Protein AF-A0A9X7JUZ0-F1 (afdb_monomer)

Nearest PDB structures (foldseek):
  5v4f-assembly1_A  TM=8.736E-01  e=5.259E-11  Yersinia pestis
  5hp7-assembly1_A  TM=9.445E-01  e=6.443E-08  Arabidopsis thaliana
  3v4d-assembly1_C  TM=7.996E-01  e=3.837E-09  Escherichia coli O6
  1xrg-assembly1_A  TM=7.784E-01  e=2.261E-09  Acetivibrio thermocellus
  3v4d-assembly2_D  TM=7.580E-01  e=6.512E-09  Escherichia coli O6

Sequence (468 aa):
MTDKKVLLLGGHLETPAVLRGLGADVTHVHAAAGAGEAPADLPTSARGIPVTDPADPRSVTAGLRRYGIAVTEFDLVCTPDEDLLATAAVLDGGRGGAAPADALLPGEADLREKQLTGAGIPVAGPWPQAGHAHAPEDHALRIDGVVRDGDVLFVSVGRRLPQDVREQDIPPGHDTVVATQLLHPGAHEELYDRARELAGRSAAALGHRDGVFRLEALGEQGRLAVASYATGVPTGALASAIRLQHGVDLEQEWARSVLGLGPAAASAPAAACFGVLSLAGATGVDDEHAVTAVVEGPDEQRLAGRLLRLARGLSARTGGGPEAARAGSGQDRGLVHLSHPAGVAPSSGYTHVVTGTGRVAAIAGQMPFDAAGELVGPGDPTAQARQVFTNMERCLAAAGATFDDVIKLTYFVTDIAFVPRILSARDEFIDTERPPASTVVQIVALYRPDLLLEVDALALLPVVQGAS

Solvent-accessible surface area (backbone atoms only — not comparable to full-atom values): 26288 Å² total; per-residue (Å²): 117,48,82,48,32,34,39,34,44,61,58,60,94,58,51,64,54,55,39,38,75,45,38,31,48,56,37,39,35,36,63,48,62,80,90,81,66,77,76,93,78,66,62,93,84,56,57,71,43,61,16,87,37,63,64,38,56,64,38,42,52,52,37,38,47,77,74,74,42,60,76,84,75,38,50,28,40,41,54,47,40,49,79,34,42,53,26,25,46,66,64,30,69,60,57,45,71,70,56,72,78,46,64,81,43,68,86,40,54,73,57,52,53,49,40,35,48,73,67,73,42,56,62,55,68,83,56,62,64,88,57,72,78,80,73,73,47,83,36,35,31,42,39,37,34,35,32,50,94,49,43,66,79,45,76,45,48,27,35,44,54,71,69,98,67,57,77,92,33,45,53,93,72,37,70,45,78,45,37,34,38,48,59,58,60,95,82,38,52,75,56,52,54,50,50,48,52,53,50,34,54,49,28,59,56,50,57,50,29,65,30,26,36,40,32,34,29,41,55,57,98,92,42,72,18,44,50,44,78,48,62,30,55,66,56,72,30,54,39,52,33,45,22,45,44,59,16,44,54,53,63,58,41,34,46,27,40,73,70,73,46,74,86,74,83,68,47,83,47,46,91,50,33,35,25,30,38,33,35,40,47,70,76,62,67,58,78,77,80,28,52,54,42,65,43,79,23,86,40,66,71,63,30,52,56,48,47,56,51,51,55,54,56,64,27,68,70,78,84,70,67,96,79,60,89,82,74,78,93,81,74,84,82,62,66,47,74,41,43,67,52,88,97,52,82,78,58,81,88,35,17,77,41,57,47,69,76,53,45,77,46,79,44,71,68,26,46,26,43,50,98,87,66,47,78,42,42,78,89,33,54,43,50,19,33,42,34,18,52,54,49,43,52,52,55,31,48,75,74,76,37,54,58,88,30,35,41,33,38,40,38,41,24,54,48,70,85,46,46,68,47,31,51,60,36,48,57,79,68,45,53,77,93,68,33,35,17,69,48,83,43,74,39,95,71,57,102,46,92,74,52,54,52,36,39,30,37,36,27,46,32,65,80,76,77,80,90,132

Foldseek 3Di:
DDAFEEEEEDDDPCLQVLLVVVPYNYAYEYADDPPDDDPPDDPPSYNYFHFPDLLDLVRVQVSCVVVVHHLVVGQAYDYLDQSNQVSRLVSRVCSLVPHVPQNPHQQCQVVLQVLCVVLVAFADDRADGQDDDDDDQPFKKKWKFWAAQLATPDIWIKHWFDAPFDQLLAPPQFRDKTKIWTDACVVPVLVRVLSRVSVSSSCVSSVPHGAMKIWMWGDDPRHTHTNDIHGGDADDPVQVQCCQAWQARRSSRRSCRSNVHDGDDRDDHHQWTKMKIWTHGDPSPDSHLTLIDIDTDNDRVVRSVVRNVVSSVSRNPPPDPDPPPPDDPDDDQQKDFAQDDPPDDGDAQEGPFIDGAADKDWFPWFWQADPVRDHFQQVHLLRGLLSRVVVVQVVQVVVVHFQAQWQEKEKEFQDPVCVVSNSVSVVVGHDRVRHHHYDYDHDNDDPDRRTGMIMITMGGHHSDRDDD

Mean predicted aligned error: 16.57 Å

InterPro domains:
  IPR006175 YjgF/YER057c/UK114 family [PF01042] (345-460)
  IPR006175 YjgF/YER057c/UK114 family [PTHR11803] (346-461)
  IPR035959 RutC-like superfamily [G3DSA:3.30.1330.40] (339-464)
  IPR035959 RutC-like superfamily [SSF55298] (339-462)

Radius of gyration: 26.59 Å; Cα contacts (8 Å, |Δi|>4): 908; chains: 1; bounding box: 63×73×56 Å

Secondary structure (DSSP, 8-state):
----EEEEES--TTHHHHHHHTT-EEEEEEEPPTTS---TTS-TT-EEEEES-TT-HHHHHHHHHHTT--GGG-SEEE-S-GGGHHHHHHHHTTTTSS--SS---TT-HHHHHHHHHHTT--B-SSPPSSS--PPPGGGEEEEEEEEETTEEEEEEEEEEPP----GGGSPTTEEEEEEEEEPPGGG-HHHHHHHHHHHHHHHHHTT--SEEEEEEEEEETTEEEEEEEEESPPPTHHHHHHHHHHS--HHHHHHHHHHTPPPPPPPPPPSSEEEEEEEEETT---GGGSEEEEEEESSHHHHHHHHHHHHHHHHTTSS--TT-TTS------S-EEESS-TTSPPPSSS-SEEE--SEEEEEEEE-SB-TTSPBSSTT-HHHHHHHHHHHHHHHHHHHT--GGGEEEEEEEES-GGGHHHHHHHHTTTS-SSSPPEEEEEE-S--SSTT--EEEEEEEEE-------

Organism: NCBI:txid35764

pLDDT: mean 78.7, std 19.9, range [24.06, 98.62]

Structure (mmCIF, N/CA/C/O backbone):
data_AF-A0A9X7JUZ0-F1
#
_entry.id   AF-A0A9X7JUZ0-F1
#
loop_
_atom_site.group_PDB
_atom_site.id
_atom_site.type_symbol
_atom_site.label_atom_id
_atom_site.label_alt_id
_atom_site.label_comp_id
_atom_site.label_asym_id
_atom_site.label_entity_id
_atom_site.label_seq_id
_atom_site.pdbx_PDB_ins_code
_atom_site.Cartn_x
_atom_site.Cartn_y
_atom_site.Cartn_z
_atom_site.occupancy
_atom_site.B_iso_or_equiv
_atom_site.auth_seq_id
_atom_site.auth_comp_id
_atom_site.auth_asym_id
_atom_site.auth_atom_id
_atom_site.pdbx_PDB_model_num
ATOM 1 N N . MET A 1 1 ? -23.325 6.273 -3.461 1.00 60.28 1 MET A N 1
ATOM 2 C CA . MET A 1 1 ? -22.655 6.767 -2.243 1.00 60.28 1 MET A CA 1
ATOM 3 C C . MET A 1 1 ? -23.527 6.366 -1.072 1.00 60.28 1 MET A C 1
ATOM 5 O O . MET A 1 1 ? -24.742 6.459 -1.208 1.00 60.28 1 MET A O 1
ATOM 9 N N . THR A 1 2 ? -22.931 5.829 -0.016 1.00 75.56 2 THR A N 1
ATOM 10 C CA . THR A 1 2 ? -23.632 5.419 1.214 1.00 75.56 2 THR A CA 1
ATOM 11 C C . THR A 1 2 ? -23.649 6.570 2.225 1.00 75.56 2 THR A C 1
ATOM 13 O O . THR A 1 2 ? -22.889 7.511 2.048 1.00 75.56 2 THR A O 1
ATOM 16 N N . ASP A 1 3 ? -24.475 6.496 3.268 1.00 84.94 3 ASP A N 1
ATOM 17 C CA . ASP A 1 3 ? -24.516 7.413 4.423 1.00 84.94 3 ASP A CA 1
ATOM 18 C C . ASP A 1 3 ? -24.256 6.694 5.766 1.00 84.94 3 ASP A C 1
ATOM 20 O O . ASP A 1 3 ? -24.566 7.214 6.835 1.00 84.94 3 ASP A O 1
ATOM 24 N N . LYS A 1 4 ? -23.672 5.489 5.707 1.00 89.94 4 LYS A N 1
ATOM 25 C CA . LYS A 1 4 ? -23.424 4.627 6.868 1.00 89.94 4 LYS A CA 1
ATOM 26 C C . LYS A 1 4 ? -22.333 5.209 7.766 1.00 89.94 4 LYS A C 1
ATOM 28 O O . LYS A 1 4 ? -21.270 5.604 7.278 1.00 89.94 4 LYS A O 1
ATOM 33 N N . LYS A 1 5 ? -22.558 5.163 9.077 1.00 93.38 5 LYS A N 1
ATOM 34 C CA . LYS A 1 5 ? -21.556 5.399 10.118 1.00 93.38 5 LYS A CA 1
ATOM 35 C C . LYS A 1 5 ? -20.755 4.132 10.366 1.00 93.38 5 LYS A C 1
ATOM 37 O O . LYS A 1 5 ? -21.297 3.120 10.805 1.00 93.38 5 LYS A O 1
ATOM 42 N N . VAL A 1 6 ? -19.456 4.208 10.115 1.00 93.12 6 VAL A N 1
ATOM 43 C CA . VAL A 1 6 ? -18.532 3.075 10.155 1.00 93.12 6 VAL A CA 1
ATOM 44 C C . VAL A 1 6 ? -17.527 3.258 11.281 1.00 93.12 6 VAL A C 1
ATOM 46 O O . VAL A 1 6 ? -16.826 4.272 11.340 1.00 93.12 6 VAL A O 1
ATOM 49 N N . LEU A 1 7 ? -17.425 2.248 12.142 1.00 94.12 7 LEU A N 1
ATOM 50 C CA . LEU A 1 7 ? -16.293 2.088 13.044 1.00 94.12 7 LEU A CA 1
ATOM 51 C C . LEU A 1 7 ? -15.268 1.162 12.383 1.00 94.12 7 LEU A C 1
ATOM 53 O O . LEU A 1 7 ? -15.485 -0.043 12.282 1.00 94.12 7 LEU A O 1
ATOM 57 N N . LEU A 1 8 ? -14.159 1.732 11.931 1.00 92.88 8 LEU A N 1
ATOM 58 C CA . LEU A 1 8 ? -13.047 0.991 11.346 1.00 92.88 8 LEU A CA 1
ATOM 59 C C . LEU A 1 8 ? -12.022 0.663 12.437 1.00 92.88 8 LEU A C 1
ATOM 61 O O . LEU A 1 8 ? -11.543 1.581 13.104 1.00 92.88 8 LEU A O 1
ATOM 65 N N . LEU A 1 9 ? -11.681 -0.615 12.606 1.00 90.88 9 LEU A N 1
ATOM 66 C CA . LEU A 1 9 ? -10.593 -1.057 13.483 1.00 90.88 9 LEU A CA 1
ATOM 67 C C . LEU A 1 9 ? -9.353 -1.364 12.643 1.00 90.88 9 LEU A C 1
ATOM 69 O O . LEU A 1 9 ? -9.440 -2.188 11.732 1.00 90.88 9 LEU A O 1
ATOM 73 N N . GLY A 1 10 ? -8.229 -0.726 12.965 1.00 85.50 10 GLY A N 1
ATOM 74 C CA . GLY A 1 10 ? -6.974 -0.918 12.240 1.00 85.50 10 GLY A CA 1
ATOM 75 C C . GLY A 1 10 ? -7.079 -0.555 10.757 1.00 85.50 10 GLY A C 1
ATOM 76 O O . GLY A 1 10 ? -7.817 0.357 10.368 1.00 85.50 10 GLY A O 1
ATOM 77 N N . GLY A 1 11 ? -6.350 -1.295 9.933 1.00 69.44 11 GLY A N 1
ATOM 78 C CA . GLY A 1 11 ? -6.217 -1.074 8.506 1.00 69.44 11 GLY A CA 1
ATOM 79 C C . GLY A 1 11 ? -5.081 -0.132 8.126 1.00 69.44 11 GLY A C 1
ATOM 80 O O . GLY A 1 11 ? -4.535 0.640 8.920 1.00 69.44 11 GLY A O 1
ATOM 81 N N . HIS A 1 12 ? -4.736 -0.179 6.842 1.00 67.81 12 HIS A N 1
ATOM 82 C CA . HIS A 1 12 ? -3.731 0.691 6.247 1.00 67.81 12 HIS A CA 1
ATOM 83 C C . HIS A 1 12 ? -4.149 2.160 6.245 1.00 67.81 12 HIS A C 1
ATOM 85 O O . HIS A 1 12 ? -5.336 2.490 6.283 1.00 67.81 12 HIS A O 1
ATOM 91 N N . LEU A 1 13 ? -3.153 3.044 6.109 1.00 64.12 13 LEU A N 1
ATOM 92 C CA . LEU A 1 13 ? -3.323 4.502 6.062 1.00 64.12 13 L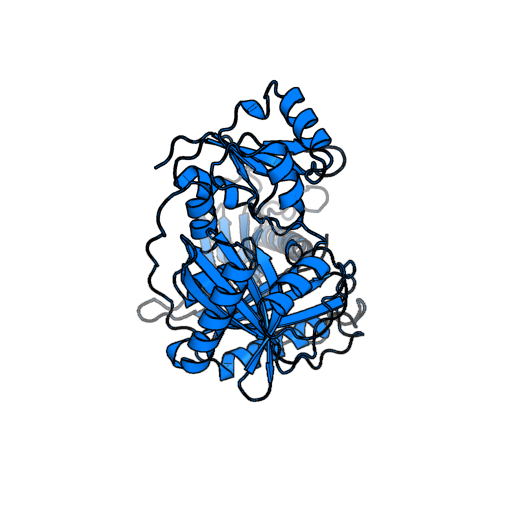EU A CA 1
ATOM 93 C C . LEU A 1 13 ? -4.383 4.967 5.046 1.00 64.12 13 LEU A C 1
ATOM 95 O O . LEU A 1 13 ? -5.038 5.985 5.277 1.00 64.12 13 LEU A O 1
ATOM 99 N N . GLU A 1 14 ? -4.570 4.233 3.945 1.00 72.38 14 GLU A N 1
ATOM 100 C CA . GLU A 1 14 ? -5.510 4.582 2.872 1.00 72.38 14 GLU A CA 1
ATOM 101 C C . GLU A 1 14 ? -6.949 4.095 3.134 1.00 72.38 14 GLU A C 1
ATOM 103 O O . GLU A 1 14 ? -7.901 4.757 2.705 1.00 72.38 14 GLU A O 1
ATOM 108 N N . THR A 1 15 ? -7.139 3.040 3.935 1.00 81.88 15 THR A N 1
ATOM 109 C CA . THR A 1 15 ? -8.445 2.404 4.209 1.00 81.88 15 THR A CA 1
ATOM 110 C C . THR A 1 15 ? -9.535 3.394 4.628 1.00 81.88 15 THR A C 1
ATOM 112 O O . THR A 1 15 ? -10.633 3.381 4.051 1.00 81.88 15 THR A O 1
ATOM 115 N N . PRO A 1 16 ? -9.283 4.318 5.586 1.00 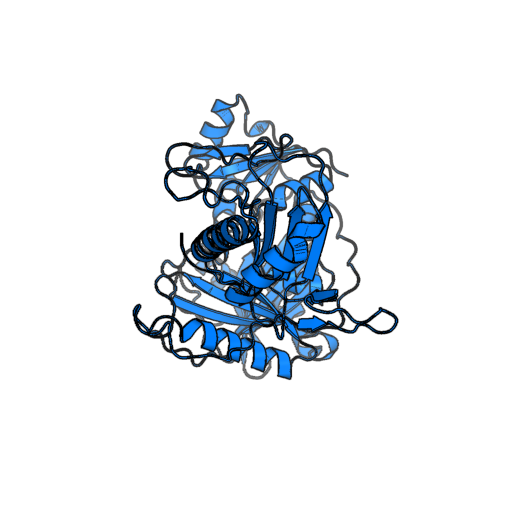86.12 16 PRO A N 1
ATOM 116 C CA . PRO A 1 16 ? -10.286 5.304 5.971 1.00 86.12 16 PRO A CA 1
ATOM 117 C C . PRO A 1 16 ? -10.668 6.240 4.816 1.00 86.12 16 PRO A C 1
ATOM 119 O O . PRO A 1 16 ? -11.812 6.688 4.738 1.00 86.12 16 PRO A O 1
ATOM 122 N N . ALA A 1 17 ? -9.724 6.571 3.929 1.00 85.31 17 ALA A N 1
ATOM 123 C CA . ALA A 1 17 ? -9.971 7.443 2.784 1.00 85.31 17 ALA A CA 1
ATOM 124 C C . ALA A 1 17 ? -10.817 6.741 1.713 1.00 85.31 17 ALA A C 1
ATOM 126 O O . ALA A 1 17 ? -11.743 7.358 1.182 1.00 85.31 17 ALA A O 1
ATOM 127 N N . VAL A 1 18 ? -10.572 5.451 1.456 1.00 87.56 18 VAL A N 1
ATOM 128 C CA . VAL A 1 18 ? -11.360 4.639 0.513 1.00 87.56 18 VAL A CA 1
ATOM 129 C C . VAL A 1 18 ? -12.829 4.565 0.944 1.00 87.56 18 VAL A C 1
ATOM 131 O O . VAL A 1 18 ? -13.723 4.890 0.159 1.00 87.56 18 VAL A O 1
ATOM 134 N N . LEU A 1 19 ? -13.098 4.219 2.208 1.00 89.88 19 LEU A N 1
ATOM 135 C CA . LEU A 1 19 ? -14.463 4.149 2.751 1.00 89.88 19 LEU A CA 1
ATOM 136 C C . LEU A 1 19 ? -15.193 5.502 2.669 1.00 89.88 19 LEU A C 1
ATOM 138 O O . LEU A 1 19 ? -16.351 5.563 2.244 1.00 89.88 19 LEU A O 1
ATOM 142 N N . ARG A 1 20 ? -14.508 6.605 3.004 1.00 89.69 20 ARG A N 1
ATOM 143 C CA . ARG A 1 20 ? -15.067 7.964 2.877 1.00 89.69 20 ARG A CA 1
ATOM 144 C C . ARG A 1 20 ? -15.346 8.347 1.428 1.00 89.69 20 ARG A C 1
ATOM 146 O O . ARG A 1 20 ? -16.385 8.941 1.150 1.00 89.69 20 ARG A O 1
ATOM 153 N N . GLY A 1 21 ? -14.472 7.968 0.494 1.00 90.75 21 GLY A N 1
ATOM 154 C CA . GLY A 1 21 ? -14.684 8.170 -0.943 1.00 90.75 21 GLY A CA 1
ATOM 155 C C . GLY A 1 21 ? -15.954 7.488 -1.467 1.00 90.75 21 GLY A C 1
ATOM 156 O O . GLY A 1 21 ? -16.561 7.953 -2.431 1.00 90.75 21 GLY A O 1
ATOM 157 N N . LEU A 1 22 ? -16.411 6.427 -0.793 1.00 91.38 22 LEU A N 1
ATOM 158 C CA . LEU A 1 22 ? -17.668 5.732 -1.084 1.00 91.38 22 LEU A CA 1
ATOM 159 C C . LEU A 1 22 ? -18.893 6.342 -0.368 1.00 91.38 22 LEU A C 1
ATOM 161 O O . LEU A 1 22 ? -20.030 5.938 -0.644 1.00 91.38 22 LEU A O 1
ATOM 165 N N . GLY A 1 23 ? -18.684 7.352 0.482 1.00 91.31 23 GLY A N 1
ATOM 166 C CA . GLY A 1 23 ? -19.707 8.120 1.197 1.00 91.31 23 GLY A CA 1
ATOM 167 C C . GLY A 1 23 ? -19.843 7.799 2.690 1.00 91.31 23 GLY A C 1
ATOM 168 O O . GLY A 1 23 ? -20.647 8.434 3.361 1.00 91.31 23 GLY A O 1
ATOM 169 N N . ALA A 1 24 ? -19.077 6.849 3.231 1.00 91.19 24 ALA A N 1
ATOM 170 C CA . ALA A 1 24 ? -19.198 6.470 4.639 1.00 91.19 24 ALA A CA 1
ATOM 171 C C . ALA A 1 24 ? -18.681 7.557 5.601 1.00 91.19 24 ALA A C 1
ATOM 173 O O . ALA A 1 24 ? -17.662 8.203 5.340 1.00 91.19 24 ALA A O 1
ATOM 174 N N . ASP A 1 25 ? -19.338 7.702 6.753 1.00 92.44 25 ASP A N 1
ATOM 175 C CA . ASP A 1 25 ? -18.846 8.492 7.886 1.00 92.44 25 ASP A CA 1
ATOM 176 C C . ASP A 1 25 ? -17.958 7.606 8.772 1.00 92.44 25 ASP A C 1
ATOM 178 O O . ASP A 1 25 ? -18.448 6.760 9.520 1.00 92.44 25 ASP A O 1
ATOM 182 N N . VAL A 1 26 ? -16.635 7.748 8.634 1.00 91.81 26 VAL A N 1
ATOM 183 C CA . VAL A 1 26 ? -15.654 6.811 9.208 1.00 91.81 26 VAL A CA 1
ATOM 184 C C . VAL A 1 26 ? -14.999 7.370 10.467 1.00 91.81 26 VAL A C 1
ATOM 186 O O . VAL A 1 26 ? -14.234 8.343 10.404 1.00 91.81 26 VAL A O 1
ATOM 189 N N . THR A 1 27 ? -15.195 6.665 11.582 1.00 91.94 27 THR A N 1
ATOM 190 C CA . THR A 1 27 ? -14.372 6.772 12.795 1.00 91.94 27 THR A CA 1
ATOM 191 C C . THR A 1 27 ? -13.340 5.649 12.798 1.00 91.94 27 THR A C 1
ATOM 193 O O . THR A 1 27 ? -13.701 4.484 12.659 1.00 91.94 27 THR A O 1
ATOM 196 N N . HIS A 1 28 ? -12.061 5.995 12.941 1.00 91.88 28 HIS A N 1
ATOM 197 C CA . HIS A 1 28 ? -10.949 5.051 12.823 1.00 91.88 28 HIS A CA 1
ATOM 198 C C . HIS A 1 28 ? -10.308 4.812 14.193 1.00 91.88 28 HIS A C 1
ATOM 200 O O . HIS A 1 28 ? -9.849 5.758 14.832 1.00 91.88 28 HIS A O 1
ATOM 206 N N . VAL A 1 29 ? -10.282 3.560 14.642 1.00 90.38 29 VAL A N 1
ATOM 207 C CA . VAL A 1 29 ? -9.640 3.116 15.882 1.00 90.38 29 VAL A CA 1
ATOM 208 C C . VAL A 1 29 ? -8.285 2.508 15.553 1.00 90.38 29 VAL A C 1
ATOM 210 O O . VAL A 1 29 ? -8.208 1.577 14.759 1.00 90.38 29 VAL A O 1
ATOM 213 N N . HIS A 1 30 ? -7.234 2.994 16.207 1.00 86.06 30 HIS A N 1
ATOM 214 C CA . HIS A 1 30 ? -5.868 2.515 16.002 1.00 86.06 30 HIS A CA 1
ATOM 215 C C . HIS A 1 30 ? -5.143 2.336 17.337 1.00 86.06 30 HIS A C 1
ATOM 217 O O . HIS A 1 30 ? -5.499 2.960 18.342 1.00 86.06 30 HIS A O 1
ATOM 223 N N . ALA A 1 31 ? -4.106 1.498 17.359 1.00 82.06 31 ALA A N 1
ATOM 224 C CA . ALA A 1 31 ? -3.250 1.369 18.532 1.00 82.06 31 ALA A CA 1
ATOM 225 C C . ALA A 1 31 ? -2.581 2.718 18.863 1.00 82.06 31 ALA A C 1
ATOM 227 O O . ALA A 1 31 ? -2.162 3.472 17.977 1.00 82.06 31 ALA A O 1
ATOM 228 N N . ALA A 1 32 ? -2.505 3.049 20.149 1.00 71.50 32 ALA A N 1
ATOM 229 C CA . ALA A 1 32 ? -1.755 4.194 20.635 1.00 71.50 32 ALA A CA 1
ATOM 230 C C . ALA A 1 32 ? -0.256 3.882 20.524 1.00 71.50 32 ALA A C 1
ATOM 232 O O . ALA A 1 32 ? 0.214 2.920 21.130 1.00 71.50 32 ALA A O 1
ATOM 233 N N . ALA A 1 33 ? 0.499 4.700 19.787 1.00 51.44 33 ALA A N 1
ATOM 234 C CA . ALA A 1 33 ? 1.957 4.634 19.828 1.00 51.44 33 ALA A CA 1
ATOM 235 C C . ALA A 1 33 ? 2.425 4.841 21.284 1.00 51.44 33 ALA A C 1
ATOM 237 O O . ALA A 1 33 ? 1.882 5.690 21.999 1.00 51.44 33 ALA A O 1
ATOM 238 N N . GLY A 1 34 ? 3.367 4.015 21.749 1.00 38.38 34 GLY A N 1
ATOM 239 C CA . GLY A 1 34 ? 3.818 3.992 23.141 1.00 38.38 34 GLY A CA 1
ATOM 240 C C . GLY A 1 34 ? 4.127 5.388 23.695 1.00 38.38 34 GLY A C 1
ATOM 241 O O . GLY A 1 34 ? 4.778 6.187 23.039 1.00 38.38 34 GLY A O 1
ATOM 242 N N . ALA A 1 35 ? 3.618 5.665 24.900 1.00 33.12 35 ALA A N 1
ATOM 243 C CA . ALA A 1 35 ? 3.874 6.842 25.736 1.00 33.12 35 ALA A CA 1
ATOM 244 C C . ALA A 1 35 ? 4.244 8.152 25.000 1.00 33.12 35 ALA A C 1
ATOM 246 O O . ALA A 1 35 ? 5.373 8.621 25.081 1.00 33.12 35 ALA A O 1
ATOM 247 N N . GLY A 1 36 ? 3.229 8.809 24.432 1.00 33.16 36 GLY A N 1
ATOM 248 C CA . GLY A 1 36 ? 3.191 10.270 24.361 1.00 33.16 36 GLY A CA 1
ATOM 249 C C . GLY A 1 36 ? 3.641 10.900 23.051 1.00 33.16 36 GLY A C 1
ATOM 250 O O . GLY A 1 36 ? 4.600 11.645 23.061 1.00 33.16 36 GLY A O 1
ATOM 251 N N . GLU A 1 37 ? 2.891 10.693 21.972 1.00 30.47 37 GLU A N 1
ATOM 252 C CA . GLU A 1 37 ? 2.519 11.746 21.013 1.00 30.47 37 GLU A CA 1
ATOM 253 C C . GLU A 1 37 ? 1.535 11.155 19.996 1.00 30.47 37 GLU A C 1
ATOM 255 O O . GLU A 1 37 ? 1.710 10.043 19.501 1.00 30.47 37 GLU A O 1
ATOM 260 N N . ALA A 1 38 ? 0.439 11.869 19.727 1.00 34.78 38 ALA A N 1
ATOM 261 C CA . ALA A 1 38 ? -0.425 11.531 18.602 1.00 34.78 38 ALA A CA 1
ATOM 262 C C . ALA A 1 38 ? 0.363 11.785 17.302 1.00 34.78 38 ALA A C 1
ATOM 264 O O . ALA A 1 38 ? 1.067 12.795 17.244 1.00 34.78 38 ALA A O 1
ATOM 265 N N . PRO A 1 39 ? 0.247 10.943 16.257 1.00 36.31 39 PRO A N 1
ATOM 266 C CA . PRO A 1 39 ? 0.840 11.249 14.960 1.00 36.31 39 PRO A CA 1
ATOM 267 C C . PRO A 1 39 ? 0.348 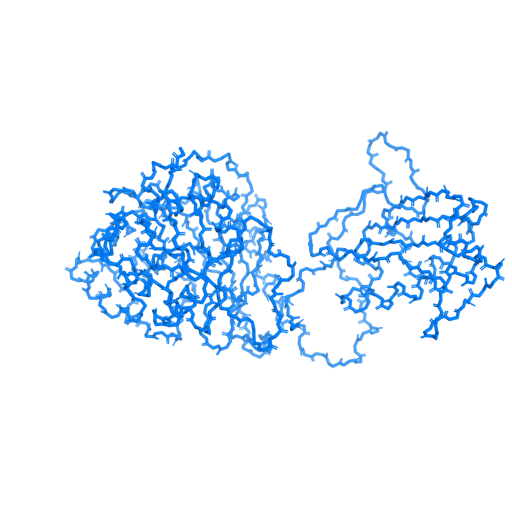12.625 14.496 1.00 36.31 39 PRO A C 1
ATOM 269 O O . PRO A 1 39 ? -0.858 12.838 14.358 1.00 36.31 39 PRO A O 1
ATOM 272 N N . ALA A 1 40 ? 1.274 13.564 14.297 1.00 38.69 40 ALA A N 1
ATOM 273 C CA . ALA A 1 40 ? 0.966 14.969 14.024 1.00 38.69 40 ALA A CA 1
ATOM 274 C C . ALA A 1 40 ? 0.300 15.220 12.652 1.00 38.69 40 ALA A C 1
ATOM 276 O O . ALA A 1 40 ? -0.131 16.338 12.396 1.00 38.69 40 ALA A O 1
ATOM 277 N N . ASP A 1 41 ? 0.152 14.187 11.815 1.00 38.59 41 ASP A N 1
ATOM 278 C CA . ASP A 1 41 ? -0.306 14.292 10.423 1.00 38.59 41 ASP A CA 1
ATOM 279 C C . ASP A 1 41 ? -1.498 13.379 10.081 1.00 38.59 41 ASP A C 1
ATOM 281 O O . ASP A 1 41 ? -1.647 12.909 8.951 1.00 38.59 41 ASP A O 1
ATOM 285 N N . LEU A 1 42 ? -2.415 13.137 11.024 1.00 38.84 42 LEU A N 1
ATOM 286 C CA . LEU A 1 42 ? -3.739 12.659 10.616 1.00 38.84 42 LEU A CA 1
ATOM 287 C C . LEU A 1 42 ? -4.501 13.827 9.963 1.00 38.84 42 LEU A C 1
ATOM 289 O O . LEU A 1 42 ? -4.657 14.873 10.600 1.00 38.84 42 LEU A O 1
ATOM 293 N N . PRO A 1 43 ? -5.000 13.690 8.717 1.00 34.94 43 PRO A N 1
ATOM 294 C CA . PRO A 1 43 ? -5.798 14.736 8.093 1.00 34.94 43 PRO A CA 1
ATOM 295 C C . PRO A 1 43 ? -6.962 15.108 9.018 1.00 34.94 43 PRO A C 1
ATOM 297 O O . PRO A 1 43 ? -7.668 14.240 9.533 1.00 34.94 43 PRO A O 1
ATOM 300 N N . THR A 1 44 ? -7.167 16.413 9.209 1.00 38.47 44 THR A N 1
ATOM 301 C CA . THR A 1 44 ? -8.115 17.060 10.143 1.00 38.47 44 THR A CA 1
ATOM 302 C C . THR A 1 44 ? -9.586 16.634 9.995 1.00 38.47 44 THR A C 1
ATOM 304 O O . THR A 1 44 ? -10.436 17.062 10.773 1.00 38.47 44 THR A O 1
ATOM 307 N N . SER A 1 45 ? -9.900 15.772 9.028 1.00 38.25 45 SER A N 1
ATOM 308 C CA . SER A 1 45 ? -11.212 15.183 8.761 1.00 38.25 45 SER A CA 1
ATOM 309 C C . SER A 1 45 ? -11.404 13.754 9.302 1.00 38.25 45 SER A C 1
ATOM 311 O O . SER A 1 45 ? -12.498 13.207 9.161 1.00 38.25 45 SER A O 1
ATOM 313 N N . ALA A 1 46 ? -10.401 13.136 9.940 1.00 47.56 46 ALA A N 1
ATOM 314 C CA . ALA A 1 46 ? -10.526 11.824 10.580 1.00 47.56 46 ALA A CA 1
ATOM 315 C C . ALA A 1 46 ? -10.655 11.943 12.109 1.00 47.56 46 ALA A C 1
ATOM 317 O O . ALA A 1 46 ? -9.753 12.441 12.779 1.00 47.56 46 ALA A O 1
ATOM 318 N N . ARG A 1 47 ? -11.736 11.408 12.697 1.00 64.75 47 ARG A N 1
ATOM 319 C CA . ARG A 1 47 ? -11.751 11.089 14.136 1.00 64.75 47 ARG A CA 1
ATOM 320 C C . ARG A 1 47 ? -10.921 9.822 14.351 1.00 64.75 47 ARG A C 1
ATOM 322 O O . ARG A 1 47 ? -11.458 8.718 14.296 1.00 64.75 47 ARG A O 1
ATOM 329 N N . GLY A 1 48 ? -9.609 9.991 14.503 1.00 81.69 48 GLY A N 1
ATOM 330 C CA . GLY A 1 48 ? -8.707 8.939 14.969 1.00 81.69 48 GLY A CA 1
ATOM 331 C C . GLY A 1 48 ? -8.882 8.736 16.473 1.00 81.69 48 GLY A C 1
ATOM 332 O O . GLY A 1 48 ? -8.799 9.699 17.237 1.00 81.69 48 GLY A O 1
ATOM 333 N N . ILE A 1 49 ? -9.173 7.509 16.896 1.00 86.56 49 ILE A N 1
ATOM 334 C CA . ILE A 1 49 ? -9.370 7.145 18.299 1.00 86.56 49 ILE A CA 1
ATOM 335 C C . ILE A 1 49 ? -8.246 6.192 18.704 1.00 86.56 49 ILE A C 1
ATOM 337 O O . ILE A 1 49 ? -8.307 5.004 18.377 1.00 86.56 49 ILE A O 1
ATOM 341 N N . PRO A 1 50 ? -7.228 6.688 19.427 1.00 87.56 50 PRO A N 1
ATOM 342 C CA . PRO A 1 50 ? -6.162 5.839 19.923 1.00 87.56 50 PRO A CA 1
ATOM 343 C C . PRO A 1 50 ? -6.671 4.951 21.065 1.00 87.56 50 PRO A C 1
ATOM 345 O O . PRO A 1 50 ? -7.310 5.422 22.016 1.00 87.56 50 PRO A O 1
ATOM 348 N N . VAL A 1 51 ? -6.351 3.661 20.998 1.00 87.06 51 VAL A N 1
ATOM 349 C CA . VAL A 1 51 ? -6.675 2.659 22.024 1.00 87.06 51 VAL A CA 1
ATOM 350 C C . VAL A 1 51 ? -5.423 1.904 22.446 1.00 87.06 51 VAL A C 1
ATOM 352 O O . VAL A 1 51 ? -4.450 1.836 21.707 1.00 87.06 51 VAL A O 1
ATOM 355 N N . THR A 1 52 ? -5.418 1.360 23.660 1.00 87.56 52 THR A N 1
ATOM 356 C CA . THR A 1 52 ? -4.244 0.643 24.183 1.00 87.56 52 THR A CA 1
ATOM 357 C C . THR A 1 52 ? -3.987 -0.650 23.415 1.00 87.56 52 THR A C 1
ATOM 359 O O . THR A 1 52 ? -2.842 -0.995 23.164 1.00 87.56 52 THR A O 1
ATOM 362 N N . ASP A 1 53 ? -5.066 -1.328 23.045 1.00 88.50 53 ASP A N 1
ATOM 363 C CA . ASP A 1 53 ? -5.057 -2.588 22.314 1.00 88.50 53 ASP A CA 1
ATOM 364 C C . ASP A 1 53 ? -6.322 -2.650 21.436 1.00 88.50 53 ASP A C 1
ATOM 366 O O . ASP A 1 53 ? -7.429 -2.644 21.986 1.00 88.50 53 ASP A O 1
ATOM 370 N N . PRO A 1 54 ? -6.211 -2.619 20.098 1.00 88.38 54 PRO A N 1
ATOM 371 C CA . PRO A 1 54 ? -7.359 -2.740 19.204 1.00 88.38 54 PRO A CA 1
ATOM 372 C C . PRO A 1 54 ? -7.920 -4.168 19.130 1.00 88.38 54 PRO A C 1
ATOM 374 O O . PRO A 1 54 ? -9.075 -4.325 18.734 1.00 88.38 54 PRO A O 1
ATOM 377 N N . ALA A 1 55 ? -7.160 -5.187 19.545 1.00 87.06 55 ALA A N 1
ATOM 378 C CA . ALA A 1 55 ? -7.608 -6.576 19.587 1.00 87.06 55 ALA A CA 1
ATOM 379 C C . ALA A 1 55 ? -8.465 -6.888 20.829 1.00 87.06 55 ALA A C 1
ATOM 381 O O . ALA A 1 55 ? -9.118 -7.926 20.864 1.00 87.06 55 ALA A O 1
ATOM 382 N N . ASP A 1 56 ? -8.552 -5.991 21.819 1.00 89.38 56 ASP A N 1
ATOM 383 C CA . ASP A 1 56 ? -9.469 -6.122 22.961 1.00 89.38 56 ASP A CA 1
ATOM 384 C C . ASP A 1 56 ? -10.744 -5.262 22.773 1.00 89.38 56 ASP A C 1
ATOM 386 O O . ASP A 1 56 ? -10.685 -4.026 22.849 1.00 89.38 56 ASP A O 1
ATOM 390 N N . PRO A 1 57 ? -11.947 -5.866 22.639 1.00 91.62 57 PRO A N 1
ATOM 391 C CA . PRO A 1 57 ? -13.209 -5.126 22.532 1.00 91.62 57 PRO A CA 1
ATOM 392 C C . PRO A 1 57 ? -13.454 -4.142 23.688 1.00 91.62 57 PRO A C 1
ATOM 394 O O . PRO A 1 57 ? -14.115 -3.107 23.516 1.00 91.62 57 PRO A O 1
ATOM 397 N N . ARG A 1 58 ? -12.942 -4.441 24.890 1.00 93.06 58 ARG A N 1
ATOM 398 C CA . ARG A 1 58 ? -13.093 -3.571 26.068 1.00 93.06 58 ARG A CA 1
ATOM 399 C C . ARG A 1 58 ? -12.222 -2.331 25.943 1.00 93.06 58 ARG A C 1
ATOM 401 O O . ARG A 1 58 ? -12.700 -1.239 26.251 1.00 93.06 58 ARG A O 1
ATOM 408 N N . SER A 1 59 ? -10.991 -2.491 25.470 1.00 93.75 59 SER A N 1
ATOM 409 C CA . SER A 1 59 ? -10.065 -1.402 25.154 1.00 93.75 59 SER A CA 1
ATOM 410 C C . SER A 1 59 ? -10.661 -0.454 24.106 1.00 93.75 59 SER A C 1
ATOM 412 O O . SER A 1 59 ? -10.717 0.757 24.343 1.00 93.75 59 SER A O 1
ATOM 414 N N . VAL A 1 60 ? -11.238 -0.993 23.025 1.00 93.31 60 VAL A N 1
ATOM 415 C CA . VAL A 1 60 ? -11.936 -0.198 21.997 1.00 93.31 60 VAL A CA 1
ATOM 416 C C . VAL A 1 60 ? -13.129 0.566 22.578 1.00 93.31 60 VAL A C 1
ATOM 418 O O . VAL A 1 60 ? -13.243 1.784 22.416 1.00 93.31 60 VAL A O 1
ATOM 421 N N . THR A 1 61 ? -13.994 -0.120 23.330 1.00 93.88 61 THR A N 1
ATOM 422 C CA . THR A 1 61 ? -15.169 0.499 23.965 1.00 93.88 61 THR A CA 1
ATOM 423 C C . THR A 1 61 ? -14.770 1.590 24.964 1.00 93.88 61 THR A C 1
ATOM 425 O O . THR A 1 61 ? -15.410 2.642 25.036 1.00 93.88 61 THR A O 1
ATOM 428 N N . ALA A 1 62 ? -13.710 1.364 25.745 1.00 90.06 62 ALA A N 1
ATOM 429 C CA . ALA A 1 62 ? -13.177 2.349 26.678 1.00 90.06 62 ALA A CA 1
ATOM 430 C C . ALA A 1 62 ? -12.614 3.574 25.943 1.00 90.06 62 ALA A C 1
ATOM 432 O O . ALA A 1 62 ? -12.865 4.698 26.375 1.00 90.06 62 ALA A O 1
ATOM 433 N N . GLY A 1 63 ? -11.908 3.366 24.827 1.00 89.25 63 GLY A N 1
ATOM 434 C CA . GLY A 1 63 ? -11.427 4.429 23.947 1.00 89.25 63 GLY A CA 1
ATOM 435 C C . GLY A 1 63 ? -12.555 5.318 23.440 1.00 89.25 63 GLY A C 1
ATOM 436 O O . GLY A 1 63 ? -12.537 6.520 23.686 1.00 89.25 63 GLY A O 1
ATOM 437 N N . LEU A 1 64 ? -13.586 4.726 22.835 1.00 90.75 64 LEU A N 1
ATOM 438 C CA . LEU A 1 64 ? -14.759 5.449 22.327 1.00 90.75 64 LEU A CA 1
ATOM 439 C C . LEU A 1 64 ? -15.457 6.278 23.413 1.00 90.75 64 LEU A C 1
ATOM 441 O O . LEU A 1 64 ? -15.752 7.459 23.213 1.00 90.75 64 LEU A O 1
ATOM 445 N N . ARG A 1 65 ? -15.639 5.701 24.608 1.00 89.81 65 ARG A N 1
ATOM 446 C CA . ARG A 1 65 ? -16.268 6.392 25.744 1.00 89.81 65 ARG A CA 1
ATOM 447 C C . ARG A 1 65 ? -15.496 7.625 26.212 1.00 89.81 65 ARG A C 1
ATOM 449 O O . ARG A 1 65 ? -16.135 8.570 26.668 1.00 89.81 65 ARG A O 1
ATOM 456 N N . ARG A 1 66 ? -14.162 7.660 26.083 1.00 88.19 66 ARG A N 1
ATOM 457 C CA . ARG A 1 66 ? -13.357 8.863 26.401 1.00 88.19 66 ARG A CA 1
ATOM 458 C C . ARG A 1 66 ? -13.722 10.053 25.512 1.00 88.19 66 ARG A C 1
ATOM 460 O O . ARG A 1 66 ? -13.596 11.189 25.952 1.00 88.19 66 ARG A O 1
ATOM 467 N N . TYR A 1 67 ? -14.217 9.785 24.306 1.00 85.75 67 TYR A N 1
ATOM 468 C CA . TYR A 1 67 ? -14.698 10.790 23.358 1.00 85.75 67 TYR A CA 1
ATOM 469 C C . TYR A 1 67 ? -16.224 10.969 23.402 1.00 85.75 67 TYR A C 1
ATOM 471 O O . TYR A 1 67 ? -16.781 11.675 22.565 1.00 85.75 67 TYR A O 1
ATOM 479 N N . GLY A 1 68 ? -16.909 10.349 24.371 1.00 87.38 68 GLY A N 1
ATOM 480 C CA . GLY A 1 68 ? -18.365 10.421 24.504 1.00 87.38 68 GLY A CA 1
ATOM 481 C C . GLY A 1 68 ? -19.131 9.658 23.423 1.00 87.38 68 GLY A C 1
ATOM 482 O O . GLY A 1 68 ? -20.302 9.951 23.218 1.00 87.38 68 GLY A O 1
ATOM 483 N N . ILE A 1 69 ? -18.481 8.707 22.744 1.00 90.69 69 ILE A N 1
ATOM 484 C CA . ILE A 1 69 ? -19.062 7.924 21.649 1.00 90.69 69 ILE A CA 1
ATOM 485 C C . ILE A 1 69 ? -19.440 6.532 22.168 1.00 90.69 69 ILE A C 1
ATOM 487 O O . ILE A 1 69 ? -18.658 5.877 22.865 1.00 90.69 69 ILE A O 1
ATOM 491 N N . ALA A 1 70 ? -20.631 6.053 21.820 1.00 90.50 70 ALA A N 1
ATOM 492 C CA . ALA A 1 70 ? -21.055 4.676 22.039 1.00 90.50 70 ALA A CA 1
ATOM 493 C C . ALA A 1 70 ? -20.886 3.836 20.762 1.00 90.50 70 ALA A C 1
ATOM 495 O O . ALA A 1 70 ? -21.205 4.280 19.666 1.00 90.50 70 ALA A O 1
ATOM 496 N N . VAL A 1 71 ? -20.462 2.573 20.906 1.00 90.31 71 VAL A N 1
ATOM 497 C CA . VAL A 1 71 ? -20.350 1.616 19.779 1.00 90.31 71 VAL A CA 1
ATOM 498 C C . VAL A 1 71 ? -21.686 1.455 19.036 1.00 90.31 71 VAL A C 1
ATOM 500 O O . VAL A 1 71 ? -21.716 1.228 17.835 1.00 90.31 71 VAL A O 1
ATOM 503 N N . THR A 1 72 ? -22.809 1.621 19.735 1.00 90.50 72 THR A N 1
ATOM 504 C CA . THR A 1 72 ? -24.161 1.542 19.164 1.00 90.50 72 THR A CA 1
ATOM 505 C C . THR A 1 72 ? -24.528 2.712 18.249 1.00 90.50 72 THR A C 1
ATOM 507 O O . THR A 1 72 ? -25.606 2.689 17.669 1.00 90.50 72 THR A O 1
ATOM 510 N N . GLU A 1 73 ? -23.695 3.754 18.155 1.00 91.81 73 GLU A N 1
ATOM 511 C CA . GLU A 1 73 ? -23.901 4.872 17.222 1.00 91.81 73 GLU A CA 1
ATOM 512 C C . GLU A 1 73 ? -23.481 4.546 15.785 1.00 91.81 73 GLU A C 1
ATOM 514 O O . GLU A 1 73 ? -23.785 5.326 14.881 1.00 91.81 73 GLU A O 1
ATOM 519 N N . PHE A 1 74 ? -22.771 3.433 15.581 1.00 92.88 74 PHE A N 1
ATOM 520 C CA . PHE A 1 74 ? -22.304 2.988 14.274 1.00 92.88 74 PHE A CA 1
ATOM 521 C C . PHE A 1 74 ? -23.278 1.985 13.657 1.00 92.88 74 PHE A C 1
ATOM 523 O O . PHE A 1 74 ? -23.794 1.100 14.343 1.00 92.88 74 PHE A O 1
ATOM 530 N N . ASP A 1 75 ? -23.484 2.112 12.348 1.00 92.50 75 ASP A N 1
ATOM 531 C CA . ASP A 1 75 ? -24.291 1.182 11.558 1.00 92.50 75 ASP A CA 1
ATOM 532 C C . ASP A 1 75 ? -23.538 -0.129 11.304 1.00 92.50 75 ASP A C 1
ATOM 534 O O . ASP A 1 75 ? -24.163 -1.172 11.124 1.00 92.50 75 ASP A O 1
ATOM 538 N N . LEU A 1 76 ? -22.200 -0.076 11.293 1.00 90.88 76 LEU A N 1
ATOM 539 C CA . LEU A 1 76 ? -21.339 -1.250 11.183 1.00 90.88 76 LEU A CA 1
ATOM 540 C C . LEU A 1 76 ? -19.960 -1.046 11.820 1.00 90.88 76 LEU A C 1
ATOM 542 O O . LEU A 1 76 ? -19.425 0.069 11.850 1.00 90.88 76 LEU A O 1
ATOM 546 N N . VAL A 1 77 ? -19.366 -2.151 12.267 1.00 92.38 77 VAL A N 1
ATOM 547 C CA . VAL A 1 77 ? -17.960 -2.245 12.680 1.00 92.38 77 VAL A CA 1
ATOM 548 C C . VAL A 1 77 ? -17.220 -3.179 11.723 1.00 92.38 77 VAL A C 1
ATOM 550 O O . VAL A 1 77 ? -17.674 -4.291 11.467 1.00 92.38 77 VAL A O 1
ATOM 553 N N . CYS A 1 78 ? -16.084 -2.741 11.183 1.00 90.38 78 CYS A N 1
ATOM 554 C CA . CYS A 1 78 ? -15.329 -3.513 10.195 1.00 90.38 78 CYS A CA 1
ATOM 555 C C . CYS A 1 78 ? -13.816 -3.379 10.371 1.00 90.38 78 CYS A C 1
ATOM 557 O O . CYS A 1 78 ? -13.326 -2.433 10.988 1.00 90.38 78 CYS A O 1
ATOM 559 N N . THR A 1 79 ? -13.079 -4.306 9.768 1.00 88.81 79 THR A N 1
ATOM 560 C CA . THR A 1 79 ? -11.616 -4.284 9.691 1.00 88.81 79 THR A CA 1
ATOM 561 C C . THR A 1 79 ? -11.141 -5.060 8.457 1.00 88.81 79 THR A C 1
ATOM 563 O O . THR A 1 79 ? -11.805 -6.033 8.075 1.00 88.81 79 THR A O 1
ATOM 566 N N . PRO A 1 80 ? -10.073 -4.612 7.775 1.00 81.50 80 PRO A N 1
ATOM 567 C CA . PRO A 1 80 ? -9.399 -5.410 6.759 1.00 81.50 80 PRO A CA 1
ATOM 568 C C . PRO A 1 80 ? -8.363 -6.375 7.365 1.00 81.50 80 PRO A C 1
ATOM 570 O O . PRO A 1 80 ? -7.923 -7.279 6.652 1.00 81.50 80 PRO A O 1
ATOM 573 N N . ASP A 1 81 ? -8.022 -6.209 8.648 1.00 78.44 81 ASP A N 1
ATOM 574 C CA . ASP A 1 81 ? -6.958 -6.936 9.344 1.00 78.44 81 ASP A CA 1
ATOM 575 C C . ASP A 1 81 ? -7.529 -8.223 9.949 1.00 78.44 81 ASP A C 1
ATOM 577 O O . ASP A 1 81 ? -8.498 -8.188 10.715 1.00 78.44 81 ASP A O 1
ATOM 581 N N . GLU A 1 82 ? -6.929 -9.371 9.624 1.00 75.62 82 GLU A N 1
ATOM 582 C CA . GLU A 1 82 ? -7.439 -10.678 10.059 1.00 75.62 82 GLU A CA 1
ATOM 583 C C . GLU A 1 82 ? -7.506 -10.761 11.591 1.00 75.62 82 GLU A C 1
ATOM 585 O O . GLU A 1 82 ? -8.558 -11.091 12.141 1.00 75.62 82 GLU A O 1
ATOM 590 N N . ASP A 1 83 ? -6.445 -10.337 12.278 1.00 76.44 83 ASP A N 1
ATOM 591 C CA . ASP A 1 83 ? -6.304 -10.392 13.738 1.00 76.44 83 ASP A CA 1
ATOM 592 C C . ASP A 1 83 ? -7.350 -9.573 14.507 1.00 76.44 83 ASP A C 1
ATOM 594 O O . ASP A 1 83 ? -7.649 -9.855 15.672 1.00 76.44 83 ASP A O 1
ATOM 598 N N . LEU A 1 84 ? -7.973 -8.591 13.853 1.00 82.69 84 LEU A N 1
ATOM 599 C CA . LEU A 1 84 ? -9.003 -7.749 14.454 1.00 82.69 84 LEU A CA 1
ATOM 600 C C . LEU A 1 84 ? -10.427 -8.220 14.128 1.00 82.69 84 LEU A C 1
ATOM 602 O O . LEU A 1 84 ? -11.381 -7.677 14.697 1.00 82.69 84 LEU A O 1
ATOM 606 N N . LEU A 1 85 ? -10.609 -9.230 13.263 1.00 80.06 85 LEU A N 1
ATOM 607 C CA . LEU A 1 85 ? -11.933 -9.698 12.823 1.00 80.06 85 LEU A CA 1
ATOM 608 C C . LEU A 1 85 ? -12.812 -10.144 13.993 1.00 80.06 85 LEU A C 1
ATOM 610 O O . LEU A 1 85 ? -13.997 -9.810 14.035 1.00 80.06 85 LEU A O 1
ATOM 614 N N . ALA A 1 86 ? -12.236 -10.850 14.971 1.00 81.62 86 ALA A N 1
ATOM 615 C CA . ALA A 1 86 ? -12.962 -11.285 16.164 1.00 81.62 86 ALA A CA 1
ATOM 616 C C . ALA A 1 86 ? -13.501 -10.092 16.961 1.00 81.62 86 ALA A C 1
ATOM 618 O O . ALA A 1 86 ? -14.664 -10.069 17.374 1.00 81.62 86 ALA A O 1
ATOM 619 N N . THR A 1 87 ? -12.673 -9.065 17.130 1.00 87.44 87 THR A N 1
ATOM 620 C CA . THR A 1 87 ? -13.039 -7.863 17.877 1.00 87.44 87 THR A CA 1
ATOM 621 C C . THR A 1 87 ? -14.046 -7.014 17.122 1.00 87.44 87 THR A C 1
ATOM 623 O O . THR A 1 87 ? -15.023 -6.564 17.725 1.00 87.44 87 THR A O 1
ATOM 626 N N . ALA A 1 88 ? -13.891 -6.875 15.803 1.00 88.75 88 ALA A N 1
ATOM 627 C CA . ALA A 1 88 ? -14.884 -6.236 14.950 1.00 88.75 88 ALA A CA 1
ATOM 628 C C . ALA A 1 88 ? -16.240 -6.951 15.037 1.00 88.75 88 ALA A C 1
ATOM 630 O O . ALA A 1 88 ? -17.247 -6.292 15.276 1.00 88.75 88 ALA A O 1
ATOM 631 N N . ALA A 1 89 ? -16.277 -8.285 14.948 1.00 83.25 89 ALA A N 1
ATOM 632 C CA . ALA A 1 89 ? -17.514 -9.064 15.023 1.00 83.25 89 ALA A CA 1
ATOM 633 C C . ALA A 1 89 ? -18.227 -8.918 16.380 1.00 83.25 89 ALA A C 1
ATOM 635 O O . ALA A 1 89 ? -19.441 -8.699 16.431 1.00 83.25 89 ALA A O 1
ATOM 636 N N . VAL A 1 90 ? -17.477 -8.986 17.488 1.00 87.81 90 VAL A N 1
ATOM 637 C CA . VAL A 1 90 ? -18.018 -8.788 18.845 1.00 87.81 90 VAL A CA 1
ATOM 638 C C . VAL A 1 90 ? -18.594 -7.381 19.011 1.00 87.81 90 VAL A C 1
ATOM 640 O O . VAL A 1 90 ? -19.665 -7.216 19.600 1.00 87.81 90 VAL A O 1
ATOM 643 N N . LEU A 1 91 ? -17.894 -6.364 18.505 1.00 90.38 91 LEU A N 1
ATOM 644 C CA . LEU A 1 91 ? -18.331 -4.974 18.590 1.00 90.38 91 LEU A CA 1
ATOM 645 C C . LEU A 1 91 ? -19.466 -4.651 17.622 1.00 90.38 91 LEU A C 1
ATOM 647 O O . LEU A 1 91 ? -20.292 -3.811 17.961 1.00 90.38 91 LEU A O 1
ATOM 651 N N . ASP A 1 92 ? -19.546 -5.291 16.457 1.00 89.56 92 ASP A N 1
ATOM 652 C CA . ASP A 1 92 ? -20.636 -5.098 15.499 1.00 89.56 92 ASP A CA 1
ATOM 653 C C . ASP A 1 92 ? -21.954 -5.646 16.047 1.00 89.56 92 ASP A C 1
ATOM 655 O O . ASP A 1 92 ? -22.988 -4.982 15.978 1.00 89.56 92 ASP A O 1
ATOM 659 N N . GLY A 1 93 ? -21.921 -6.840 16.647 1.00 82.62 93 GLY A N 1
ATOM 660 C CA . GLY A 1 93 ? -23.114 -7.481 17.199 1.00 82.62 93 GLY A CA 1
ATOM 661 C C . GLY A 1 93 ? -24.195 -7.785 16.151 1.00 82.62 93 GLY A C 1
ATOM 662 O O . GLY A 1 93 ? -25.367 -7.883 16.515 1.00 82.62 93 GLY A O 1
ATOM 663 N N . GLY A 1 94 ? -23.822 -7.906 14.870 1.00 75.56 94 GLY A N 1
ATOM 664 C CA . GLY A 1 94 ? -24.715 -8.250 13.758 1.00 75.56 94 GLY A CA 1
ATOM 665 C C . GLY A 1 94 ? -25.487 -7.071 13.154 1.00 75.56 94 GLY A C 1
ATOM 666 O O . GLY A 1 94 ? -26.466 -7.295 12.443 1.00 75.56 94 GLY A O 1
ATOM 667 N N . ARG A 1 95 ? -25.084 -5.826 13.437 1.00 79.56 95 ARG A N 1
ATOM 668 C CA . ARG A 1 95 ? -25.721 -4.605 12.912 1.00 79.56 95 ARG A CA 1
ATOM 669 C C . ARG A 1 95 ? -25.470 -4.403 11.420 1.00 79.56 95 ARG A C 1
ATOM 671 O O . ARG A 1 95 ? -26.384 -3.982 10.713 1.00 79.56 95 ARG A O 1
ATOM 678 N N . GLY A 1 96 ? -24.275 -4.743 10.935 1.00 62.53 96 GLY A N 1
ATOM 679 C CA . GLY A 1 96 ? -23.846 -4.423 9.573 1.00 62.53 96 GLY A CA 1
ATOM 680 C C . GLY A 1 96 ? -24.590 -5.154 8.450 1.00 62.53 96 GLY A C 1
ATOM 681 O O . GLY A 1 96 ? -24.403 -4.810 7.283 1.00 62.53 96 GLY A O 1
ATOM 682 N N . GLY A 1 97 ? -25.425 -6.156 8.754 1.00 53.59 97 GLY A N 1
ATOM 683 C CA . GLY A 1 97 ? -26.170 -6.952 7.765 1.00 53.59 97 GLY A CA 1
ATOM 684 C C . GLY A 1 97 ? -25.295 -7.873 6.900 1.00 53.59 97 GLY A C 1
ATOM 685 O O . GLY A 1 97 ? -25.737 -8.959 6.532 1.00 53.59 97 GLY A O 1
ATOM 686 N N . ALA A 1 98 ? -24.034 -7.505 6.664 1.00 47.66 98 ALA A N 1
ATOM 687 C CA . ALA A 1 98 ? -22.945 -8.445 6.468 1.00 47.66 98 ALA A CA 1
ATOM 688 C C . ALA A 1 98 ? -22.761 -9.167 7.803 1.00 47.66 98 ALA A C 1
ATOM 690 O O . ALA A 1 98 ? -22.043 -8.709 8.689 1.00 47.66 98 ALA A O 1
ATOM 691 N N . ALA A 1 99 ? -23.529 -10.231 8.011 1.00 38.72 99 ALA A N 1
ATOM 692 C CA . ALA A 1 99 ? -23.356 -11.050 9.189 1.00 38.72 99 ALA A CA 1
ATOM 693 C C . ALA A 1 99 ? -21.871 -11.446 9.305 1.00 38.72 99 ALA A C 1
ATOM 695 O O . ALA A 1 99 ? -21.270 -11.828 8.295 1.00 38.72 99 ALA A O 1
ATOM 696 N N . PRO A 1 100 ? -21.296 -11.480 10.518 1.00 43.28 100 PRO A N 1
ATOM 697 C CA . PRO A 1 100 ? -20.227 -12.420 10.809 1.00 43.28 100 PRO A CA 1
ATOM 698 C C . PRO A 1 100 ? -20.858 -13.824 10.783 1.00 43.28 100 PRO A C 1
ATOM 700 O O . PRO A 1 100 ? -21.046 -14.442 11.823 1.00 43.28 100 PRO A O 1
ATOM 703 N N . ALA A 1 101 ? -21.338 -14.280 9.621 1.00 35.50 101 ALA A N 1
ATOM 704 C CA . ALA A 1 101 ? -22.037 -15.560 9.517 1.00 35.50 101 ALA A CA 1
ATOM 705 C C . ALA A 1 101 ? -21.058 -16.731 9.512 1.00 35.50 101 ALA A C 1
ATOM 707 O O . ALA A 1 101 ? -21.401 -17.774 10.042 1.00 35.50 101 ALA A O 1
ATOM 708 N N . ASP A 1 102 ? -19.836 -16.533 9.027 1.00 44.41 102 ASP A N 1
ATOM 709 C CA . ASP A 1 102 ? -18.770 -17.535 9.039 1.00 44.41 102 ASP A CA 1
ATOM 710 C C . ASP A 1 102 ? -17.409 -16.827 9.100 1.00 44.41 102 ASP A C 1
ATOM 712 O O . ASP A 1 102 ? -16.472 -17.177 8.386 1.00 44.41 102 ASP A O 1
ATOM 716 N N . ALA A 1 103 ? -17.323 -15.737 9.882 1.00 49.16 103 ALA A N 1
ATOM 717 C CA . ALA A 1 103 ? -16.082 -14.989 10.036 1.00 49.16 103 ALA A CA 1
ATOM 718 C C . ALA A 1 103 ? -15.011 -15.971 10.497 1.00 49.16 103 ALA A C 1
ATOM 720 O O . ALA A 1 103 ? -15.069 -16.484 11.608 1.00 49.16 103 ALA A O 1
ATOM 721 N N . LEU A 1 104 ? -14.084 -16.259 9.596 1.00 55.31 104 LEU A N 1
ATOM 722 C CA . LEU A 1 104 ? -12.910 -17.066 9.824 1.00 55.31 104 LEU A CA 1
ATOM 723 C C . LEU A 1 104 ? -12.120 -16.368 10.930 1.00 55.31 104 LEU A C 1
ATOM 725 O O . LEU A 1 104 ? -11.318 -15.477 10.660 1.00 55.31 104 LEU A O 1
ATOM 729 N N . LEU A 1 105 ? -12.394 -16.722 12.188 1.00 54.19 105 LEU A N 1
ATOM 730 C CA . LEU A 1 105 ? -11.791 -16.047 13.327 1.00 54.19 105 LEU A CA 1
ATOM 731 C C . LEU A 1 105 ? -10.312 -16.436 13.399 1.00 54.19 105 LEU A C 1
ATOM 733 O O . LEU A 1 105 ? -9.991 -17.613 13.180 1.00 54.19 105 LEU A O 1
ATOM 737 N N . PRO A 1 106 ? -9.402 -15.492 13.682 1.00 51.19 106 PRO A N 1
ATOM 738 C CA . PRO A 1 106 ? -7.992 -15.791 13.913 1.00 51.19 106 PRO A CA 1
ATOM 739 C C . PRO A 1 106 ? -7.825 -16.971 14.873 1.00 51.19 106 PRO A C 1
ATOM 741 O O . PRO A 1 106 ? -8.507 -17.052 15.895 1.00 51.19 106 PRO A O 1
ATOM 744 N N . GLY A 1 107 ? -6.940 -17.910 14.535 1.00 53.69 107 GLY A N 1
ATOM 745 C CA . GLY A 1 107 ? -6.689 -19.103 15.353 1.00 53.69 107 GLY A CA 1
ATOM 746 C C . GLY A 1 107 ? -7.630 -20.293 15.115 1.00 53.69 107 GLY A C 1
ATOM 747 O O . GLY A 1 107 ? -7.447 -21.329 15.747 1.00 53.69 107 GLY A O 1
ATOM 748 N N . GLU A 1 108 ? -8.583 -20.211 14.179 1.00 66.75 108 GLU A N 1
ATOM 749 C CA . GLU A 1 108 ? -9.461 -21.338 13.807 1.00 66.75 108 GLU A CA 1
ATOM 750 C C . GLU A 1 108 ? -8.960 -22.161 12.604 1.00 66.75 108 GLU A C 1
ATOM 752 O O . GLU A 1 108 ? -9.746 -22.859 11.963 1.00 66.75 108 GLU A O 1
ATOM 757 N N . ALA A 1 109 ? -7.663 -22.111 12.284 1.00 70.25 109 ALA A N 1
ATOM 758 C CA . ALA A 1 109 ? -7.065 -22.850 11.163 1.00 70.25 109 ALA A CA 1
ATOM 759 C C . ALA A 1 109 ? -7.495 -24.334 11.132 1.00 70.25 109 ALA A C 1
ATOM 761 O O . ALA A 1 109 ? -7.976 -24.815 10.107 1.00 70.25 109 ALA A O 1
ATOM 762 N N . ASP A 1 110 ? -7.464 -25.007 12.287 1.00 73.44 110 ASP A N 1
ATOM 763 C CA . ASP A 1 110 ? -7.883 -26.406 12.449 1.00 73.44 110 ASP A CA 1
ATOM 764 C C . ASP A 1 110 ? -9.363 -26.649 12.087 1.00 73.44 110 ASP A C 1
ATOM 766 O O . ASP A 1 110 ? -9.735 -27.728 11.617 1.00 73.44 110 ASP A O 1
ATOM 770 N N . LEU A 1 111 ? -10.248 -25.679 12.350 1.00 77.56 111 LEU A N 1
ATOM 771 C CA . LEU A 1 111 ? -11.674 -25.785 12.025 1.00 77.56 111 LEU A CA 1
ATOM 772 C C . LEU A 1 111 ? -11.896 -25.606 10.522 1.00 77.56 111 LEU A C 1
ATOM 774 O O . LEU A 1 111 ? -12.636 -26.385 9.919 1.00 77.56 111 LEU A O 1
ATOM 778 N N . ARG A 1 112 ? -11.206 -24.633 9.921 1.00 81.31 112 ARG A N 1
ATOM 779 C CA . ARG A 1 112 ? -11.251 -24.356 8.479 1.00 81.31 112 ARG A CA 1
ATOM 780 C C . ARG A 1 112 ? -10.764 -25.558 7.687 1.00 81.31 112 ARG A C 1
ATOM 782 O O . ARG A 1 112 ? -11.441 -26.015 6.769 1.00 81.31 112 ARG A O 1
ATOM 789 N N . GLU A 1 113 ? -9.639 -26.131 8.104 1.00 83.31 113 GLU A N 1
ATOM 790 C CA . GLU A 1 113 ? -9.080 -27.351 7.528 1.00 83.31 113 GLU A CA 1
ATOM 791 C C . GLU A 1 113 ? -10.105 -28.499 7.539 1.00 83.31 113 GLU A C 1
ATOM 793 O O . GLU A 1 113 ? -10.326 -29.171 6.524 1.00 83.31 113 GLU A O 1
ATOM 798 N N . LYS A 1 114 ? -10.801 -28.690 8.669 1.00 84.81 114 LYS A N 1
ATOM 799 C CA . LYS A 1 114 ? -11.857 -29.704 8.817 1.00 84.81 114 LYS A CA 1
ATOM 800 C C . LYS A 1 114 ? -13.078 -29.420 7.948 1.00 84.81 114 LYS A C 1
ATOM 802 O O . LYS A 1 114 ? -13.618 -30.364 7.375 1.00 84.81 114 LYS A O 1
ATOM 807 N N . GLN A 1 115 ? -13.519 -28.167 7.836 1.00 88.00 115 GLN A N 1
ATOM 808 C CA . GLN A 1 115 ? -14.640 -27.782 6.971 1.00 88.00 115 GLN A CA 1
ATOM 809 C C . GLN A 1 115 ? -14.317 -28.048 5.496 1.00 88.00 115 GLN A C 1
ATOM 811 O O . GLN A 1 115 ? -15.106 -28.687 4.799 1.00 88.00 115 GLN A O 1
ATOM 816 N N . LEU A 1 116 ? -13.126 -27.646 5.042 1.00 89.56 116 LEU A N 1
ATOM 817 C CA . LEU A 1 116 ? -12.653 -27.888 3.678 1.00 89.56 116 LEU A CA 1
ATOM 818 C C . LEU A 1 116 ? -12.540 -29.390 3.382 1.00 89.56 116 LEU A C 1
ATOM 820 O O . LEU A 1 116 ? -13.082 -29.874 2.386 1.00 89.56 116 LEU A O 1
ATOM 824 N N . THR A 1 117 ? -11.914 -30.147 4.285 1.00 89.69 117 THR A N 1
ATOM 825 C CA . THR A 1 117 ? -11.781 -31.605 4.152 1.00 89.69 117 THR A CA 1
ATOM 826 C C . THR A 1 117 ? -13.151 -32.292 4.149 1.00 89.69 117 THR A C 1
ATOM 828 O O . THR A 1 117 ? -13.407 -33.165 3.318 1.00 89.69 117 THR A O 1
ATOM 831 N N . GLY A 1 118 ? -14.067 -31.868 5.026 1.00 90.31 118 GLY A N 1
ATOM 832 C CA . GLY A 1 118 ? -15.445 -32.365 5.092 1.00 90.31 118 GLY A CA 1
ATOM 833 C C . GLY A 1 118 ? -16.257 -32.078 3.825 1.00 90.31 118 GLY A C 1
ATOM 834 O O . GLY A 1 118 ? -17.111 -32.880 3.450 1.00 90.31 118 GLY A O 1
ATOM 835 N N . ALA A 1 119 ? -15.943 -30.988 3.121 1.00 92.06 119 ALA A N 1
ATOM 836 C CA . ALA A 1 119 ? -16.503 -30.642 1.815 1.00 92.06 119 ALA A CA 1
ATOM 837 C C . ALA A 1 119 ? -15.796 -31.340 0.629 1.00 92.06 119 ALA A C 1
ATOM 839 O O . ALA A 1 119 ? -16.096 -31.055 -0.535 1.00 92.06 119 ALA A O 1
ATOM 840 N N . GLY A 1 120 ? -14.845 -32.247 0.889 1.00 92.88 120 GLY A N 1
ATOM 841 C CA . GLY A 1 120 ? -14.086 -32.953 -0.147 1.00 92.88 120 GLY A CA 1
ATOM 842 C C . GLY A 1 120 ? -13.138 -32.046 -0.940 1.00 92.88 120 GLY A C 1
ATOM 843 O O . GLY A 1 120 ? -12.844 -32.318 -2.110 1.00 92.88 120 GLY A O 1
ATOM 844 N N . ILE A 1 121 ? -12.705 -30.932 -0.347 1.00 92.19 121 ILE A N 1
ATOM 845 C CA . ILE A 1 121 ? -11.721 -30.023 -0.934 1.00 92.19 121 ILE A CA 1
ATOM 846 C C . ILE A 1 121 ? -10.325 -30.540 -0.566 1.00 92.19 121 ILE A C 1
ATOM 848 O O . ILE A 1 121 ? -10.092 -30.851 0.601 1.00 92.19 121 ILE A O 1
ATOM 852 N N . PRO A 1 122 ? -9.395 -30.681 -1.529 1.00 89.69 122 PRO A N 1
ATOM 853 C CA . PRO A 1 122 ? -8.040 -31.123 -1.223 1.00 89.69 122 PRO A CA 1
ATOM 854 C C . PRO A 1 122 ? -7.316 -30.112 -0.330 1.00 89.69 122 PRO A C 1
ATOM 856 O O . PRO A 1 122 ? -7.305 -28.920 -0.633 1.00 89.69 122 PRO A O 1
ATOM 859 N N . VAL A 1 123 ? -6.678 -30.603 0.730 1.00 87.38 123 VAL A N 1
ATOM 860 C CA . VAL A 1 123 ? -5.919 -29.810 1.705 1.00 87.38 123 VAL A CA 1
ATOM 861 C C . VAL A 1 123 ? -4.496 -30.358 1.800 1.00 87.38 123 VAL A C 1
ATOM 863 O O . VAL A 1 123 ? -4.295 -31.574 1.829 1.00 87.38 123 VAL A O 1
ATOM 866 N N . ALA A 1 124 ? -3.505 -29.469 1.819 1.00 77.94 124 ALA A N 1
ATOM 867 C CA . ALA A 1 124 ? -2.093 -29.820 1.899 1.00 77.94 124 ALA A CA 1
ATOM 868 C C . ALA A 1 124 ? -1.587 -29.840 3.356 1.00 77.94 124 ALA A C 1
ATOM 870 O O . ALA A 1 124 ? -0.996 -28.872 3.819 1.00 77.94 124 ALA A O 1
ATOM 871 N N . GLY A 1 125 ? -1.782 -30.973 4.045 1.00 60.00 125 GLY A N 1
ATOM 872 C CA . GLY A 1 125 ? -1.252 -31.224 5.398 1.00 60.00 125 GLY A CA 1
ATOM 873 C C . GLY A 1 125 ? -1.938 -30.420 6.513 1.00 60.00 125 GLY A C 1
ATOM 874 O O . GLY A 1 125 ? -2.777 -29.574 6.210 1.00 60.00 125 GLY A O 1
ATOM 875 N N . PRO A 1 126 ? -1.614 -30.694 7.795 1.00 57.56 126 PRO A N 1
ATOM 876 C CA . PRO A 1 126 ? -2.178 -29.918 8.890 1.00 57.56 126 PRO A CA 1
ATOM 877 C C . PRO A 1 126 ? -1.718 -28.466 8.765 1.00 57.56 126 PRO A C 1
ATOM 879 O O . PRO A 1 126 ? -0.519 -28.212 8.605 1.00 57.56 126 PRO A O 1
ATOM 882 N N . TRP A 1 127 ? -2.658 -27.525 8.814 1.00 60.34 127 TRP A N 1
ATOM 883 C CA . TRP A 1 127 ? -2.325 -26.104 8.771 1.00 60.34 127 TRP A CA 1
ATOM 884 C C . TRP A 1 127 ? -1.527 -25.754 10.032 1.00 60.34 127 TRP A C 1
ATOM 886 O O . TRP A 1 127 ? -1.913 -26.167 11.129 1.00 60.34 127 TRP A O 1
ATOM 896 N N . PRO A 1 128 ? -0.399 -25.032 9.930 1.00 46.88 128 PRO A N 1
ATOM 897 C CA . PRO A 1 128 ? 0.323 -24.627 11.123 1.00 46.88 128 PRO A CA 1
ATOM 898 C C . PRO A 1 128 ? -0.584 -23.758 12.003 1.00 46.88 128 PRO A C 1
ATOM 900 O O . PRO A 1 128 ? -1.216 -22.811 11.530 1.00 46.88 128 PRO A O 1
ATOM 903 N N . GLN A 1 129 ? -0.648 -24.080 13.299 1.00 43.81 129 GLN A N 1
ATOM 904 C CA . GLN A 1 129 ? -1.178 -23.145 14.290 1.00 43.81 129 GLN A CA 1
ATOM 905 C C . GLN A 1 129 ? -0.300 -21.891 14.273 1.00 43.81 129 GLN A C 1
ATOM 907 O O . GLN A 1 129 ? 0.910 -22.017 14.108 1.00 43.81 129 GLN A O 1
ATOM 912 N N . ALA A 1 130 ? -0.930 -20.716 14.390 1.00 36.59 130 ALA A N 1
ATOM 913 C CA . ALA A 1 130 ? -0.335 -19.382 14.265 1.00 36.59 130 ALA A CA 1
ATOM 914 C C . ALA A 1 130 ? 1.194 -19.347 14.475 1.00 36.59 130 ALA A C 1
ATOM 916 O O . ALA A 1 130 ? 1.690 -19.529 15.587 1.00 36.59 130 ALA A O 1
ATOM 917 N N . GLY A 1 131 ? 1.917 -19.103 13.377 1.00 37.03 131 GLY A N 1
ATOM 918 C CA . GLY A 1 131 ? 3.372 -19.004 13.348 1.00 37.03 131 GLY A CA 1
ATOM 919 C C . GLY A 1 131 ? 4.089 -20.338 13.107 1.00 37.03 131 GLY A C 1
ATOM 920 O O . GLY A 1 131 ? 4.188 -21.168 14.007 1.00 37.03 131 GLY A O 1
ATOM 921 N N . HIS A 1 132 ? 4.742 -20.417 11.940 1.00 30.86 132 HIS A N 1
ATOM 922 C CA . HIS A 1 132 ? 5.832 -21.321 11.518 1.00 30.86 132 HIS A CA 1
ATOM 923 C C . HIS A 1 132 ? 5.492 -22.471 10.550 1.00 30.86 132 HIS A C 1
ATOM 925 O O . HIS A 1 132 ? 4.574 -23.255 10.749 1.00 30.86 132 HIS A O 1
ATOM 931 N N . ALA A 1 133 ? 6.391 -22.590 9.560 1.00 33.06 133 ALA A N 1
ATOM 932 C CA . ALA A 1 133 ? 6.532 -23.573 8.480 1.00 33.06 133 ALA A CA 1
ATOM 933 C C . ALA A 1 133 ? 5.618 -23.386 7.254 1.00 33.06 133 ALA A C 1
ATOM 935 O O . ALA A 1 133 ? 4.540 -23.963 7.133 1.00 33.06 133 ALA A O 1
ATOM 936 N N . HIS A 1 134 ? 6.133 -22.618 6.288 1.00 43.44 134 HIS A N 1
ATOM 937 C CA . HIS A 1 134 ? 5.665 -22.640 4.907 1.00 43.44 134 HIS A CA 1
ATOM 938 C C . HIS A 1 134 ? 5.859 -24.031 4.291 1.00 43.44 134 HIS A C 1
ATOM 940 O O . HIS A 1 134 ? 6.857 -24.711 4.532 1.00 43.44 134 HIS A O 1
ATOM 946 N N . ALA A 1 135 ? 4.904 -24.433 3.459 1.00 41.53 135 ALA A N 1
ATOM 947 C CA . ALA A 1 135 ? 5.028 -25.604 2.609 1.00 41.53 135 ALA A CA 1
ATOM 948 C C . ALA A 1 135 ? 6.226 -25.484 1.634 1.00 41.53 135 ALA A C 1
ATOM 950 O O . ALA A 1 135 ? 6.638 -24.364 1.322 1.00 41.53 135 ALA A O 1
ATOM 951 N N . PRO A 1 136 ? 6.795 -26.610 1.150 1.00 45.06 136 PRO A N 1
ATOM 952 C CA . PRO A 1 136 ? 7.979 -26.604 0.285 1.00 45.06 136 PRO A CA 1
ATOM 953 C C . PRO A 1 136 ? 7.826 -25.658 -0.919 1.00 45.06 136 PRO A C 1
ATOM 955 O O . PRO A 1 136 ? 6.826 -25.696 -1.639 1.00 45.06 136 PRO A O 1
ATOM 958 N N . GLU A 1 137 ? 8.833 -24.796 -1.105 1.00 52.06 137 GLU A N 1
ATOM 959 C CA . GLU A 1 137 ? 8.765 -23.551 -1.889 1.00 52.06 137 GLU A CA 1
ATOM 960 C C . GLU A 1 137 ? 8.450 -23.734 -3.379 1.00 52.06 137 GLU A C 1
ATOM 962 O O . GLU A 1 137 ? 7.843 -22.854 -3.991 1.00 52.06 137 GLU A O 1
ATOM 967 N N . ASP A 1 138 ? 8.816 -24.875 -3.963 1.00 49.16 138 ASP A N 1
ATOM 968 C CA . ASP A 1 138 ? 8.842 -25.066 -5.419 1.00 49.16 138 ASP A CA 1
ATOM 969 C C . ASP A 1 138 ? 7.448 -25.071 -6.080 1.00 49.16 138 ASP A C 1
ATOM 971 O O . ASP A 1 138 ? 7.331 -24.941 -7.306 1.00 49.16 138 ASP A O 1
ATOM 975 N N . HIS A 1 139 ? 6.375 -25.197 -5.290 1.00 60.22 139 HIS A N 1
ATOM 976 C CA . HIS A 1 139 ? 5.000 -25.359 -5.779 1.00 60.22 139 HIS A CA 1
ATOM 977 C C . HIS A 1 139 ? 3.947 -24.502 -5.058 1.00 60.22 139 HIS A C 1
ATOM 979 O O . HIS A 1 139 ? 2.747 -24.717 -5.254 1.00 60.22 139 HIS A O 1
ATOM 985 N N . ALA A 1 140 ? 4.374 -23.527 -4.250 1.00 78.50 140 ALA A N 1
ATOM 986 C CA . ALA A 1 140 ? 3.465 -22.660 -3.507 1.00 78.50 140 ALA A CA 1
ATOM 987 C C . ALA A 1 140 ? 2.905 -21.524 -4.381 1.00 78.50 140 ALA A C 1
ATOM 989 O O . ALA A 1 140 ? 3.637 -20.689 -4.928 1.00 78.50 140 ALA A O 1
ATOM 990 N N . LEU A 1 141 ? 1.579 -21.489 -4.491 1.00 87.94 141 LEU A N 1
ATOM 991 C CA . LEU A 1 141 ? 0.814 -20.447 -5.161 1.00 87.94 141 LEU A CA 1
ATOM 992 C C . LEU A 1 141 ? 0.075 -19.594 -4.134 1.00 87.94 141 LEU A C 1
ATOM 994 O O . LEU A 1 141 ? -0.487 -20.120 -3.175 1.00 87.94 141 LEU A O 1
ATOM 998 N N . ARG A 1 142 ? 0.025 -18.288 -4.385 1.00 89.50 142 ARG A N 1
ATOM 999 C CA . ARG A 1 142 ? -0.823 -17.334 -3.670 1.00 89.50 142 ARG A CA 1
ATOM 1000 C C . ARG A 1 142 ? -1.954 -16.916 -4.600 1.00 89.50 142 ARG A C 1
ATOM 1002 O O . ARG A 1 142 ? -1.701 -16.521 -5.733 1.00 89.50 142 ARG A O 1
ATOM 1009 N N . ILE A 1 143 ? -3.189 -17.076 -4.158 1.00 93.44 143 ILE A N 1
ATOM 1010 C CA . ILE A 1 143 ? -4.395 -16.812 -4.936 1.00 93.44 143 ILE A CA 1
ATOM 1011 C C . ILE A 1 143 ? -5.214 -15.783 -4.162 1.00 93.44 143 ILE A C 1
ATOM 1013 O O . ILE A 1 143 ? -5.806 -16.099 -3.132 1.00 93.44 143 ILE A O 1
ATOM 1017 N N . ASP A 1 144 ? -5.246 -14.555 -4.663 1.00 94.00 144 ASP A N 1
ATOM 1018 C CA . ASP A 1 144 ? -5.988 -13.444 -4.061 1.00 94.00 144 ASP A CA 1
ATOM 1019 C C . ASP A 1 144 ? -7.171 -13.086 -4.959 1.00 94.00 144 ASP A C 1
ATOM 1021 O O . ASP A 1 144 ? -7.046 -13.088 -6.187 1.00 94.00 144 ASP A O 1
ATOM 1025 N N . GLY A 1 145 ? -8.330 -12.771 -4.389 1.00 94.88 145 GLY A N 1
ATOM 1026 C CA . GLY A 1 145 ? -9.513 -12.563 -5.215 1.00 94.88 145 GLY A CA 1
ATOM 1027 C C . GLY A 1 145 ? -10.698 -11.921 -4.519 1.00 94.88 145 GLY A C 1
ATOM 1028 O O . GLY A 1 145 ? -10.636 -11.541 -3.353 1.00 94.88 145 GLY A O 1
ATOM 1029 N N . VAL A 1 146 ? -11.790 -11.796 -5.270 1.00 95.12 146 VAL A N 1
ATOM 1030 C CA . VAL A 1 146 ? -13.027 -11.130 -4.844 1.00 95.12 146 VAL A CA 1
ATOM 1031 C C . VAL A 1 146 ? -14.191 -12.105 -4.970 1.00 95.12 146 VAL A C 1
ATOM 1033 O O . VAL A 1 146 ? -14.381 -12.690 -6.040 1.00 95.12 146 VAL A O 1
ATOM 1036 N N . VAL A 1 147 ? -14.985 -12.239 -3.904 1.00 92.88 147 VAL A N 1
ATOM 1037 C CA . VAL A 1 147 ? -16.265 -12.967 -3.913 1.00 92.88 147 VAL A CA 1
ATOM 1038 C C . VAL A 1 147 ? -17.412 -11.976 -3.728 1.00 92.88 147 VAL A C 1
ATOM 1040 O O . VAL A 1 147 ? -17.306 -11.052 -2.914 1.00 92.88 147 VAL A O 1
ATOM 1043 N N . ARG A 1 148 ? -18.493 -12.141 -4.494 1.00 91.88 148 ARG A N 1
ATOM 1044 C CA . ARG A 1 148 ? -19.757 -11.409 -4.325 1.00 91.88 148 ARG A CA 1
ATOM 1045 C C . ARG A 1 148 ? -20.929 -12.356 -4.417 1.00 91.88 148 ARG A C 1
ATOM 1047 O O . ARG A 1 148 ? -20.976 -13.155 -5.345 1.00 91.88 148 ARG A O 1
ATOM 1054 N N . ASP A 1 149 ? -21.861 -12.263 -3.478 1.00 89.75 149 ASP A N 1
ATOM 1055 C CA . ASP A 1 149 ? -23.050 -13.119 -3.410 1.00 89.75 149 ASP A CA 1
ATOM 1056 C C . ASP A 1 149 ? -22.758 -14.643 -3.420 1.00 89.75 149 ASP A C 1
ATOM 1058 O O . ASP A 1 149 ? -23.681 -15.452 -3.551 1.00 89.75 149 ASP A O 1
ATOM 1062 N N . GLY A 1 150 ? -21.506 -15.055 -3.179 1.00 88.81 150 GLY A N 1
ATOM 1063 C CA . GLY A 1 150 ? -21.005 -16.433 -3.291 1.00 88.81 150 GLY A CA 1
ATOM 1064 C C . GLY A 1 150 ? -20.241 -16.756 -4.585 1.00 88.81 150 GLY A C 1
ATOM 1065 O O . GLY A 1 150 ? -19.631 -17.820 -4.669 1.00 88.81 150 GLY A O 1
ATOM 1066 N N . ASP A 1 151 ? -20.217 -15.850 -5.563 1.00 93.06 151 ASP A N 1
ATOM 1067 C CA . ASP A 1 151 ? -19.527 -16.026 -6.842 1.00 93.06 151 ASP A CA 1
ATOM 1068 C C . ASP A 1 151 ? -18.134 -15.380 -6.839 1.00 93.06 151 ASP A C 1
ATOM 1070 O O . ASP A 1 151 ? -17.950 -14.233 -6.425 1.00 93.06 151 ASP A O 1
ATOM 1074 N N . VAL A 1 152 ? -17.135 -16.097 -7.364 1.00 95.88 152 VAL A N 1
ATOM 1075 C CA . VAL A 1 152 ? -15.767 -15.578 -7.523 1.00 95.88 152 VAL A CA 1
ATOM 1076 C C . VAL A 1 152 ? -15.691 -14.672 -8.753 1.00 95.88 152 VAL A C 1
ATOM 1078 O O . VAL A 1 152 ? -15.601 -15.147 -9.889 1.00 95.88 152 VAL A O 1
ATOM 1081 N N . LEU A 1 153 ? -15.673 -13.358 -8.529 1.00 95.06 153 LEU A N 1
ATOM 1082 C CA . LEU A 1 153 ? -15.610 -12.356 -9.598 1.00 95.06 153 LEU A CA 1
ATOM 1083 C C . LEU A 1 153 ? -14.199 -12.178 -10.158 1.00 95.06 153 LEU A C 1
ATOM 1085 O O . LEU A 1 153 ? -14.017 -11.943 -11.353 1.00 95.06 153 LEU A O 1
ATOM 1089 N N . PHE A 1 154 ? -13.188 -12.293 -9.301 1.00 96.25 154 PHE A N 1
ATOM 1090 C CA . PHE A 1 154 ? -11.802 -12.016 -9.657 1.00 96.25 154 PHE A CA 1
ATOM 1091 C C . PHE A 1 154 ? -10.847 -12.956 -8.928 1.00 96.25 154 PHE A C 1
ATOM 1093 O O . PHE A 1 154 ? -11.073 -13.288 -7.766 1.00 96.25 154 PHE A O 1
ATOM 1100 N N . VAL A 1 155 ? -9.772 -13.343 -9.620 1.00 96.62 155 VAL A N 1
ATOM 1101 C CA . VAL A 1 155 ? -8.607 -14.025 -9.050 1.00 96.62 155 VAL A CA 1
ATOM 1102 C C . VAL A 1 155 ? -7.329 -13.451 -9.655 1.00 96.62 155 VAL A C 1
ATOM 1104 O O . VAL A 1 155 ? -7.271 -13.179 -10.854 1.00 96.62 155 VAL A O 1
ATOM 1107 N N . SER A 1 156 ? -6.305 -13.319 -8.826 1.00 95.62 156 SER A N 1
ATOM 1108 C CA . SER A 1 156 ? -4.906 -13.115 -9.182 1.00 95.62 156 SER A CA 1
ATOM 1109 C C . SER A 1 156 ? -4.121 -14.332 -8.704 1.00 95.62 156 SER A C 1
ATOM 1111 O O . SER A 1 156 ? -4.373 -14.818 -7.604 1.00 95.62 156 SER A O 1
ATOM 1113 N N . VAL A 1 157 ? -3.183 -14.828 -9.513 1.00 94.56 157 VAL A N 1
ATOM 1114 C CA . VAL A 1 157 ? -2.347 -15.980 -9.158 1.00 94.56 157 VAL A CA 1
ATOM 1115 C C . VAL A 1 157 ? -0.889 -15.540 -9.100 1.00 94.56 157 VAL A C 1
ATOM 1117 O O . VAL A 1 157 ? -0.294 -15.163 -10.106 1.00 94.56 157 VAL A O 1
ATOM 1120 N N . GLY A 1 158 ? -0.306 -15.601 -7.910 1.00 91.25 158 GLY A N 1
ATOM 1121 C CA . GLY A 1 158 ? 1.114 -15.440 -7.654 1.00 91.25 158 GLY A CA 1
ATOM 1122 C C . GLY A 1 158 ? 1.803 -16.785 -7.449 1.00 91.25 158 GLY A C 1
ATOM 1123 O O . GLY A 1 158 ? 1.230 -17.714 -6.887 1.00 91.25 158 GLY A O 1
ATOM 1124 N N . ARG A 1 159 ? 3.058 -16.888 -7.873 1.00 88.06 159 ARG A N 1
ATOM 1125 C CA . ARG A 1 159 ? 3.940 -18.022 -7.596 1.00 88.06 159 ARG A CA 1
ATOM 1126 C C . ARG A 1 159 ? 5.094 -17.563 -6.722 1.00 88.06 159 ARG A C 1
ATOM 1128 O O . ARG A 1 159 ? 5.806 -16.624 -7.091 1.00 88.06 159 ARG A O 1
ATOM 1135 N N . ARG A 1 160 ? 5.311 -18.255 -5.605 1.00 82.19 160 ARG A N 1
ATOM 1136 C CA . ARG A 1 160 ? 6.524 -18.080 -4.807 1.00 82.19 160 ARG A CA 1
ATOM 1137 C C . ARG A 1 160 ? 7.709 -18.632 -5.601 1.00 82.19 160 ARG A C 1
ATOM 1139 O O . ARG A 1 160 ? 7.636 -19.725 -6.154 1.00 82.19 160 ARG A O 1
ATOM 1146 N N . LEU A 1 161 ? 8.764 -17.840 -5.739 1.00 77.56 161 LEU A N 1
ATOM 1147 C CA . LEU A 1 161 ? 9.983 -18.271 -6.4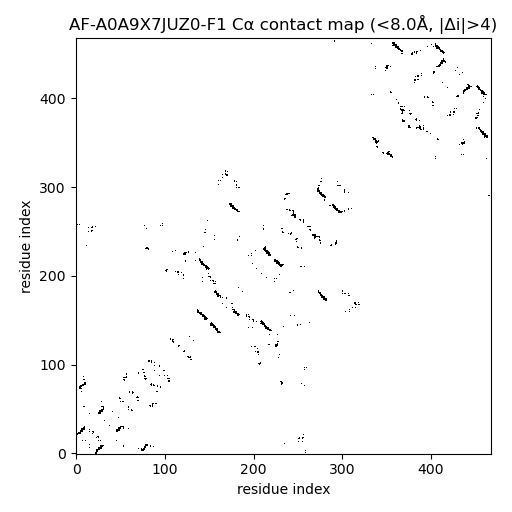12 1.00 77.56 161 LEU A CA 1
ATOM 1148 C C . LEU A 1 161 ? 10.882 -18.985 -5.400 1.00 77.56 161 LEU A C 1
ATOM 1150 O O . LEU A 1 161 ? 11.050 -18.445 -4.306 1.00 77.56 161 LEU A O 1
ATOM 1154 N N . PRO A 1 162 ? 11.480 -20.133 -5.761 1.00 67.12 162 PRO A N 1
ATOM 1155 C CA . PRO A 1 162 ? 12.388 -20.843 -4.873 1.00 67.12 162 PRO A CA 1
ATOM 1156 C C . PRO A 1 162 ? 13.618 -19.991 -4.599 1.00 67.12 162 PRO A C 1
ATOM 1158 O O . PRO A 1 162 ? 14.254 -19.476 -5.530 1.00 67.12 162 PRO A O 1
ATOM 1161 N N . GLN A 1 163 ? 13.929 -19.802 -3.322 1.00 61.94 163 GLN A N 1
ATOM 1162 C CA . GLN A 1 163 ? 15.009 -18.925 -2.909 1.00 61.94 163 GLN A CA 1
ATOM 1163 C C . GLN A 1 163 ? 16.154 -19.734 -2.313 1.00 61.94 163 GLN A C 1
ATOM 1165 O O . GLN A 1 163 ? 16.099 -20.186 -1.178 1.00 61.94 163 GLN A O 1
ATOM 1170 N N . ASP A 1 164 ? 17.264 -19.835 -3.049 1.00 55.91 164 ASP A N 1
ATOM 1171 C CA . ASP A 1 164 ? 18.545 -20.280 -2.484 1.00 55.91 164 ASP A CA 1
ATOM 1172 C C . ASP A 1 164 ? 19.147 -19.174 -1.588 1.00 55.91 164 ASP A C 1
ATOM 1174 O O . ASP A 1 164 ? 20.199 -18.607 -1.903 1.00 55.91 164 ASP A O 1
ATOM 1178 N N . VAL A 1 165 ? 18.454 -18.796 -0.512 1.00 53.12 165 VAL A N 1
ATOM 1179 C CA . VAL A 1 165 ? 18.924 -17.826 0.485 1.00 53.12 165 VAL A CA 1
ATOM 1180 C C . VAL A 1 165 ? 19.262 -18.598 1.754 1.00 53.12 165 VAL A C 1
ATOM 1182 O O . VAL A 1 165 ? 18.422 -19.300 2.308 1.00 53.12 165 VAL A O 1
ATOM 1185 N N . ARG A 1 166 ? 20.518 -18.522 2.207 1.00 52.91 166 ARG A N 1
ATOM 1186 C CA . ARG A 1 166 ? 20.919 -19.172 3.461 1.00 52.91 166 ARG A CA 1
ATOM 1187 C C . ARG A 1 166 ? 20.430 -18.323 4.629 1.00 52.91 166 ARG A C 1
ATOM 1189 O O . ARG A 1 166 ? 20.518 -17.104 4.568 1.00 52.91 166 ARG A O 1
ATOM 1196 N N . GLU A 1 167 ? 20.007 -18.966 5.711 1.00 52.97 167 GLU A N 1
ATOM 1197 C CA . GLU A 1 167 ? 19.520 -18.317 6.942 1.00 52.97 167 GLU A CA 1
ATOM 1198 C C . GLU A 1 167 ? 20.493 -17.252 7.490 1.00 52.97 167 GLU A C 1
ATOM 1200 O O . GLU A 1 167 ? 20.097 -16.156 7.866 1.00 52.97 167 GLU A O 1
ATOM 1205 N N . GLN A 1 168 ? 21.797 -17.532 7.424 1.00 46.94 168 GLN A N 1
ATOM 1206 C CA . GLN A 1 168 ? 22.884 -16.615 7.803 1.00 46.94 168 GLN A CA 1
ATOM 1207 C C . GLN A 1 168 ? 22.974 -15.330 6.956 1.00 46.94 168 GLN A C 1
ATOM 1209 O O . GLN A 1 168 ? 23.634 -14.377 7.363 1.00 46.94 168 GLN A O 1
ATOM 1214 N N . ASP A 1 169 ? 22.358 -15.329 5.774 1.00 49.69 169 ASP A N 1
ATOM 1215 C CA . ASP A 1 169 ? 22.327 -14.199 4.855 1.00 49.69 169 ASP A CA 1
ATOM 1216 C C . ASP A 1 169 ? 20.989 -13.434 4.987 1.00 49.69 169 ASP A C 1
ATOM 1218 O O . ASP A 1 169 ? 20.701 -12.555 4.191 1.00 49.69 169 ASP A O 1
ATOM 1222 N N . ILE A 1 170 ? 20.121 -13.738 5.956 1.00 56.41 170 ILE A N 1
ATOM 1223 C CA . ILE A 1 170 ? 18.872 -12.990 6.169 1.00 56.41 170 ILE A CA 1
ATOM 1224 C C . ILE A 1 170 ? 19.155 -11.778 7.080 1.00 56.41 170 ILE A C 1
ATOM 1226 O O . ILE A 1 170 ? 19.924 -11.900 8.039 1.00 56.41 170 ILE A O 1
ATOM 1230 N N . PRO A 1 171 ? 18.603 -10.578 6.799 1.00 52.09 171 PRO A N 1
ATOM 1231 C CA . PRO A 1 171 ? 18.857 -9.405 7.632 1.00 52.09 171 PRO A CA 1
ATOM 1232 C C . PRO A 1 171 ? 18.446 -9.615 9.104 1.00 52.09 171 PRO A C 1
ATOM 1234 O O . PRO A 1 171 ? 17.387 -10.190 9.353 1.00 52.09 171 PRO A O 1
ATOM 1237 N N . PRO A 1 172 ? 19.223 -9.114 10.088 1.00 47.41 172 PRO A N 1
ATOM 1238 C CA . PRO A 1 172 ? 18.874 -9.230 11.504 1.00 47.41 172 PRO A CA 1
ATOM 1239 C C . PRO A 1 172 ? 17.463 -8.695 11.793 1.00 47.41 172 PRO A C 1
ATOM 1241 O O . PRO A 1 172 ? 17.148 -7.568 11.417 1.00 47.41 172 PRO A O 1
ATOM 1244 N N . GLY A 1 173 ? 16.633 -9.493 12.473 1.00 49.91 173 GLY A N 1
ATOM 1245 C CA . GLY A 1 173 ? 15.222 -9.177 12.754 1.00 49.91 173 GLY A CA 1
ATOM 1246 C C . GLY A 1 173 ? 14.219 -9.776 11.758 1.00 49.91 173 GLY A C 1
ATOM 1247 O O . GLY A 1 173 ? 13.014 -9.699 11.999 1.00 49.91 173 GLY A O 1
ATOM 1248 N N . HIS A 1 174 ? 14.703 -10.409 10.686 1.00 53.16 174 HIS A N 1
ATOM 1249 C CA . HIS A 1 174 ? 13.901 -11.105 9.684 1.00 53.16 174 HIS A CA 1
ATOM 1250 C C . HIS A 1 174 ? 14.280 -12.588 9.605 1.00 53.16 174 HIS A C 1
ATOM 1252 O O . HIS A 1 174 ? 15.450 -12.933 9.748 1.00 53.16 174 HIS A O 1
ATOM 1258 N N . ASP A 1 175 ? 13.293 -13.440 9.331 1.00 53.38 175 ASP A N 1
ATOM 1259 C CA . ASP A 1 175 ? 13.451 -14.902 9.251 1.00 53.38 175 ASP A CA 1
ATOM 1260 C C . ASP A 1 175 ? 13.397 -15.427 7.818 1.00 53.38 175 ASP A C 1
ATOM 1262 O O . ASP A 1 175 ? 13.746 -16.576 7.549 1.00 53.38 175 ASP A O 1
ATOM 1266 N N . THR A 1 176 ? 12.904 -14.622 6.871 1.00 61.84 176 THR A N 1
ATOM 1267 C CA . THR A 1 176 ? 12.678 -15.093 5.504 1.00 61.84 176 THR A CA 1
ATOM 1268 C C . THR A 1 176 ? 12.601 -13.951 4.501 1.00 61.84 176 THR A C 1
ATOM 1270 O O . THR A 1 176 ? 12.035 -12.891 4.771 1.00 61.84 176 THR A O 1
ATOM 1273 N N . VAL A 1 177 ? 13.145 -14.194 3.310 1.00 66.94 177 VAL A N 1
ATOM 1274 C CA . VAL A 1 177 ? 12.913 -13.383 2.113 1.00 66.94 177 VAL A CA 1
ATOM 1275 C C . VAL A 1 177 ? 11.931 -14.157 1.233 1.00 66.94 177 VAL A C 1
ATOM 1277 O O . VAL A 1 177 ? 12.110 -15.344 0.993 1.00 66.94 177 VAL A O 1
ATOM 1280 N N . VAL A 1 178 ? 10.866 -13.513 0.759 1.00 72.88 178 VAL A N 1
ATOM 1281 C CA . VAL A 1 178 ? 9.874 -14.130 -0.132 1.00 72.88 178 VAL A CA 1
ATOM 1282 C C . VAL A 1 178 ? 9.793 -13.319 -1.409 1.00 72.88 178 VAL A C 1
ATOM 1284 O O . VAL A 1 178 ? 9.519 -12.125 -1.384 1.00 72.88 178 VAL A O 1
ATOM 1287 N N . ALA A 1 179 ? 10.003 -13.967 -2.550 1.00 77.81 179 ALA A N 1
ATOM 1288 C CA . ALA A 1 179 ? 9.754 -13.371 -3.853 1.00 77.81 179 ALA A CA 1
ATOM 1289 C C . ALA A 1 179 ? 8.524 -14.039 -4.442 1.00 77.81 179 ALA A C 1
ATOM 1291 O O . ALA A 1 179 ? 8.517 -15.249 -4.658 1.00 77.81 179 ALA A O 1
ATOM 1292 N N . THR A 1 180 ? 7.506 -13.241 -4.727 1.00 84.44 180 THR A N 1
ATOM 1293 C CA . THR A 1 180 ? 6.283 -13.694 -5.378 1.00 84.44 180 THR A CA 1
ATOM 1294 C C . THR A 1 180 ? 6.202 -13.056 -6.748 1.00 84.44 180 THR A C 1
ATOM 1296 O O . THR A 1 180 ? 6.204 -11.839 -6.886 1.00 84.44 180 THR A O 1
ATOM 1299 N N . GLN A 1 181 ? 6.129 -13.872 -7.784 1.00 90.50 181 GLN A N 1
ATOM 1300 C CA . GLN A 1 181 ? 5.856 -13.415 -9.136 1.00 90.50 181 GLN A CA 1
ATOM 1301 C C . GLN A 1 181 ? 4.355 -13.513 -9.403 1.00 90.50 181 GLN A C 1
ATOM 1303 O O . GLN A 1 181 ? 3.808 -14.602 -9.255 1.00 90.50 181 GLN A O 1
ATOM 1308 N N . LEU A 1 182 ? 3.701 -12.439 -9.853 1.00 92.19 182 LEU A N 1
ATOM 1309 C CA . LEU A 1 182 ? 2.349 -12.560 -10.394 1.00 92.19 182 LEU A CA 1
ATOM 1310 C C . LEU A 1 182 ? 2.415 -13.176 -11.794 1.00 92.19 182 LEU A C 1
ATOM 1312 O O . LEU A 1 182 ? 3.250 -12.803 -12.620 1.00 92.19 182 LEU A O 1
ATOM 1316 N N . LEU A 1 183 ? 1.548 -14.152 -12.035 1.00 92.50 183 LEU A N 1
ATOM 1317 C CA . LEU A 1 183 ? 1.415 -14.840 -13.312 1.00 92.50 183 LEU A CA 1
ATOM 1318 C C . LEU A 1 183 ? 0.387 -14.108 -14.170 1.00 92.50 183 LEU A C 1
ATOM 1320 O O . LEU A 1 183 ? -0.642 -13.667 -13.668 1.00 92.50 183 LEU A O 1
ATOM 1324 N N . HIS A 1 184 ? 0.647 -13.957 -15.463 1.00 90.44 184 HIS A N 1
ATOM 1325 C CA . HIS A 1 184 ? -0.278 -13.277 -16.359 1.00 90.44 184 HIS A CA 1
ATOM 1326 C C . HIS A 1 184 ? -1.367 -14.255 -16.849 1.00 90.44 184 HIS A C 1
ATOM 1328 O O . HIS A 1 184 ? -1.039 -15.329 -17.359 1.00 90.44 184 HIS A O 1
ATOM 1334 N N . PRO A 1 185 ? -2.668 -13.907 -16.794 1.00 87.06 185 PRO A N 1
ATOM 1335 C CA . PRO A 1 185 ? -3.754 -14.839 -17.115 1.00 87.06 185 PRO A CA 1
ATOM 1336 C C . PRO A 1 185 ? -3.680 -15.362 -18.553 1.00 87.06 185 PRO A C 1
ATOM 1338 O O . PRO A 1 185 ? -3.886 -16.547 -18.787 1.00 87.06 185 PRO A O 1
ATOM 1341 N N . GLY A 1 186 ? -3.286 -14.512 -19.507 1.00 86.94 186 GLY A N 1
ATOM 1342 C CA . GLY A 1 186 ? -3.123 -14.913 -20.910 1.00 86.94 186 GLY A CA 1
ATOM 1343 C C . GLY A 1 186 ? -2.019 -15.951 -21.168 1.00 86.94 186 GLY A C 1
ATOM 1344 O O . GLY A 1 186 ? -2.003 -16.547 -22.238 1.00 86.94 186 GLY A O 1
ATOM 1345 N N . ALA A 1 187 ? -1.103 -16.169 -20.218 1.00 87.75 187 ALA A N 1
ATOM 1346 C CA . ALA A 1 187 ? -0.062 -17.194 -20.311 1.00 87.75 187 ALA A CA 1
ATOM 1347 C C . ALA A 1 187 ? -0.383 -18.454 -19.481 1.00 87.75 187 ALA A C 1
ATOM 1349 O O . ALA A 1 187 ? 0.262 -19.483 -19.668 1.00 87.75 187 ALA A O 1
ATOM 1350 N N . HIS A 1 188 ? -1.377 -18.385 -18.583 1.00 91.81 188 HIS A N 1
ATOM 1351 C CA . HIS A 1 188 ? -1.659 -19.403 -17.562 1.00 91.81 188 HIS A CA 1
ATOM 1352 C C . HIS A 1 188 ? -3.164 -19.696 -17.410 1.00 91.81 188 HIS A C 1
ATOM 1354 O O . HIS A 1 188 ? -3.647 -19.908 -16.299 1.00 91.81 188 HIS A O 1
ATOM 1360 N N . GLU A 1 189 ? -3.917 -19.715 -18.512 1.00 93.19 189 GLU A N 1
ATOM 1361 C CA . GLU A 1 189 ? -5.390 -19.818 -18.522 1.00 93.19 189 GLU A CA 1
ATOM 1362 C C . GLU A 1 189 ? -5.922 -21.018 -17.708 1.00 93.19 189 GLU A C 1
ATOM 1364 O O . GLU A 1 189 ? -6.687 -20.837 -16.763 1.00 93.19 189 GLU A O 1
ATOM 1369 N N . GLU A 1 190 ? -5.409 -22.232 -17.953 1.00 92.56 190 GLU A N 1
ATOM 1370 C CA . GLU A 1 190 ? -5.818 -23.444 -17.217 1.00 92.56 190 GLU A CA 1
ATOM 1371 C C . GLU A 1 190 ? -5.508 -23.385 -15.709 1.00 92.56 190 GLU A C 1
ATOM 1373 O O . GLU A 1 190 ? -6.146 -24.051 -14.888 1.00 92.56 190 GLU A O 1
ATOM 1378 N N . LEU A 1 191 ? -4.464 -22.651 -15.313 1.00 92.62 191 LEU A N 1
ATOM 1379 C CA . LEU A 1 191 ? -4.146 -22.456 -13.900 1.00 92.62 191 LEU A CA 1
ATOM 1380 C C . LEU A 1 191 ? -5.143 -21.497 -13.250 1.00 92.62 191 LEU A C 1
ATOM 1382 O O . LEU A 1 191 ? -5.602 -21.770 -12.144 1.00 92.62 191 LEU A O 1
ATOM 1386 N N . TYR A 1 192 ? -5.501 -20.420 -13.946 1.00 94.94 192 TYR A N 1
ATOM 1387 C CA . TYR A 1 192 ? -6.506 -19.461 -13.498 1.00 94.94 192 TYR A CA 1
ATOM 1388 C C . TYR A 1 192 ? -7.891 -20.103 -13.342 1.00 94.94 192 TYR A C 1
ATOM 1390 O O . TYR A 1 192 ? -8.575 -19.828 -12.355 1.00 94.94 192 TYR A O 1
ATOM 1398 N N . ASP A 1 193 ? -8.281 -21.000 -14.250 1.00 94.94 193 ASP A N 1
ATOM 1399 C CA . ASP A 1 193 ? -9.547 -21.736 -14.148 1.00 94.94 193 ASP A CA 1
ATOM 1400 C C . ASP A 1 193 ? -9.589 -22.632 -12.909 1.00 94.94 193 ASP A C 1
ATOM 1402 O O . ASP A 1 193 ? -10.528 -22.561 -12.113 1.00 94.94 193 ASP A O 1
ATOM 1406 N N . ARG A 1 194 ? -8.526 -23.411 -12.676 1.00 94.69 194 ARG A N 1
ATOM 1407 C CA . ARG A 1 194 ? -8.408 -24.251 -11.473 1.00 94.69 194 ARG A CA 1
ATOM 1408 C C . ARG A 1 194 ? -8.341 -23.427 -10.192 1.00 94.69 194 ARG A C 1
ATOM 1410 O O . ARG A 1 194 ? -8.928 -23.823 -9.189 1.00 94.69 194 ARG A O 1
ATOM 1417 N N . ALA A 1 195 ? -7.638 -22.294 -10.211 1.00 95.00 195 ALA A N 1
ATOM 1418 C CA . ALA A 1 195 ? -7.561 -21.383 -9.074 1.00 95.00 195 ALA A CA 1
ATOM 1419 C C . ALA A 1 195 ? -8.943 -20.810 -8.729 1.00 95.00 195 ALA A C 1
ATOM 1421 O O . ALA A 1 195 ? -9.322 -20.798 -7.559 1.00 95.00 195 ALA A O 1
ATOM 1422 N N . ARG A 1 196 ? -9.727 -20.407 -9.739 1.00 96.69 196 ARG A N 1
ATOM 1423 C CA . ARG A 1 196 ? -11.105 -19.931 -9.560 1.00 96.69 196 ARG A CA 1
ATOM 1424 C C . ARG A 1 196 ? -12.026 -21.030 -9.029 1.00 96.69 196 ARG A C 1
ATOM 1426 O O . ARG A 1 196 ? -12.798 -20.764 -8.111 1.00 96.69 196 ARG A O 1
ATOM 1433 N N . GLU A 1 197 ? -11.933 -22.252 -9.557 1.00 96.31 197 GLU A N 1
ATOM 1434 C CA . GLU A 1 197 ? -12.721 -23.391 -9.067 1.00 96.31 197 GLU A CA 1
ATOM 1435 C C . GLU A 1 197 ? -12.393 -23.711 -7.601 1.00 96.31 197 GLU A C 1
ATOM 1437 O O . GLU A 1 197 ? -13.300 -23.835 -6.773 1.00 96.31 197 GLU A O 1
ATOM 1442 N N . LEU A 1 198 ? -11.101 -23.807 -7.262 1.00 95.50 198 LEU A N 1
ATOM 1443 C CA . LEU A 1 198 ? -10.654 -24.069 -5.895 1.00 95.50 198 LEU A CA 1
ATOM 1444 C C . LEU A 1 198 ? -11.121 -22.964 -4.945 1.00 95.5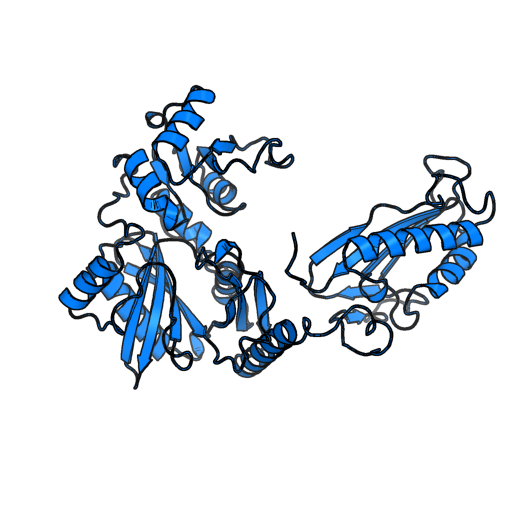0 198 LEU A C 1
ATOM 1446 O O . LEU A 1 198 ? -11.678 -23.268 -3.893 1.00 95.50 198 LEU A O 1
ATOM 1450 N N . ALA A 1 199 ? -10.933 -21.698 -5.323 1.00 95.62 199 ALA A N 1
ATOM 1451 C CA . ALA A 1 199 ? -11.364 -20.557 -4.529 1.00 95.62 199 ALA A CA 1
ATOM 1452 C C . ALA A 1 199 ? -12.879 -20.557 -4.299 1.00 95.62 199 ALA A C 1
ATOM 1454 O O . ALA A 1 199 ? -13.310 -20.386 -3.165 1.00 95.62 199 ALA A O 1
ATOM 1455 N N . GLY A 1 200 ? -13.683 -20.813 -5.336 1.00 96.06 200 GLY A N 1
ATOM 1456 C CA . GLY A 1 200 ? -15.144 -20.829 -5.223 1.00 96.06 200 GLY A CA 1
ATOM 1457 C C . GLY A 1 200 ? -15.654 -21.954 -4.328 1.00 96.06 200 GLY A C 1
ATOM 1458 O O . GLY A 1 200 ? -16.500 -21.729 -3.465 1.00 96.06 200 GLY A O 1
ATOM 1459 N N . ARG A 1 201 ? -15.092 -23.162 -4.466 1.00 96.00 201 ARG A N 1
ATOM 1460 C CA . ARG A 1 201 ? -15.431 -24.290 -3.586 1.00 96.00 201 ARG A CA 1
ATOM 1461 C C . ARG A 1 201 ? -15.032 -24.016 -2.136 1.00 96.00 201 ARG A C 1
ATOM 1463 O O . ARG A 1 201 ? -15.826 -24.293 -1.241 1.00 96.00 201 ARG A O 1
ATOM 1470 N N . SER A 1 202 ? -13.841 -23.460 -1.911 1.00 94.00 202 SER A N 1
ATOM 1471 C CA . SER A 1 202 ? -13.359 -23.090 -0.575 1.00 94.00 202 SER A CA 1
ATOM 1472 C C . SER A 1 202 ? -14.215 -21.997 0.054 1.00 94.00 202 SER A C 1
ATOM 1474 O O . SER A 1 202 ? -14.648 -22.151 1.191 1.00 94.00 202 SER A O 1
ATOM 1476 N N . ALA A 1 203 ? -14.535 -20.941 -0.697 1.00 92.25 203 ALA A N 1
ATOM 1477 C CA . ALA A 1 203 ? -15.408 -19.865 -0.246 1.00 92.25 203 ALA A CA 1
ATOM 1478 C C . ALA A 1 203 ? -16.793 -20.396 0.150 1.00 92.25 203 ALA A C 1
ATOM 1480 O O . ALA A 1 203 ? -17.271 -20.091 1.238 1.00 92.25 203 ALA A O 1
ATOM 1481 N N . ALA A 1 204 ? -17.395 -21.263 -0.672 1.00 92.12 204 ALA A N 1
ATOM 1482 C CA . ALA A 1 204 ? -18.686 -21.876 -0.374 1.00 92.12 204 ALA A CA 1
ATOM 1483 C C . ALA A 1 204 ? -18.649 -22.782 0.870 1.00 92.12 204 ALA A C 1
ATOM 1485 O O . ALA A 1 204 ? -19.559 -22.725 1.694 1.00 92.12 204 ALA A O 1
ATOM 1486 N N . ALA A 1 205 ? -17.604 -23.602 1.027 1.00 91.31 205 ALA A N 1
ATOM 1487 C CA . ALA A 1 205 ? -17.449 -24.490 2.183 1.00 91.31 205 ALA A CA 1
ATOM 1488 C C . ALA A 1 205 ? -17.217 -23.730 3.499 1.00 91.31 205 ALA A C 1
ATOM 1490 O O . ALA A 1 205 ? -17.618 -24.209 4.558 1.00 91.31 205 ALA A O 1
ATOM 1491 N N . LEU A 1 206 ? -16.585 -22.559 3.417 1.00 87.56 206 LEU A N 1
ATOM 1492 C CA . LEU A 1 206 ? -16.310 -21.668 4.544 1.00 87.56 206 LEU A CA 1
ATOM 1493 C C . LEU A 1 206 ? -17.370 -20.568 4.708 1.00 87.56 206 LEU A C 1
ATOM 1495 O O . LEU A 1 206 ? -17.166 -19.661 5.502 1.00 87.56 206 LEU A O 1
ATOM 1499 N N . GLY A 1 207 ? -18.453 -20.588 3.923 1.00 86.44 207 GLY A N 1
ATOM 1500 C CA . GLY A 1 207 ? -19.516 -19.580 3.990 1.00 86.44 207 GLY A CA 1
ATOM 1501 C C . GLY A 1 207 ? -19.094 -18.144 3.640 1.00 86.44 207 GLY A C 1
ATOM 1502 O O . GLY A 1 207 ? -19.828 -17.192 3.902 1.00 86.44 207 GLY A O 1
ATOM 1503 N N . HIS A 1 208 ? -17.936 -17.954 3.000 1.00 87.69 208 HIS A N 1
ATOM 1504 C CA . HIS A 1 208 ? -17.465 -16.644 2.557 1.00 87.69 208 HIS A CA 1
ATOM 1505 C C . HIS A 1 208 ? -18.232 -16.211 1.299 1.00 87.69 208 HIS A C 1
ATOM 1507 O O . HIS A 1 208 ? -17.948 -16.669 0.194 1.00 87.69 208 HIS A O 1
ATOM 1513 N N . ARG A 1 209 ? -19.219 -15.324 1.471 1.00 88.19 209 ARG A N 1
ATOM 1514 C CA . ARG A 1 209 ? -20.100 -14.869 0.379 1.00 88.19 209 ARG A CA 1
ATOM 1515 C C . ARG A 1 209 ? -19.711 -13.534 -0.241 1.00 88.19 209 ARG A C 1
ATOM 1517 O O . ARG A 1 209 ? -19.885 -13.364 -1.443 1.00 88.19 209 ARG A O 1
ATOM 1524 N N . ASP A 1 210 ? -19.174 -12.617 0.556 1.00 88.44 210 ASP A N 1
ATOM 1525 C CA . ASP A 1 210 ? -18.852 -11.263 0.120 1.00 88.44 210 ASP A CA 1
ATOM 1526 C C . ASP A 1 210 ? -17.551 -10.791 0.754 1.00 88.44 210 ASP A C 1
ATOM 1528 O O . ASP A 1 210 ? -17.415 -10.788 1.976 1.00 88.44 210 ASP A O 1
ATOM 1532 N N . GLY A 1 211 ? -16.612 -10.353 -0.080 1.00 89.81 211 GLY A N 1
ATOM 1533 C CA . GLY A 1 211 ? -15.359 -9.788 0.398 1.00 89.81 211 GLY A CA 1
ATOM 1534 C C . GLY A 1 211 ? -14.186 -10.026 -0.532 1.00 89.81 211 GLY A C 1
ATOM 1535 O O . GLY A 1 211 ? -14.342 -10.276 -1.731 1.00 89.81 211 GLY A O 1
ATOM 1536 N N . VAL A 1 212 ? -13.002 -9.908 0.057 1.00 91.44 212 VAL A N 1
ATOM 1537 C CA . VAL A 1 212 ? -11.715 -10.256 -0.542 1.00 91.44 212 VAL A CA 1
ATOM 1538 C C . VAL A 1 212 ? -11.169 -11.459 0.210 1.00 91.44 212 VAL A C 1
ATOM 1540 O O . VAL A 1 212 ? -11.292 -11.532 1.436 1.00 91.44 212 VAL A O 1
ATOM 1543 N N . PHE A 1 213 ? -10.594 -12.409 -0.520 1.00 90.31 213 PHE A N 1
ATOM 1544 C CA . PHE A 1 213 ? -9.957 -13.588 0.056 1.00 90.31 213 PHE A CA 1
ATOM 1545 C C . PHE A 1 213 ? -8.489 -13.679 -0.339 1.00 90.31 213 PHE A C 1
ATOM 1547 O O . PHE A 1 213 ? -8.079 -13.191 -1.395 1.00 90.31 213 PHE A O 1
ATOM 1554 N N . ARG A 1 214 ? -7.737 -14.381 0.506 1.00 89.31 214 ARG A N 1
ATOM 1555 C CA . ARG A 1 214 ? -6.348 -14.781 0.303 1.00 89.31 214 ARG A CA 1
ATOM 1556 C C . ARG A 1 214 ? -6.280 -16.289 0.511 1.00 89.31 214 ARG A C 1
ATOM 1558 O O . ARG A 1 214 ? -6.709 -16.786 1.550 1.00 89.31 214 ARG A O 1
ATOM 1565 N N . LEU A 1 215 ? -5.793 -17.020 -0.480 1.00 88.62 215 LEU A N 1
ATOM 1566 C CA . LEU A 1 215 ? -5.716 -18.477 -0.472 1.00 88.62 215 LEU A CA 1
ATOM 1567 C C . LEU A 1 215 ? -4.295 -18.885 -0.860 1.00 88.62 215 LEU A C 1
ATOM 1569 O O . LEU A 1 215 ? -3.842 -18.552 -1.951 1.00 88.62 215 LEU A O 1
ATOM 1573 N N . GLU A 1 216 ? -3.596 -19.633 -0.010 1.00 87.81 216 GLU A N 1
ATOM 1574 C CA . GLU A 1 216 ? -2.374 -20.323 -0.435 1.00 87.81 216 GLU A CA 1
ATOM 1575 C C . GLU A 1 216 ? -2.708 -21.745 -0.880 1.00 87.81 216 GLU A C 1
ATOM 1577 O O . GLU A 1 216 ? -3.503 -22.445 -0.246 1.00 87.81 216 GLU A O 1
ATOM 1582 N N . ALA A 1 217 ? -2.117 -22.176 -1.992 1.00 88.38 217 ALA A N 1
ATOM 1583 C CA . ALA A 1 217 ? -2.318 -23.504 -2.549 1.00 88.38 217 ALA A CA 1
ATOM 1584 C C . ALA A 1 217 ? -0.993 -24.153 -2.938 1.00 88.38 217 ALA A C 1
ATOM 1586 O O . ALA A 1 217 ? -0.079 -23.486 -3.418 1.00 88.38 217 ALA A O 1
ATOM 1587 N N . LEU A 1 218 ? -0.923 -25.475 -2.805 1.00 85.00 218 LEU A N 1
ATOM 1588 C CA . LEU A 1 218 ? 0.158 -26.277 -3.366 1.00 85.00 218 LEU A CA 1
ATOM 1589 C C . LEU A 1 218 ? -0.289 -26.941 -4.657 1.00 85.00 218 LEU A C 1
ATOM 1591 O O . LEU A 1 218 ? -1.353 -27.563 -4.710 1.00 85.00 218 LEU A O 1
ATOM 1595 N N . GLY A 1 219 ? 0.536 -26.802 -5.692 1.00 73.88 219 GLY A N 1
ATOM 1596 C CA . GLY A 1 219 ? 0.332 -27.453 -6.979 1.00 73.88 219 GLY A CA 1
ATOM 1597 C C . GLY A 1 219 ? 1.181 -28.710 -7.136 1.00 73.88 219 GLY A C 1
ATOM 1598 O O . GLY A 1 219 ? 2.391 -28.607 -7.280 1.00 73.88 219 GLY A O 1
ATOM 1599 N N . GLU A 1 220 ? 0.571 -29.892 -7.221 1.00 62.16 220 GLU A N 1
ATOM 1600 C CA . GLU A 1 220 ? 1.289 -31.123 -7.584 1.00 62.16 220 GLU A CA 1
ATOM 1601 C C . GLU A 1 220 ? 0.574 -31.838 -8.736 1.00 62.16 220 GLU A C 1
ATOM 1603 O O . GLU A 1 220 ? -0.640 -32.044 -8.700 1.00 62.16 220 GLU A O 1
ATOM 1608 N N . GLN A 1 221 ? 1.315 -32.190 -9.797 1.00 62.72 221 GLN A N 1
ATOM 1609 C CA . GLN A 1 221 ? 0.812 -32.966 -10.949 1.00 62.72 221 GLN A CA 1
ATOM 1610 C C . GLN A 1 221 ? -0.508 -32.430 -11.544 1.00 62.72 221 GLN A C 1
ATOM 1612 O O . GLN A 1 221 ? -1.387 -33.182 -11.963 1.00 62.72 221 GLN A O 1
ATOM 1617 N N . GLY A 1 222 ? -0.664 -31.105 -11.568 1.00 69.44 222 GLY A N 1
ATOM 1618 C CA . GLY A 1 222 ? -1.844 -30.443 -12.118 1.00 69.44 222 GLY A CA 1
ATOM 1619 C C . GLY A 1 222 ? -3.066 -30.390 -11.191 1.00 69.44 222 GLY A C 1
ATOM 1620 O O . GLY A 1 222 ? -4.140 -29.987 -11.640 1.00 69.44 222 GLY A O 1
ATOM 1621 N N . ARG A 1 223 ? -2.922 -30.740 -9.912 1.00 81.94 223 ARG A N 1
ATOM 1622 C CA . ARG A 1 223 ? -3.957 -30.580 -8.882 1.00 81.94 223 ARG A CA 1
ATOM 1623 C C . ARG A 1 223 ? -3.541 -29.485 -7.910 1.00 81.94 223 ARG A C 1
ATOM 1625 O O . ARG A 1 223 ? -2.357 -29.349 -7.622 1.00 81.94 223 ARG A O 1
ATOM 1632 N N . LEU A 1 224 ? -4.517 -28.730 -7.415 1.00 89.75 224 LEU A N 1
ATOM 1633 C CA . LEU A 1 224 ? -4.310 -27.738 -6.365 1.00 89.75 224 LEU A CA 1
ATOM 1634 C C . LEU A 1 224 ? -4.909 -28.246 -5.051 1.00 89.75 224 LEU A C 1
ATOM 1636 O O . LEU A 1 224 ? -6.017 -28.791 -5.049 1.00 89.75 224 LEU A O 1
ATOM 1640 N N . ALA A 1 225 ? -4.183 -28.055 -3.956 1.00 89.50 225 ALA A N 1
ATOM 1641 C CA . ALA A 1 225 ? -4.650 -28.317 -2.600 1.00 89.50 225 ALA A CA 1
ATOM 1642 C C . ALA A 1 225 ? -4.486 -27.066 -1.736 1.00 89.50 225 ALA A C 1
ATOM 1644 O O . ALA A 1 225 ? -3.469 -26.384 -1.835 1.00 89.50 225 ALA A O 1
ATOM 1645 N N . VAL A 1 226 ? -5.484 -26.764 -0.907 1.00 89.88 226 VAL A N 1
ATOM 1646 C CA . VAL A 1 226 ? -5.489 -25.578 -0.043 1.00 89.88 226 VAL A CA 1
ATOM 1647 C C . VAL A 1 226 ? -4.482 -25.762 1.092 1.00 89.88 226 VAL A C 1
ATOM 1649 O O . VAL A 1 226 ? -4.534 -26.755 1.817 1.00 89.88 226 VAL A O 1
ATOM 1652 N N . ALA A 1 227 ? -3.586 -24.794 1.245 1.00 83.56 227 ALA A N 1
ATOM 1653 C CA . ALA A 1 227 ? -2.621 -24.695 2.338 1.00 83.56 227 ALA A CA 1
ATOM 1654 C C . ALA A 1 227 ? -3.033 -23.643 3.379 1.00 83.56 227 ALA A C 1
ATOM 1656 O O . ALA A 1 227 ? -2.729 -23.798 4.554 1.00 83.56 227 ALA A O 1
ATOM 1657 N N . SER A 1 228 ? -3.749 -22.595 2.966 1.00 83.31 228 SER A N 1
ATOM 1658 C CA . SER A 1 228 ? -4.384 -21.642 3.878 1.00 83.31 228 SER A CA 1
ATOM 1659 C C . SER A 1 228 ? -5.527 -20.897 3.186 1.00 83.31 228 SER A C 1
ATOM 1661 O O . SER A 1 228 ? -5.581 -20.812 1.956 1.00 83.31 228 SER A O 1
ATOM 1663 N N . TYR A 1 229 ? -6.455 -20.363 3.981 1.00 86.38 229 TYR A N 1
ATOM 1664 C CA . TYR A 1 229 ? -7.518 -19.480 3.510 1.00 86.38 229 TYR A CA 1
ATOM 1665 C C . TYR A 1 229 ? -7.831 -18.416 4.563 1.00 86.38 229 TYR A C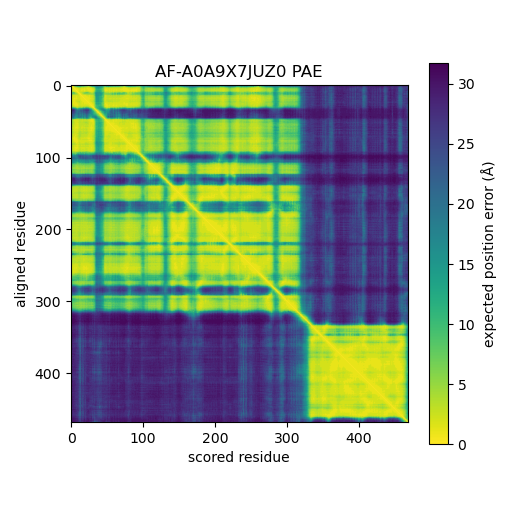 1
ATOM 1667 O O . TYR A 1 229 ? -8.083 -18.735 5.731 1.00 86.38 229 TYR A O 1
ATOM 1675 N N . ALA A 1 230 ? -7.854 -17.167 4.117 1.00 81.88 230 ALA A N 1
ATOM 1676 C CA . ALA A 1 230 ? -8.105 -15.986 4.923 1.00 81.88 230 ALA A CA 1
ATOM 1677 C C . ALA A 1 230 ? -9.032 -15.007 4.196 1.00 81.88 230 ALA A C 1
ATOM 1679 O O . ALA A 1 230 ? -9.073 -14.942 2.964 1.00 81.88 230 ALA A O 1
ATOM 1680 N N . THR A 1 231 ? -9.757 -14.211 4.975 1.00 82.69 231 THR A N 1
ATOM 1681 C CA . THR A 1 231 ? -10.527 -13.055 4.501 1.00 82.69 231 THR A CA 1
ATOM 1682 C C . THR A 1 231 ? -9.767 -11.775 4.809 1.00 82.69 231 THR A C 1
ATOM 1684 O O . THR A 1 231 ? -9.123 -11.693 5.849 1.00 82.69 231 THR A O 1
ATOM 1687 N N . GLY A 1 232 ? -9.884 -10.769 3.950 1.00 77.62 232 GLY A N 1
ATOM 1688 C CA . GLY A 1 232 ? -9.226 -9.478 4.148 1.00 77.62 232 GLY A CA 1
ATOM 1689 C C . GLY A 1 232 ? -8.331 -9.100 2.979 1.00 77.62 232 GLY A C 1
ATOM 1690 O O . GLY A 1 232 ? -8.126 -9.874 2.040 1.00 77.62 232 GLY A O 1
ATOM 1691 N N . VAL A 1 233 ? -7.836 -7.869 3.015 1.00 76.81 233 VAL A N 1
ATOM 1692 C CA . VAL A 1 233 ? -7.035 -7.303 1.927 1.00 76.81 233 VAL A CA 1
ATOM 1693 C C . VAL A 1 233 ? -5.580 -7.759 2.102 1.00 76.81 233 VAL A C 1
ATOM 1695 O O . VAL A 1 233 ? -5.059 -7.715 3.216 1.00 76.81 233 VAL A O 1
ATOM 1698 N N . PRO A 1 234 ? -4.889 -8.242 1.050 1.00 72.69 234 PRO A N 1
ATOM 1699 C CA . PRO A 1 234 ? -3.450 -8.458 1.138 1.00 72.69 234 PRO A CA 1
ATOM 1700 C C . PRO A 1 234 ? -2.749 -7.116 1.337 1.00 72.69 234 PRO A C 1
ATOM 1702 O O . PRO A 1 234 ? -3.076 -6.131 0.683 1.00 72.69 234 PRO A O 1
ATOM 1705 N N . THR A 1 235 ? -1.772 -7.073 2.228 1.00 64.69 235 THR A N 1
ATOM 1706 C CA . THR A 1 235 ? -1.187 -5.812 2.665 1.00 64.69 235 THR A CA 1
ATOM 1707 C C . THR A 1 235 ? -0.081 -5.332 1.713 1.00 64.69 235 THR A C 1
ATOM 1709 O O . THR A 1 235 ? 0.540 -6.110 0.977 1.00 64.69 235 THR A O 1
ATOM 1712 N N . GLY A 1 236 ? 0.148 -4.017 1.684 1.00 67.75 236 GLY A N 1
ATOM 1713 C CA . GLY A 1 236 ? 1.320 -3.395 1.053 1.00 67.75 236 GLY A CA 1
ATOM 1714 C C . GLY A 1 236 ? 1.509 -3.646 -0.455 1.00 67.75 236 GLY A C 1
ATOM 1715 O O . GLY A 1 236 ? 0.628 -3.402 -1.286 1.00 67.75 236 GLY A O 1
ATOM 1716 N N . ALA A 1 237 ? 2.720 -4.071 -0.837 1.00 75.38 237 ALA A N 1
ATOM 1717 C CA . ALA A 1 237 ? 3.139 -4.153 -2.238 1.00 75.38 237 ALA A CA 1
ATOM 1718 C C . ALA A 1 237 ? 2.345 -5.174 -3.072 1.00 75.38 237 ALA A C 1
ATOM 1720 O O . ALA A 1 237 ? 2.231 -5.004 -4.286 1.00 75.38 237 ALA A O 1
ATOM 1721 N N . LEU A 1 238 ? 1.777 -6.218 -2.460 1.00 82.12 238 LEU A N 1
ATOM 1722 C CA . LEU A 1 238 ? 1.021 -7.227 -3.203 1.00 82.12 238 LEU A CA 1
ATOM 1723 C C . LEU A 1 238 ? -0.303 -6.689 -3.738 1.00 82.12 238 LEU A C 1
ATOM 1725 O O . LEU A 1 238 ? -0.559 -6.835 -4.933 1.00 82.12 238 LEU A O 1
ATOM 1729 N N . ALA A 1 239 ? -1.094 -5.996 -2.914 1.00 81.94 239 ALA A N 1
ATOM 1730 C CA . ALA A 1 239 ? -2.299 -5.319 -3.396 1.00 81.94 239 ALA A CA 1
ATOM 1731 C C . ALA A 1 239 ? -1.972 -4.314 -4.512 1.00 81.94 239 ALA A C 1
ATOM 1733 O O . ALA A 1 239 ? -2.668 -4.264 -5.527 1.00 81.94 239 ALA A O 1
ATOM 1734 N N . SER A 1 240 ? -0.861 -3.582 -4.378 1.00 83.94 240 SER A N 1
ATOM 1735 C CA . SER A 1 240 ? -0.393 -2.645 -5.407 1.00 83.94 240 SER A CA 1
ATOM 1736 C C . SER A 1 240 ? -0.035 -3.345 -6.723 1.00 83.94 240 SER A C 1
ATOM 1738 O O . SER A 1 240 ? -0.450 -2.900 -7.793 1.00 83.94 240 SER A O 1
ATOM 1740 N N . ALA A 1 241 ? 0.705 -4.456 -6.662 1.00 86.25 241 ALA A N 1
ATOM 1741 C CA . ALA A 1 241 ? 1.070 -5.245 -7.836 1.00 86.25 241 ALA A CA 1
ATOM 1742 C C . ALA A 1 241 ? -0.167 -5.840 -8.531 1.00 86.25 241 ALA A C 1
ATOM 1744 O O . ALA A 1 241 ? -0.264 -5.782 -9.756 1.00 86.25 241 ALA A O 1
ATOM 1745 N N . ILE A 1 242 ? -1.140 -6.341 -7.759 1.00 90.56 242 ILE A N 1
ATOM 1746 C CA . ILE A 1 242 ? -2.417 -6.846 -8.283 1.00 90.56 242 ILE A CA 1
ATOM 1747 C C . ILE A 1 242 ? -3.183 -5.726 -8.989 1.00 90.56 242 ILE A C 1
ATOM 1749 O O . ILE A 1 242 ? -3.640 -5.920 -10.118 1.00 90.56 242 ILE A O 1
ATOM 1753 N N . ARG A 1 243 ? -3.268 -4.538 -8.376 1.00 89.12 243 ARG A N 1
ATOM 1754 C CA . ARG A 1 243 ? -3.930 -3.378 -8.980 1.00 89.12 243 ARG A CA 1
ATOM 1755 C C . ARG A 1 243 ? -3.284 -2.979 -10.298 1.00 89.12 243 ARG A C 1
ATOM 1757 O O . ARG A 1 243 ? -3.994 -2.755 -11.271 1.00 89.12 243 ARG A O 1
ATOM 1764 N N . LEU A 1 244 ? -1.956 -2.909 -10.349 1.00 86.88 244 LEU A N 1
ATOM 1765 C CA . LEU A 1 244 ? -1.232 -2.549 -11.568 1.00 86.88 244 LEU A CA 1
ATOM 1766 C C . LEU A 1 244 ? -1.416 -3.600 -12.671 1.00 86.88 244 LEU A C 1
ATOM 1768 O O . LEU A 1 244 ? -1.698 -3.241 -13.813 1.00 86.88 244 LEU A O 1
ATOM 1772 N N . GLN A 1 245 ? -1.308 -4.888 -12.335 1.00 90.19 245 GLN A N 1
ATOM 1773 C CA . GLN A 1 245 ? -1.391 -5.963 -13.322 1.00 90.19 245 GLN A CA 1
ATOM 1774 C C . GLN A 1 245 ? -2.812 -6.192 -13.844 1.00 90.19 245 GLN A C 1
ATOM 1776 O O . GLN A 1 245 ? -2.996 -6.475 -15.023 1.00 90.19 245 GLN A O 1
ATOM 1781 N N . HIS A 1 246 ? -3.820 -6.107 -12.976 1.00 91.19 246 HIS A N 1
ATOM 1782 C CA . HIS A 1 246 ? -5.187 -6.514 -13.306 1.00 91.19 246 HIS A CA 1
ATOM 1783 C C . HIS A 1 246 ? -6.169 -5.351 -13.415 1.00 91.19 246 HIS A C 1
ATOM 1785 O O . HIS A 1 246 ? -7.286 -5.540 -13.891 1.00 91.19 246 HIS A O 1
ATOM 1791 N N . GLY A 1 247 ? -5.782 -4.161 -12.958 1.00 90.75 247 GLY A N 1
ATOM 1792 C CA . GLY A 1 247 ? -6.674 -3.013 -12.860 1.00 90.75 247 GLY A CA 1
ATOM 1793 C C . GLY A 1 247 ? -7.737 -3.138 -11.762 1.00 90.75 247 GLY A C 1
ATOM 1794 O O . GLY A 1 247 ? -8.636 -2.298 -11.703 1.00 90.75 247 GLY A O 1
ATOM 1795 N N . VAL A 1 248 ? -7.651 -4.162 -10.904 1.00 92.62 248 VAL A N 1
ATOM 1796 C CA . VAL A 1 248 ? -8.596 -4.432 -9.810 1.00 92.62 248 VAL A CA 1
ATOM 1797 C C . VAL A 1 248 ? -7.993 -3.964 -8.492 1.00 92.62 248 VAL A C 1
ATOM 1799 O O . VAL A 1 248 ? -6.937 -4.441 -8.082 1.00 92.62 248 VAL A O 1
ATOM 1802 N N . ASP A 1 249 ? -8.670 -3.034 -7.827 1.00 91.31 249 ASP A N 1
ATOM 1803 C CA . ASP A 1 249 ? -8.268 -2.514 -6.522 1.00 91.31 249 ASP A CA 1
ATOM 1804 C C . ASP A 1 249 ? -8.970 -3.314 -5.411 1.00 91.31 249 ASP A C 1
ATOM 1806 O O . ASP A 1 249 ? -10.172 -3.169 -5.180 1.00 91.31 249 ASP A O 1
ATOM 1810 N N . LEU A 1 250 ? -8.225 -4.212 -4.757 1.00 89.88 250 LEU A N 1
ATOM 1811 C CA . LEU A 1 250 ? -8.780 -5.105 -3.735 1.00 89.88 250 LEU A CA 1
ATOM 1812 C C . LEU A 1 250 ? -9.259 -4.348 -2.490 1.00 89.88 250 LEU A C 1
ATOM 1814 O O . LEU A 1 250 ? -10.235 -4.762 -1.872 1.00 89.88 250 LEU A O 1
ATOM 1818 N N . GLU A 1 251 ? -8.626 -3.233 -2.136 1.00 88.31 251 GLU A N 1
ATOM 1819 C CA . GLU A 1 251 ? -9.046 -2.419 -0.995 1.00 88.31 251 GLU A CA 1
ATOM 1820 C C . GLU A 1 251 ? -10.372 -1.716 -1.296 1.00 88.31 251 GLU A C 1
ATOM 1822 O O . GLU A 1 251 ? -11.295 -1.720 -0.477 1.00 88.31 251 GLU A O 1
ATOM 1827 N N . GLN A 1 252 ? -10.521 -1.207 -2.522 1.00 90.50 252 GLN A N 1
ATOM 1828 C CA . GLN A 1 252 ? -11.790 -0.670 -2.999 1.00 90.50 252 GLN A CA 1
ATOM 1829 C C . GLN A 1 252 ? -12.890 -1.738 -3.033 1.00 90.50 252 GLN A C 1
ATOM 1831 O O . GLN A 1 252 ? -14.022 -1.460 -2.635 1.00 90.50 252 GLN A O 1
ATOM 1836 N N . GLU A 1 253 ? -12.585 -2.955 -3.487 1.00 92.25 253 GLU A N 1
ATOM 1837 C CA . GLU A 1 253 ? -13.544 -4.059 -3.482 1.00 92.25 253 GLU A CA 1
ATOM 1838 C C . GLU A 1 253 ? -13.939 -4.458 -2.056 1.00 92.25 253 GLU A C 1
ATOM 1840 O O . GLU A 1 253 ? -15.130 -4.561 -1.766 1.00 92.25 253 GLU A O 1
ATOM 1845 N N . TRP A 1 254 ? -12.991 -4.622 -1.136 1.00 91.69 254 TRP A N 1
ATOM 1846 C CA . TRP A 1 254 ? -13.300 -4.899 0.270 1.00 91.69 254 TRP A CA 1
ATOM 1847 C C . TRP A 1 254 ? -14.188 -3.804 0.886 1.00 91.69 254 TRP A C 1
ATOM 1849 O O . TRP A 1 254 ? -15.216 -4.097 1.503 1.00 91.69 254 TRP A O 1
ATOM 1859 N N . ALA A 1 255 ? -13.864 -2.532 0.647 1.00 90.75 255 ALA A N 1
ATOM 1860 C CA . ALA A 1 255 ? -14.644 -1.411 1.162 1.00 90.75 255 ALA A CA 1
ATOM 1861 C C . ALA A 1 255 ? -16.079 -1.422 0.609 1.00 90.75 255 ALA A C 1
ATOM 1863 O O . ALA A 1 255 ? -17.046 -1.173 1.330 1.00 90.75 255 ALA A O 1
ATOM 1864 N N . ARG A 1 256 ? -16.246 -1.751 -0.677 1.00 92.12 256 ARG A N 1
ATOM 1865 C CA . ARG A 1 256 ? -17.565 -1.849 -1.316 1.00 92.12 256 ARG A CA 1
ATOM 1866 C C . ARG A 1 256 ? -18.388 -3.011 -0.770 1.00 92.12 256 ARG A C 1
ATOM 1868 O O . ARG A 1 256 ? -19.572 -2.792 -0.520 1.00 92.12 256 ARG A O 1
ATOM 1875 N N . SER A 1 257 ? -17.794 -4.182 -0.514 1.00 90.62 257 SER A N 1
ATOM 1876 C CA . SER A 1 257 ? -18.528 -5.303 0.096 1.00 90.62 257 SER A CA 1
ATOM 1877 C C . SER A 1 257 ? -19.005 -4.982 1.502 1.00 90.62 257 SER A C 1
ATOM 1879 O O . SER A 1 257 ? -20.176 -5.189 1.802 1.00 90.62 257 SER A O 1
ATOM 1881 N N . VAL A 1 258 ? -18.144 -4.394 2.340 1.00 88.62 258 VAL A N 1
ATOM 1882 C CA . VAL A 1 258 ? -18.511 -3.990 3.709 1.00 88.62 258 VAL A CA 1
ATOM 1883 C C . VAL A 1 258 ? -19.677 -2.995 3.699 1.00 88.62 258 VAL A C 1
ATOM 1885 O O . VAL A 1 258 ? -20.579 -3.047 4.536 1.00 88.62 258 VAL A O 1
ATOM 1888 N N . LEU A 1 259 ? -19.705 -2.096 2.715 1.00 89.88 259 LEU A N 1
ATOM 1889 C CA . LEU A 1 259 ? -20.771 -1.110 2.572 1.00 89.88 259 LEU A CA 1
ATOM 1890 C C . LEU A 1 259 ? -22.029 -1.653 1.872 1.00 89.88 259 LEU A C 1
ATOM 1892 O O . LEU A 1 259 ? -23.048 -0.957 1.874 1.00 89.88 259 LEU A O 1
ATOM 1896 N N . GLY A 1 260 ? -22.017 -2.880 1.342 1.00 88.12 260 GLY A N 1
ATOM 1897 C CA . GLY A 1 260 ? -23.132 -3.463 0.584 1.00 88.12 260 GLY A CA 1
ATOM 1898 C C . GLY A 1 260 ? -23.329 -2.815 -0.791 1.00 88.12 260 GLY A C 1
ATOM 1899 O O . GLY A 1 260 ? -24.455 -2.659 -1.261 1.00 88.12 260 GLY A O 1
ATOM 1900 N N . LEU A 1 261 ? -22.240 -2.360 -1.411 1.00 89.50 261 LEU A N 1
ATOM 1901 C CA . LEU A 1 261 ? -22.222 -1.779 -2.750 1.00 89.50 261 LEU A CA 1
ATOM 1902 C C . LEU A 1 261 ? -21.833 -2.851 -3.778 1.00 89.50 261 LEU A C 1
ATOM 1904 O O . LEU A 1 261 ? -21.030 -3.734 -3.491 1.00 89.50 261 LEU A O 1
ATOM 1908 N N . GLY A 1 262 ? -22.353 -2.738 -5.006 1.00 88.19 262 GLY A N 1
ATOM 1909 C CA . GLY A 1 262 ? -21.939 -3.614 -6.113 1.00 88.19 262 GLY A CA 1
ATOM 1910 C C . GLY A 1 262 ? -20.445 -3.473 -6.450 1.00 88.19 262 GLY A C 1
ATOM 1911 O O . GLY A 1 262 ? -19.824 -2.507 -6.005 1.00 88.19 262 GLY A O 1
ATOM 1912 N N . PRO A 1 263 ? -19.857 -4.370 -7.259 1.00 88.38 263 PRO A N 1
ATOM 1913 C CA . PRO A 1 263 ? -18.424 -4.358 -7.577 1.00 88.38 263 PRO A CA 1
ATOM 1914 C C . PRO A 1 263 ? -17.959 -3.037 -8.214 1.00 88.38 263 PRO A C 1
ATOM 1916 O O . PRO A 1 263 ? -18.766 -2.261 -8.745 1.00 88.38 263 PRO A O 1
ATOM 1919 N N . ALA A 1 264 ? -16.668 -2.733 -8.097 1.00 86.19 264 ALA A N 1
ATOM 1920 C CA . ALA A 1 264 ? -16.058 -1.574 -8.733 1.00 86.19 264 ALA A CA 1
ATOM 1921 C C . ALA A 1 264 ? -15.858 -1.815 -10.236 1.00 86.19 264 ALA A C 1
ATOM 1923 O O . ALA A 1 264 ? -15.827 -2.944 -10.728 1.00 86.19 264 ALA A O 1
ATOM 1924 N N . ALA A 1 265 ? -15.720 -0.724 -10.988 1.00 82.88 265 ALA A N 1
ATOM 1925 C CA . ALA A 1 265 ? -15.267 -0.817 -12.366 1.00 82.88 265 ALA A CA 1
ATOM 1926 C C . ALA A 1 265 ? -13.757 -1.080 -12.368 1.00 82.88 265 ALA A C 1
ATOM 1928 O O . ALA A 1 265 ? -13.002 -0.302 -11.784 1.00 82.88 265 ALA A O 1
ATOM 1929 N N . ALA A 1 266 ? -13.325 -2.145 -13.043 1.00 81.88 266 ALA A N 1
ATOM 1930 C CA . ALA A 1 266 ? -11.906 -2.405 -13.236 1.00 81.88 266 ALA A CA 1
ATOM 1931 C C . ALA A 1 266 ? -11.273 -1.284 -14.075 1.00 81.88 266 ALA A C 1
ATOM 1933 O O . ALA A 1 266 ? -11.834 -0.837 -15.080 1.00 81.88 266 ALA A O 1
ATOM 1934 N N . SER A 1 267 ? -10.095 -0.834 -13.654 1.00 80.69 267 SER A N 1
ATOM 1935 C CA . SER A 1 267 ? -9.251 0.060 -14.444 1.00 80.69 267 SER A CA 1
ATOM 1936 C C . SER A 1 267 ? -8.515 -0.717 -15.542 1.00 80.69 267 SER A C 1
ATOM 1938 O O . SER A 1 267 ? -8.518 -1.948 -15.561 1.00 80.69 267 SER A O 1
ATOM 1940 N N . ALA A 1 268 ? -7.915 -0.009 -16.501 1.00 80.62 268 ALA A N 1
ATOM 1941 C CA . ALA A 1 268 ? -7.148 -0.668 -17.552 1.00 80.62 268 ALA A CA 1
ATOM 1942 C C . ALA A 1 268 ? -5.892 -1.335 -16.948 1.00 80.62 268 ALA A C 1
ATOM 1944 O O . ALA A 1 268 ? -5.113 -0.635 -16.297 1.00 80.62 268 ALA A O 1
ATOM 1945 N N . PRO A 1 269 ? -5.674 -2.647 -17.160 1.00 85.44 269 PRO A N 1
ATOM 1946 C CA . PRO A 1 269 ? -4.476 -3.324 -16.676 1.00 85.44 269 PRO A CA 1
ATOM 1947 C C . PRO A 1 269 ? -3.223 -2.801 -17.389 1.00 85.44 269 PRO A C 1
ATOM 1949 O O . PRO A 1 269 ? -3.270 -2.430 -18.567 1.00 85.44 269 PRO A O 1
ATOM 1952 N N . ALA A 1 270 ? -2.088 -2.790 -16.690 1.00 78.50 270 ALA A N 1
ATOM 1953 C CA . ALA A 1 270 ? -0.803 -2.489 -17.307 1.00 78.50 270 ALA A CA 1
ATOM 1954 C C . ALA A 1 270 ? -0.343 -3.639 -18.222 1.00 78.50 270 ALA A C 1
ATOM 1956 O O . ALA A 1 270 ? -0.639 -4.806 -17.986 1.00 78.50 270 ALA A O 1
ATOM 1957 N N . ALA A 1 271 ? 0.428 -3.309 -19.262 1.00 78.88 271 ALA A N 1
ATOM 1958 C CA . ALA A 1 271 ? 0.988 -4.303 -20.184 1.00 78.88 271 ALA A CA 1
ATOM 1959 C C . ALA A 1 271 ? 2.212 -5.055 -19.617 1.00 78.88 271 ALA A C 1
ATOM 1961 O O . ALA A 1 271 ? 2.696 -5.997 -20.241 1.00 78.88 271 ALA A O 1
ATOM 1962 N N . ALA A 1 272 ? 2.746 -4.608 -18.477 1.00 81.56 272 ALA A N 1
ATOM 1963 C CA . ALA A 1 272 ? 3.924 -5.181 -17.838 1.00 81.56 272 ALA A CA 1
ATOM 1964 C C . ALA A 1 272 ? 3.575 -6.369 -16.923 1.00 81.56 272 ALA A C 1
ATOM 1966 O O . ALA A 1 272 ? 2.428 -6.561 -16.525 1.00 81.56 272 ALA A O 1
ATOM 1967 N N . CYS A 1 273 ? 4.592 -7.153 -16.566 1.00 85.56 273 CYS A N 1
ATOM 1968 C CA . CYS A 1 273 ? 4.508 -8.187 -15.538 1.00 85.56 273 CYS A CA 1
ATOM 1969 C C . CYS A 1 273 ? 4.939 -7.614 -14.186 1.00 85.56 273 CYS A C 1
ATOM 1971 O O . CYS A 1 273 ? 5.891 -6.828 -14.122 1.00 85.56 273 CYS A O 1
ATOM 1973 N N . PHE A 1 274 ? 4.310 -8.067 -13.103 1.00 87.19 274 PHE A N 1
ATOM 1974 C CA . PHE A 1 274 ? 4.606 -7.577 -11.758 1.00 87.19 274 PHE A CA 1
ATOM 1975 C C . PHE A 1 274 ? 4.958 -8.704 -10.795 1.00 87.19 274 PHE A C 1
ATOM 1977 O O . PHE A 1 274 ? 4.510 -9.842 -10.907 1.00 87.19 274 PHE A O 1
ATOM 1984 N N . GLY A 1 275 ? 5.798 -8.384 -9.824 1.00 86.44 275 GLY A N 1
ATOM 1985 C CA . GLY A 1 275 ? 6.112 -9.260 -8.711 1.00 86.44 275 GLY A CA 1
ATOM 1986 C C . GLY A 1 275 ? 6.393 -8.456 -7.460 1.00 86.44 275 GLY A C 1
ATOM 1987 O O . GLY A 1 275 ? 6.471 -7.229 -7.491 1.00 86.44 275 GLY A O 1
ATOM 1988 N N . VAL A 1 276 ? 6.535 -9.163 -6.354 1.00 82.94 276 VAL A N 1
ATOM 1989 C CA . VAL A 1 276 ? 6.722 -8.597 -5.030 1.00 82.94 276 VAL A CA 1
ATOM 1990 C C . VAL A 1 276 ? 7.891 -9.287 -4.361 1.00 82.94 276 VAL A C 1
ATOM 1992 O O . VAL A 1 276 ? 8.055 -10.502 -4.472 1.00 82.94 276 VAL A O 1
ATOM 1995 N N . LEU A 1 277 ? 8.695 -8.505 -3.662 1.00 77.56 277 LEU A N 1
ATOM 1996 C CA . LEU A 1 277 ? 9.703 -8.989 -2.734 1.00 77.56 277 LEU A CA 1
ATOM 1997 C C . LEU A 1 277 ? 9.270 -8.590 -1.327 1.00 77.56 277 LEU A C 1
ATOM 1999 O O . LEU A 1 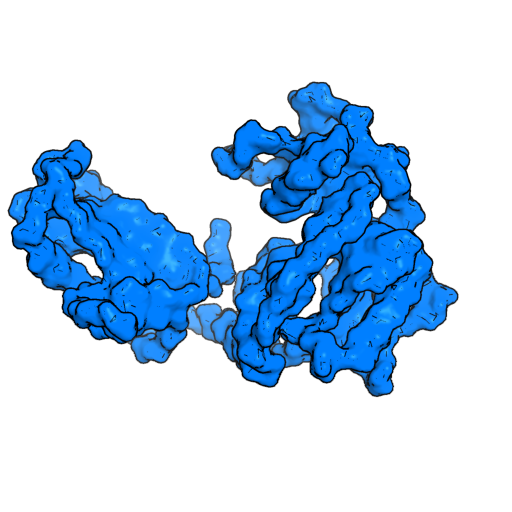277 ? 8.980 -7.415 -1.144 1.00 77.56 277 LEU A O 1
ATOM 2003 N N . SER A 1 278 ? 9.232 -9.529 -0.385 1.00 71.06 278 SER A N 1
ATOM 2004 C CA . SER A 1 278 ? 8.837 -9.322 1.015 1.00 71.06 278 SER A CA 1
ATOM 2005 C C . SER A 1 278 ? 9.929 -9.838 1.963 1.00 71.06 278 SER A C 1
ATOM 2007 O O . SER A 1 278 ? 10.443 -10.930 1.727 1.00 71.06 278 SER A O 1
ATOM 2009 N N . LEU A 1 279 ? 10.273 -9.116 3.040 1.00 64.88 279 LEU A N 1
ATOM 2010 C CA . LEU A 1 279 ? 11.033 -9.680 4.175 1.00 64.88 279 LEU A CA 1
ATOM 2011 C C . LEU A 1 279 ? 10.103 -9.953 5.358 1.00 64.88 279 LEU A C 1
ATOM 2013 O O . LEU A 1 279 ? 9.583 -9.009 5.945 1.00 64.88 279 LEU A O 1
ATOM 2017 N N . ALA A 1 280 ? 9.937 -11.213 5.747 1.00 54.34 280 ALA A N 1
ATOM 2018 C CA . ALA A 1 280 ? 9.143 -11.593 6.915 1.00 54.34 280 ALA A CA 1
ATOM 2019 C C . ALA A 1 280 ? 9.982 -11.503 8.207 1.00 54.34 280 ALA A C 1
ATOM 2021 O O . ALA A 1 280 ? 11.145 -11.907 8.217 1.00 54.34 280 ALA A O 1
ATOM 2022 N N . GLY A 1 281 ? 9.413 -10.937 9.279 1.00 47.31 281 GLY A N 1
ATOM 2023 C CA . GLY A 1 281 ? 10.050 -10.759 10.596 1.00 47.31 281 GLY A CA 1
ATOM 2024 C C . GLY A 1 281 ? 10.113 -12.033 11.455 1.00 47.31 281 GLY A C 1
ATOM 2025 O O . GLY A 1 281 ? 9.356 -12.971 11.218 1.00 47.31 281 GLY A O 1
ATOM 2026 N N . ALA A 1 282 ? 10.964 -12.029 12.493 1.00 34.25 282 ALA A N 1
ATOM 2027 C CA . ALA A 1 282 ? 11.266 -13.203 13.329 1.00 34.25 282 ALA A CA 1
ATOM 2028 C C . ALA A 1 282 ? 10.184 -13.689 14.311 1.00 34.25 282 ALA A C 1
ATOM 2030 O O . ALA A 1 282 ? 10.356 -14.662 15.044 1.00 34.25 282 ALA A O 1
ATOM 2031 N N . THR A 1 283 ? 9.065 -12.974 14.396 1.00 32.66 283 THR A N 1
ATOM 2032 C CA . THR A 1 283 ? 8.045 -13.201 15.428 1.00 32.66 283 THR A CA 1
ATOM 2033 C C . THR A 1 283 ? 6.751 -13.796 14.890 1.00 32.66 283 THR A C 1
ATOM 2035 O O . THR A 1 283 ? 5.804 -13.939 15.655 1.00 32.66 283 THR A O 1
ATOM 2038 N N . GLY A 1 284 ? 6.676 -14.137 13.597 1.00 33.41 284 GLY A N 1
ATOM 2039 C CA . GLY A 1 284 ? 5.444 -14.657 12.990 1.00 33.41 284 GLY A CA 1
ATOM 2040 C C . GLY A 1 284 ? 4.261 -13.678 13.037 1.00 33.41 284 GLY A C 1
ATOM 2041 O O . GL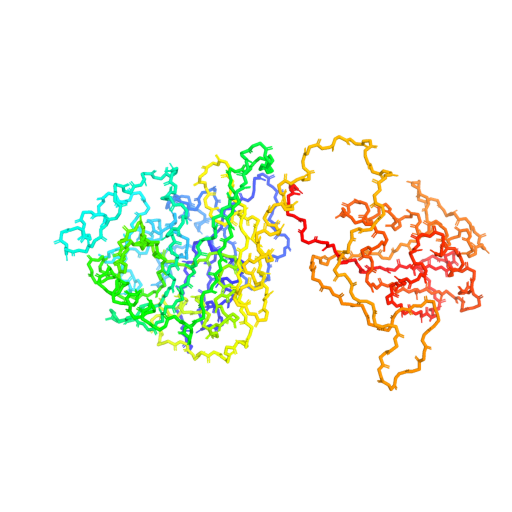Y A 1 284 ? 3.129 -14.099 12.829 1.00 33.41 284 GLY A O 1
ATOM 2042 N N . VAL A 1 285 ? 4.527 -12.397 13.317 1.00 28.36 285 VAL A N 1
ATOM 2043 C CA . VAL A 1 285 ? 3.534 -11.319 13.348 1.00 28.36 285 VAL A CA 1
ATOM 2044 C C . VAL A 1 285 ? 3.563 -10.622 11.991 1.00 28.36 285 VAL A C 1
ATOM 2046 O O . VAL A 1 285 ? 4.520 -9.917 11.681 1.00 28.36 285 VAL A O 1
ATOM 2049 N N . ASP A 1 286 ? 2.530 -10.910 11.207 1.00 38.00 286 ASP A N 1
ATOM 2050 C CA . ASP A 1 286 ? 1.983 -10.190 10.056 1.00 38.00 286 ASP A CA 1
ATOM 2051 C C . ASP A 1 286 ? 2.910 -9.710 8.926 1.00 38.00 286 ASP A C 1
ATOM 2053 O O . ASP A 1 286 ? 3.834 -8.912 9.093 1.00 38.00 286 ASP A O 1
ATOM 2057 N N . ASP A 1 287 ? 2.503 -10.075 7.701 1.00 39.66 287 ASP A N 1
ATOM 2058 C CA . ASP A 1 287 ? 2.914 -9.499 6.404 1.00 39.66 287 ASP A CA 1
ATOM 2059 C C . ASP A 1 287 ? 2.897 -7.940 6.394 1.00 39.66 287 ASP A C 1
ATOM 2061 O O . ASP A 1 287 ? 3.445 -7.318 5.486 1.00 39.66 287 ASP A O 1
ATOM 2065 N N . GLU A 1 288 ? 2.283 -7.282 7.385 1.00 36.59 288 GLU A N 1
ATOM 2066 C CA . GLU A 1 288 ? 2.123 -5.824 7.502 1.00 36.59 288 GLU A CA 1
ATOM 2067 C C . GLU A 1 288 ? 3.399 -5.041 7.814 1.00 36.59 288 GLU A C 1
ATOM 2069 O O . GLU A 1 288 ? 3.521 -3.890 7.393 1.00 36.59 288 GLU A O 1
ATOM 2074 N N . HIS A 1 289 ? 4.369 -5.652 8.496 1.00 36.12 289 HIS A N 1
ATOM 2075 C CA . HIS A 1 289 ? 5.659 -5.013 8.795 1.00 36.12 289 HIS A CA 1
ATOM 2076 C C . HIS A 1 289 ? 6.779 -5.499 7.871 1.00 36.12 289 HIS A C 1
ATOM 2078 O O . HIS A 1 289 ? 7.947 -5.132 8.038 1.00 36.12 289 HIS A O 1
ATOM 2084 N N . ALA A 1 290 ? 6.427 -6.319 6.878 1.00 46.94 290 ALA A N 1
ATOM 2085 C CA . ALA A 1 290 ? 7.375 -6.806 5.909 1.00 46.94 290 ALA A CA 1
ATOM 2086 C C . ALA A 1 290 ? 7.853 -5.669 5.006 1.00 46.94 290 ALA A C 1
ATOM 2088 O O . ALA A 1 290 ? 7.095 -4.871 4.451 1.00 46.94 290 ALA A O 1
ATOM 2089 N N . VAL A 1 291 ? 9.163 -5.637 4.827 1.00 49.06 291 VAL A N 1
ATOM 2090 C CA . VAL A 1 291 ? 9.845 -4.871 3.791 1.00 49.06 291 VAL A CA 1
ATOM 2091 C C . VAL A 1 291 ? 9.319 -5.376 2.452 1.00 49.06 291 VAL A C 1
ATOM 2093 O O . VAL A 1 291 ? 9.757 -6.425 1.991 1.00 49.06 291 VAL A O 1
ATOM 2096 N N . THR A 1 292 ? 8.303 -4.716 1.889 1.00 61.25 292 THR A N 1
ATOM 2097 C CA . THR A 1 292 ? 7.683 -5.119 0.625 1.00 61.25 292 THR A CA 1
ATOM 2098 C C . THR A 1 292 ? 7.999 -4.145 -0.514 1.00 61.25 292 THR A C 1
ATOM 2100 O O . THR A 1 292 ? 7.930 -2.927 -0.339 1.00 61.25 292 THR A O 1
ATOM 2103 N N . ALA A 1 293 ? 8.362 -4.667 -1.690 1.00 68.50 293 ALA A N 1
ATOM 2104 C CA . ALA A 1 293 ? 8.667 -3.882 -2.888 1.00 68.50 293 ALA A CA 1
ATOM 2105 C C . ALA A 1 293 ? 7.986 -4.466 -4.132 1.00 68.50 293 ALA A C 1
ATOM 2107 O O . ALA A 1 293 ? 8.096 -5.664 -4.392 1.00 68.50 293 ALA A O 1
ATOM 2108 N N . VAL A 1 294 ? 7.335 -3.611 -4.931 1.00 78.81 294 VAL A N 1
ATOM 2109 C CA . VAL A 1 294 ? 6.801 -3.980 -6.252 1.00 78.81 294 VAL A CA 1
ATOM 2110 C C . VAL A 1 294 ? 7.927 -3.938 -7.281 1.00 78.81 294 VAL A C 1
ATOM 2112 O O . VAL A 1 294 ? 8.637 -2.941 -7.410 1.00 78.81 294 VAL A O 1
ATOM 2115 N N . VAL A 1 295 ? 8.075 -5.017 -8.042 1.00 76.31 295 VAL A N 1
ATOM 2116 C CA . VAL A 1 295 ? 9.058 -5.149 -9.115 1.00 76.31 295 VAL A CA 1
ATOM 2117 C C . VAL A 1 295 ? 8.327 -5.333 -10.433 1.00 76.31 295 VAL A C 1
ATOM 2119 O O . VAL A 1 295 ? 7.582 -6.290 -10.616 1.00 76.31 295 VAL A O 1
ATOM 2122 N N . GLU A 1 296 ? 8.577 -4.425 -11.367 1.00 83.56 296 GLU A N 1
ATOM 2123 C CA . GLU A 1 296 ? 8.059 -4.499 -12.731 1.00 83.56 296 GLU A CA 1
ATOM 2124 C C . GLU A 1 296 ? 9.054 -5.216 -13.657 1.00 83.56 296 GLU A C 1
ATOM 2126 O O . GLU A 1 296 ? 10.281 -5.120 -13.499 1.00 83.56 296 GLU A O 1
ATOM 2131 N N . GLY A 1 297 ? 8.538 -5.925 -14.655 1.00 75.56 297 GLY A N 1
ATOM 2132 C CA . GLY A 1 297 ? 9.329 -6.509 -15.726 1.00 75.56 297 GLY A CA 1
ATOM 2133 C C . GLY A 1 297 ? 8.565 -6.560 -17.051 1.00 75.56 297 GLY A C 1
ATOM 2134 O O . GLY A 1 297 ? 7.338 -6.601 -17.058 1.00 75.56 297 GLY A O 1
ATOM 2135 N N . PRO A 1 298 ? 9.280 -6.585 -18.187 1.00 75.31 298 PRO A N 1
ATOM 2136 C CA . PRO A 1 298 ? 8.653 -6.644 -19.508 1.00 75.31 298 PRO A CA 1
ATOM 2137 C C . PRO A 1 298 ? 8.069 -8.028 -19.836 1.00 75.31 298 PRO A C 1
ATOM 2139 O O . PRO A 1 298 ? 7.212 -8.135 -20.704 1.00 75.31 298 PRO A O 1
ATOM 2142 N N . ASP A 1 299 ? 8.550 -9.082 -19.171 1.00 86.25 299 ASP A N 1
ATOM 2143 C CA . ASP A 1 299 ? 8.079 -10.457 -19.317 1.00 86.25 299 ASP A CA 1
ATOM 2144 C C . ASP A 1 299 ? 8.337 -11.259 -18.032 1.00 86.25 299 ASP A C 1
ATOM 2146 O O . ASP A 1 299 ? 9.191 -10.902 -17.209 1.00 86.25 299 ASP A O 1
ATOM 2150 N N . GLU A 1 300 ? 7.610 -12.366 -17.876 1.00 84.19 300 GLU A N 1
ATOM 2151 C CA . GLU A 1 300 ? 7.672 -13.216 -16.689 1.00 84.19 300 GLU A CA 1
ATOM 2152 C C . GLU A 1 300 ? 9.069 -13.812 -16.433 1.00 84.19 300 GLU A C 1
ATOM 2154 O O . GLU A 1 300 ? 9.504 -13.901 -15.283 1.00 84.19 300 GLU A O 1
ATOM 2159 N N . GLN A 1 301 ? 9.813 -14.209 -17.469 1.00 79.00 301 GLN A N 1
ATOM 2160 C CA . GLN A 1 301 ? 11.117 -14.856 -17.282 1.00 79.00 301 GLN A CA 1
ATOM 2161 C C . GLN A 1 301 ? 12.160 -13.863 -16.760 1.00 79.00 301 GLN A C 1
ATOM 2163 O O . GLN A 1 301 ? 12.891 -14.147 -15.804 1.00 79.00 301 GLN A O 1
ATOM 2168 N N . ARG A 1 302 ? 12.219 -12.669 -17.358 1.00 77.44 302 ARG A N 1
ATOM 2169 C CA . ARG A 1 302 ? 13.131 -11.603 -16.923 1.00 77.44 302 ARG A CA 1
ATOM 2170 C C . ARG A 1 302 ? 12.775 -11.090 -15.537 1.00 77.44 302 ARG A C 1
ATOM 2172 O O . ARG A 1 302 ? 13.688 -10.811 -14.754 1.00 77.44 302 ARG A O 1
ATOM 2179 N N . LEU A 1 303 ? 11.481 -10.992 -15.231 1.00 81.69 303 LEU A N 1
ATOM 2180 C CA . LEU A 1 303 ? 10.995 -10.590 -13.917 1.00 81.69 303 LEU A CA 1
ATOM 2181 C C . LEU A 1 303 ? 11.434 -11.579 -12.831 1.00 81.69 303 LEU A C 1
ATOM 2183 O O . LEU A 1 303 ? 12.007 -11.148 -11.832 1.00 81.69 303 LEU A O 1
ATOM 2187 N N . ALA A 1 304 ? 11.256 -12.886 -13.043 1.00 80.75 304 ALA A N 1
ATOM 2188 C CA . ALA A 1 304 ? 11.679 -13.906 -12.082 1.00 80.75 304 ALA A CA 1
ATOM 2189 C C . ALA A 1 304 ? 13.186 -13.820 -11.786 1.00 80.75 304 ALA A C 1
ATOM 2191 O O . ALA A 1 304 ? 13.607 -13.778 -10.629 1.00 80.75 304 ALA A O 1
ATOM 2192 N N . GLY A 1 305 ? 14.011 -13.684 -12.832 1.00 75.50 305 GLY A N 1
ATOM 2193 C CA . GLY A 1 305 ? 15.452 -13.492 -12.666 1.00 75.50 305 GLY A CA 1
ATOM 2194 C C . GLY A 1 305 ? 15.808 -12.200 -11.919 1.00 75.50 305 GLY A C 1
ATOM 2195 O O . GLY A 1 305 ? 16.769 -12.181 -11.151 1.00 75.50 305 GLY A O 1
ATOM 2196 N N . ARG A 1 306 ? 15.050 -11.114 -12.124 1.00 77.56 306 ARG A N 1
ATOM 2197 C CA . ARG A 1 306 ? 15.234 -9.843 -11.404 1.00 77.56 306 ARG A CA 1
ATOM 2198 C C . ARG A 1 306 ? 14.866 -9.984 -9.927 1.00 77.56 306 ARG A C 1
ATOM 2200 O O . ARG A 1 306 ? 15.663 -9.573 -9.091 1.00 77.56 306 ARG A O 1
ATOM 2207 N N . LEU A 1 307 ? 13.726 -10.599 -9.619 1.00 74.62 307 LEU A N 1
ATOM 2208 C CA . LEU A 1 307 ? 13.272 -10.868 -8.253 1.00 74.62 307 LEU A CA 1
ATOM 2209 C C . LEU A 1 307 ? 14.295 -11.698 -7.470 1.00 74.62 307 LEU A C 1
ATOM 2211 O O . LEU A 1 307 ? 14.688 -11.297 -6.381 1.00 74.62 307 LEU A O 1
ATOM 2215 N N . LEU A 1 308 ? 14.804 -12.789 -8.052 1.00 76.00 308 LEU A N 1
ATOM 2216 C CA . LEU A 1 308 ? 15.821 -13.631 -7.409 1.00 76.00 308 LEU A CA 1
ATOM 2217 C C . LEU A 1 308 ? 17.150 -12.895 -7.188 1.00 76.00 308 LEU A C 1
ATOM 2219 O O . LEU A 1 308 ? 17.796 -13.075 -6.157 1.00 76.00 308 LEU A O 1
ATOM 2223 N N . ARG A 1 309 ? 17.573 -12.041 -8.133 1.00 71.69 309 ARG A N 1
ATOM 2224 C CA . ARG A 1 309 ? 18.769 -11.198 -7.948 1.00 71.69 309 ARG A CA 1
ATOM 2225 C C . ARG A 1 309 ? 18.582 -10.182 -6.824 1.00 71.69 309 ARG A C 1
ATOM 2227 O O . ARG A 1 309 ? 19.509 -9.990 -6.044 1.00 71.69 309 ARG A O 1
ATOM 2234 N N . LEU A 1 310 ? 17.411 -9.549 -6.744 1.00 72.50 310 LEU A N 1
ATOM 2235 C CA . LEU A 1 310 ? 17.091 -8.590 -5.685 1.00 72.50 310 LEU A CA 1
ATOM 2236 C C . LEU A 1 310 ? 17.016 -9.277 -4.316 1.00 72.50 310 LEU A C 1
ATOM 2238 O O . LEU A 1 310 ? 17.628 -8.780 -3.376 1.00 72.50 310 LEU A O 1
ATOM 2242 N N . ALA A 1 311 ? 16.373 -10.447 -4.230 1.00 69.19 311 ALA A N 1
ATOM 2243 C CA . ALA A 1 311 ? 16.322 -11.262 -3.016 1.00 69.19 311 ALA A CA 1
ATOM 2244 C C . ALA A 1 311 ? 17.731 -11.587 -2.491 1.00 69.19 311 ALA A C 1
ATOM 2246 O O . ALA A 1 311 ? 18.054 -11.267 -1.353 1.00 69.19 311 ALA A O 1
ATOM 2247 N N . ARG A 1 312 ? 18.623 -12.097 -3.356 1.00 67.12 312 ARG A N 1
ATOM 2248 C CA . ARG A 1 312 ? 20.030 -12.373 -2.997 1.00 67.12 312 ARG A CA 1
ATOM 2249 C C . ARG A 1 312 ? 20.817 -11.114 -2.617 1.00 67.12 312 ARG A C 1
ATOM 2251 O O . ARG A 1 312 ? 21.708 -11.171 -1.775 1.00 67.12 312 ARG A O 1
ATOM 2258 N N . GLY A 1 313 ? 20.522 -9.983 -3.257 1.00 62.19 313 GLY A N 1
ATOM 2259 C CA . GLY A 1 313 ? 21.177 -8.704 -2.980 1.00 62.19 313 GLY A CA 1
ATOM 2260 C C . GLY A 1 313 ? 20.828 -8.132 -1.606 1.00 62.19 313 GLY A C 1
ATOM 2261 O O . GLY A 1 313 ? 21.700 -7.553 -0.959 1.00 62.19 313 GLY A O 1
ATOM 2262 N N . LEU A 1 314 ? 19.589 -8.327 -1.142 1.00 59.00 314 LEU A N 1
ATOM 2263 C CA . LEU A 1 314 ? 19.189 -7.987 0.228 1.00 59.00 314 LEU A CA 1
ATOM 2264 C C . LEU A 1 314 ? 19.932 -8.845 1.257 1.00 59.00 314 LEU A C 1
ATOM 2266 O O . LEU A 1 314 ? 20.283 -8.346 2.323 1.00 59.00 314 LEU A O 1
ATOM 2270 N N . SER A 1 315 ? 20.247 -10.086 0.893 1.00 49.91 315 SER A N 1
ATOM 2271 C CA . SER A 1 315 ? 20.910 -11.034 1.777 1.00 49.91 315 SER A CA 1
ATOM 2272 C C . SER A 1 315 ? 22.420 -10.799 1.981 1.00 49.91 315 SER A C 1
ATOM 2274 O O . SER A 1 315 ? 22.975 -11.050 3.045 1.00 49.91 315 SER A O 1
ATOM 2276 N N . ALA A 1 316 ? 23.124 -10.250 0.987 1.00 41.59 316 ALA A N 1
ATOM 2277 C CA . ALA A 1 316 ? 24.589 -10.122 1.026 1.00 41.59 316 ALA A CA 1
ATOM 2278 C C . ALA A 1 316 ? 25.139 -8.895 1.796 1.00 41.59 316 ALA A C 1
ATOM 2280 O O . ALA A 1 316 ? 26.355 -8.759 1.943 1.00 41.59 316 ALA A O 1
ATOM 2281 N N . ARG A 1 317 ? 24.292 -7.961 2.256 1.00 45.06 317 ARG A N 1
ATOM 2282 C CA . ARG A 1 317 ? 24.732 -6.640 2.769 1.00 45.06 317 ARG A CA 1
ATOM 2283 C C . ARG A 1 317 ? 25.013 -6.573 4.276 1.00 45.06 317 ARG A C 1
ATOM 2285 O O . ARG A 1 317 ? 25.423 -5.518 4.749 1.00 45.06 317 ARG A O 1
ATOM 2292 N N . THR A 1 318 ? 24.853 -7.660 5.029 1.00 39.19 318 THR A N 1
ATOM 2293 C CA . THR A 1 318 ? 24.957 -7.653 6.505 1.00 39.19 318 THR A CA 1
ATOM 2294 C C . THR A 1 318 ? 26.243 -8.277 7.064 1.00 39.19 318 THR A C 1
ATOM 2296 O O . THR A 1 318 ? 26.474 -8.221 8.268 1.00 39.19 318 THR A O 1
ATOM 2299 N N . GLY A 1 319 ? 27.139 -8.792 6.212 1.00 28.55 319 GLY A N 1
ATOM 2300 C CA . GLY A 1 319 ? 28.400 -9.425 6.635 1.00 28.55 319 GLY A CA 1
ATOM 2301 C C . GLY A 1 319 ? 29.628 -8.508 6.784 1.00 28.55 319 GLY A C 1
ATOM 2302 O O . GLY A 1 319 ? 30.720 -9.013 7.035 1.00 28.55 319 GLY A O 1
ATOM 2303 N N . GLY A 1 320 ? 29.512 -7.188 6.600 1.00 25.94 320 GLY A N 1
ATOM 2304 C CA . GLY A 1 320 ? 30.668 -6.279 6.549 1.00 25.94 320 GLY A CA 1
ATOM 2305 C C . GLY A 1 320 ? 30.622 -5.166 7.593 1.00 25.94 320 GLY A C 1
ATOM 2306 O O . GLY A 1 320 ? 29.807 -4.257 7.483 1.00 25.94 320 GLY A O 1
ATOM 2307 N N . GLY A 1 321 ? 31.524 -5.212 8.579 1.00 26.64 321 GLY A N 1
ATOM 2308 C CA . GLY A 1 321 ? 31.749 -4.122 9.536 1.00 26.64 321 GLY A CA 1
ATOM 2309 C C . GLY A 1 321 ? 32.272 -2.818 8.894 1.00 26.64 321 GLY A C 1
ATOM 2310 O O . GLY A 1 321 ? 32.571 -2.790 7.697 1.00 26.64 321 GLY A O 1
ATOM 2311 N N . PRO A 1 322 ? 32.433 -1.732 9.681 1.00 29.62 322 PRO A N 1
ATOM 2312 C CA . PRO A 1 322 ? 32.494 -0.342 9.195 1.00 29.62 322 PRO A CA 1
ATOM 2313 C C . PRO A 1 322 ? 33.742 0.063 8.387 1.00 29.62 322 PRO A C 1
ATOM 2315 O O . PRO A 1 322 ? 33.919 1.239 8.085 1.00 29.62 322 PRO A O 1
ATOM 2318 N N . GLU A 1 323 ? 34.619 -0.871 8.023 1.00 28.42 323 GLU A N 1
ATOM 2319 C CA . GLU A 1 323 ? 35.895 -0.584 7.352 1.00 28.42 323 GLU A CA 1
ATOM 2320 C C . GLU A 1 323 ? 35.887 -0.838 5.833 1.00 28.42 323 GLU A C 1
ATOM 2322 O O . GLU A 1 323 ? 36.849 -0.496 5.148 1.00 28.42 323 GLU A O 1
ATOM 2327 N N . ALA A 1 324 ? 34.793 -1.360 5.263 1.00 28.75 324 ALA A N 1
ATOM 2328 C CA . ALA A 1 324 ? 34.693 -1.640 3.823 1.00 28.75 324 ALA A CA 1
ATOM 2329 C C . ALA A 1 324 ? 34.154 -0.470 2.967 1.00 28.75 324 ALA A C 1
ATOM 2331 O O . ALA A 1 324 ? 34.107 -0.574 1.742 1.00 28.75 324 ALA A O 1
ATOM 2332 N N . ALA A 1 325 ? 33.800 0.674 3.564 1.00 31.73 325 ALA A N 1
ATOM 2333 C CA . ALA A 1 325 ? 33.203 1.822 2.861 1.00 31.73 325 ALA A CA 1
ATOM 2334 C C . ALA A 1 325 ? 34.180 2.628 1.969 1.00 31.73 325 ALA A C 1
ATOM 2336 O O . ALA A 1 325 ? 33.874 3.749 1.570 1.00 31.73 325 ALA A O 1
ATOM 2337 N N . ARG A 1 326 ? 35.364 2.093 1.642 1.00 30.41 326 ARG A N 1
ATOM 2338 C CA . ARG A 1 326 ? 36.353 2.773 0.780 1.00 30.41 326 ARG A CA 1
ATOM 2339 C C . ARG A 1 326 ? 36.861 1.964 -0.412 1.00 30.41 326 ARG A C 1
ATOM 2341 O O . ARG A 1 326 ? 37.789 2.409 -1.079 1.00 30.41 326 ARG A O 1
ATOM 2348 N N . ALA A 1 327 ? 36.250 0.830 -0.747 1.00 28.38 327 ALA A N 1
ATOM 2349 C CA . ALA A 1 327 ? 36.631 0.097 -1.955 1.00 28.38 327 ALA A CA 1
ATOM 2350 C C . ALA A 1 327 ? 35.422 -0.573 -2.618 1.00 28.38 327 ALA A C 1
ATOM 2352 O O . ALA A 1 327 ? 34.995 -1.646 -2.206 1.00 28.38 327 ALA A O 1
ATOM 2353 N N . GLY A 1 328 ? 34.880 0.061 -3.663 1.00 25.86 328 GLY A N 1
ATOM 2354 C CA . GLY A 1 328 ? 33.808 -0.525 -4.470 1.00 25.86 328 GLY A CA 1
ATOM 2355 C C . GLY A 1 328 ? 33.035 0.473 -5.324 1.00 25.86 328 GLY A C 1
ATOM 2356 O O . GLY A 1 328 ? 31.811 0.503 -5.278 1.00 25.86 328 GLY A O 1
ATOM 2357 N N . SER A 1 329 ? 33.735 1.306 -6.093 1.00 36.66 329 SER A N 1
ATOM 2358 C CA . SER A 1 329 ? 33.150 2.084 -7.183 1.00 36.66 329 SER A CA 1
ATOM 2359 C C . SER A 1 329 ? 32.558 1.143 -8.246 1.00 36.66 329 SER A C 1
ATOM 2361 O O . SER A 1 329 ? 33.276 0.322 -8.815 1.00 36.66 329 SER A O 1
ATOM 2363 N N . GLY A 1 330 ? 31.253 1.272 -8.523 1.00 30.94 330 GLY A N 1
ATOM 2364 C CA . GLY A 1 330 ? 30.624 0.685 -9.717 1.00 30.94 330 GLY A CA 1
ATOM 2365 C C . GLY A 1 330 ? 29.379 -0.194 -9.530 1.00 30.94 330 GLY A C 1
ATOM 2366 O O . GLY A 1 330 ? 29.160 -1.068 -10.364 1.00 30.94 330 GLY A O 1
ATOM 2367 N N . GLN A 1 331 ? 28.551 -0.005 -8.495 1.00 39.12 331 GLN A N 1
ATOM 2368 C CA . GLN A 1 331 ? 27.182 -0.549 -8.509 1.00 39.12 331 GLN A CA 1
ATOM 2369 C C . GLN A 1 331 ? 26.226 0.458 -9.158 1.00 39.12 331 GLN A C 1
ATOM 2371 O O . GLN A 1 331 ? 26.125 1.605 -8.727 1.00 39.12 331 GLN A O 1
ATOM 2376 N N . ASP A 1 332 ? 25.558 0.021 -10.224 1.00 43.59 332 ASP A N 1
ATOM 2377 C CA . ASP A 1 332 ? 24.524 0.763 -10.943 1.00 43.59 332 ASP A CA 1
ATOM 2378 C C . ASP A 1 332 ? 23.373 1.107 -9.980 1.00 43.59 332 ASP A C 1
ATOM 2380 O O . ASP A 1 332 ? 22.592 0.237 -9.593 1.00 43.59 332 ASP A O 1
ATOM 2384 N N . ARG A 1 333 ? 23.307 2.370 -9.531 1.00 56.62 333 ARG A N 1
ATOM 2385 C CA . ARG A 1 333 ? 22.321 2.859 -8.546 1.00 56.62 333 ARG A CA 1
ATOM 2386 C C . ARG A 1 333 ? 20.906 2.997 -9.121 1.00 56.62 333 ARG A C 1
ATOM 2388 O O . ARG A 1 333 ? 20.016 3.502 -8.447 1.00 56.62 333 ARG A O 1
ATOM 2395 N N . GLY A 1 334 ? 20.687 2.569 -10.367 1.00 67.31 334 GLY A N 1
ATOM 2396 C CA . GLY A 1 334 ? 19.380 2.599 -11.023 1.00 67.31 334 GLY A CA 1
ATOM 2397 C C . GLY A 1 334 ? 18.889 4.004 -11.382 1.00 67.31 334 GLY A C 1
ATOM 2398 O O . GLY A 1 334 ? 17.749 4.145 -11.824 1.00 67.31 334 GLY A O 1
ATOM 2399 N N . LEU A 1 335 ? 19.732 5.029 -11.211 1.00 83.69 335 LEU A N 1
ATOM 2400 C CA . LEU A 1 335 ? 19.473 6.373 -11.708 1.00 83.69 335 LEU A CA 1
ATOM 2401 C C . LEU A 1 335 ? 19.860 6.461 -13.184 1.00 83.69 335 LEU A C 1
ATOM 2403 O O . LEU A 1 335 ? 21.003 6.211 -13.569 1.00 83.69 335 LEU A O 1
ATOM 2407 N N . VAL A 1 336 ? 18.905 6.858 -14.016 1.00 84.81 336 VAL A N 1
ATOM 2408 C CA . VAL A 1 336 ? 19.110 7.132 -15.437 1.00 84.81 336 VAL A CA 1
ATOM 2409 C C . VAL A 1 336 ? 19.203 8.637 -15.631 1.00 84.81 336 VAL A C 1
ATOM 2411 O O . VAL A 1 336 ? 18.240 9.363 -15.373 1.00 84.81 336 VAL A O 1
ATOM 2414 N N . HIS A 1 337 ? 20.357 9.088 -16.123 1.00 87.94 337 HIS A N 1
ATOM 2415 C CA . HIS A 1 337 ? 20.633 10.485 -16.443 1.00 87.94 337 HIS A CA 1
ATOM 2416 C C . HIS A 1 337 ? 20.467 10.713 -17.946 1.00 87.94 337 HIS A C 1
ATOM 2418 O O . HIS A 1 337 ? 21.228 10.195 -18.763 1.00 87.94 337 HIS A O 1
ATOM 2424 N N . LEU A 1 338 ? 19.464 11.500 -18.324 1.00 85.62 338 LEU A N 1
ATOM 2425 C CA . LEU A 1 338 ? 19.196 11.883 -19.706 1.00 85.62 338 LEU A CA 1
ATOM 2426 C C . LEU A 1 338 ? 19.666 13.325 -19.921 1.00 85.62 338 LEU A C 1
ATOM 2428 O O . LEU A 1 338 ? 18.887 14.274 -19.828 1.00 85.62 338 LEU A O 1
ATOM 2432 N N . SER A 1 339 ? 20.959 13.499 -20.198 1.00 85.50 339 SER A N 1
ATOM 2433 C CA . SER A 1 339 ? 21.573 14.826 -20.389 1.00 85.50 339 SER A CA 1
ATOM 2434 C C . SER A 1 339 ? 21.308 15.437 -21.769 1.00 85.50 339 SER A C 1
ATOM 2436 O O . SER A 1 339 ? 21.535 16.624 -21.964 1.00 85.50 339 SER A O 1
ATOM 2438 N N . HIS A 1 340 ? 20.816 14.652 -22.734 1.00 83.75 340 HIS A N 1
ATOM 2439 C CA . HIS A 1 340 ? 20.564 15.102 -24.111 1.00 83.75 340 HIS A CA 1
ATOM 2440 C C . HIS A 1 340 ? 19.227 14.568 -24.658 1.00 83.75 340 HIS A C 1
ATOM 2442 O O . HIS A 1 340 ? 19.221 13.766 -25.596 1.00 83.75 340 HIS A O 1
ATOM 2448 N N . PRO A 1 341 ? 18.078 14.956 -24.075 1.00 83.38 341 PRO A N 1
ATOM 2449 C CA . PRO A 1 341 ? 16.786 14.573 -24.624 1.00 83.38 341 PRO A CA 1
ATOM 2450 C C . PRO A 1 341 ? 16.593 15.178 -26.021 1.00 83.38 341 PRO A C 1
ATOM 2452 O O . PRO A 1 341 ? 16.997 16.311 -26.298 1.00 83.38 341 PRO A O 1
ATOM 2455 N N . ALA A 1 342 ? 15.973 14.409 -26.919 1.00 84.31 342 ALA A N 1
ATOM 2456 C CA . ALA A 1 342 ? 15.772 14.822 -28.303 1.00 84.31 342 ALA A CA 1
ATOM 2457 C C . ALA A 1 342 ? 14.989 16.145 -28.381 1.00 84.31 342 ALA A C 1
ATOM 2459 O O . ALA A 1 342 ? 13.931 16.289 -27.774 1.00 84.31 342 ALA A O 1
ATOM 2460 N N . GLY A 1 343 ? 15.512 17.108 -29.146 1.00 87.69 343 GLY A N 1
ATOM 2461 C CA . GLY A 1 343 ? 14.891 18.425 -29.321 1.00 87.69 343 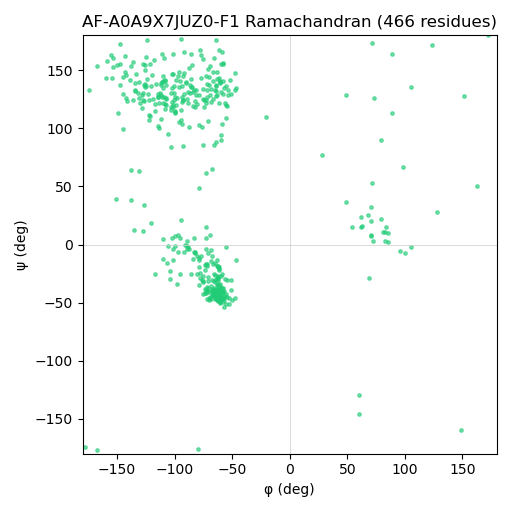GLY A CA 1
ATOM 2462 C C . GLY A 1 343 ? 15.180 19.442 -28.209 1.00 87.69 343 GLY A C 1
ATOM 2463 O O . GLY A 1 343 ? 14.675 20.559 -28.290 1.00 87.69 343 GLY A O 1
ATOM 2464 N N . VAL A 1 344 ? 16.003 19.103 -27.208 1.00 88.25 344 VAL A N 1
ATOM 2465 C CA . VAL A 1 344 ? 16.427 20.018 -26.135 1.00 88.25 344 VAL A CA 1
ATOM 2466 C C . VAL A 1 344 ? 17.896 20.406 -26.324 1.00 88.25 344 VAL A C 1
ATOM 2468 O O . VAL A 1 344 ? 18.721 19.583 -26.721 1.00 88.25 344 VAL A O 1
ATOM 2471 N N . ALA A 1 345 ? 18.234 21.673 -26.063 1.00 82.62 345 ALA A N 1
ATOM 2472 C CA . ALA A 1 345 ? 19.612 22.155 -26.152 1.00 82.62 345 ALA A CA 1
ATOM 2473 C C . ALA A 1 345 ? 20.535 21.391 -25.176 1.00 82.62 345 ALA A C 1
ATOM 2475 O O . ALA A 1 345 ? 20.114 21.129 -24.048 1.00 82.62 345 ALA A O 1
ATOM 2476 N N . PRO A 1 346 ? 21.783 21.058 -25.560 1.00 73.88 346 PRO A N 1
ATOM 2477 C CA . PRO A 1 346 ? 22.719 20.364 -24.674 1.00 73.88 346 PRO A CA 1
ATOM 2478 C C . PRO A 1 346 ? 22.924 21.105 -23.349 1.00 73.88 346 PRO A C 1
ATOM 2480 O O . PRO A 1 346 ? 23.085 22.328 -23.338 1.00 73.88 346 PRO A O 1
ATOM 2483 N N . SER A 1 347 ? 22.923 20.373 -22.235 1.00 77.38 347 SER A N 1
ATOM 2484 C CA . SER A 1 347 ? 23.305 20.913 -20.931 1.00 77.38 347 SER A CA 1
ATOM 2485 C C . SER A 1 347 ? 24.817 20.789 -20.712 1.00 77.38 347 SER A C 1
ATOM 2487 O O . SER A 1 347 ? 25.473 19.894 -21.238 1.00 77.38 347 SER A O 1
ATOM 2489 N N . SER A 1 348 ? 25.378 21.695 -19.911 1.00 73.44 348 SER A N 1
ATOM 2490 C CA . SER A 1 348 ? 26.756 21.613 -19.417 1.00 73.44 348 SER A CA 1
ATOM 2491 C C . SER A 1 348 ? 26.720 21.784 -17.902 1.00 73.44 348 SER A C 1
ATOM 2493 O O . SER A 1 348 ? 26.288 22.827 -17.414 1.00 73.44 348 SER A O 1
ATOM 2495 N N . GLY A 1 349 ? 27.138 20.758 -17.158 1.00 80.75 349 GLY A N 1
ATOM 2496 C CA . GLY A 1 349 ? 27.208 20.788 -15.691 1.00 80.75 349 GLY A CA 1
ATOM 2497 C C . GLY A 1 349 ? 25.914 20.442 -14.938 1.00 80.75 349 GLY A C 1
ATOM 2498 O O . GLY A 1 349 ? 25.875 20.638 -13.724 1.00 80.75 349 GLY A O 1
ATOM 2499 N N . TYR A 1 350 ? 24.875 19.947 -15.623 1.00 91.25 350 TYR A N 1
ATOM 2500 C CA . TYR A 1 350 ? 23.650 19.375 -15.036 1.00 91.25 350 TYR A CA 1
ATOM 2501 C C . TYR A 1 350 ? 22.987 18.382 -16.008 1.00 91.25 350 TYR A C 1
ATOM 2503 O O . TYR A 1 350 ? 23.269 18.410 -17.208 1.00 91.25 350 TYR A O 1
ATOM 2511 N N . THR A 1 351 ? 22.081 17.538 -15.510 1.00 92.50 351 THR A N 1
ATOM 2512 C CA . THR A 1 351 ? 21.278 16.609 -16.331 1.00 92.50 351 THR A CA 1
ATOM 2513 C C . THR A 1 351 ? 19.862 17.158 -16.557 1.00 92.50 351 THR A C 1
ATOM 2515 O O . THR A 1 351 ? 19.239 17.646 -15.619 1.00 92.50 351 THR A O 1
ATOM 2518 N N . HIS A 1 352 ? 19.313 17.075 -17.778 1.00 91.94 352 HIS A N 1
ATOM 2519 C CA . HIS A 1 352 ? 17.944 17.557 -18.057 1.00 91.94 352 HIS A CA 1
ATOM 2520 C C . HIS A 1 352 ? 16.866 16.742 -17.344 1.00 91.94 352 HIS A C 1
ATOM 2522 O O . HIS A 1 352 ? 15.926 17.311 -16.793 1.00 91.94 352 HIS A O 1
ATOM 2528 N N . VAL A 1 353 ? 17.002 15.415 -17.349 1.00 90.25 353 VAL A N 1
ATOM 2529 C CA . VAL A 1 353 ? 16.071 14.503 -16.677 1.00 90.25 353 VAL A CA 1
ATOM 2530 C C . VAL A 1 353 ? 16.857 13.429 -15.935 1.00 90.25 353 VAL A C 1
ATOM 2532 O O . VAL A 1 353 ? 17.643 12.708 -16.545 1.00 90.25 353 VAL A O 1
ATOM 2535 N N . VAL A 1 354 ? 16.619 13.304 -14.631 1.00 92.50 354 VAL A N 1
ATOM 2536 C CA . VAL A 1 354 ? 17.088 12.174 -13.822 1.00 92.50 354 VAL A CA 1
ATOM 2537 C C . VAL A 1 354 ? 15.865 11.358 -13.428 1.00 92.50 354 VAL A C 1
ATOM 2539 O O . VAL A 1 354 ? 14.893 11.908 -12.913 1.00 92.50 354 VAL A O 1
ATOM 2542 N N . THR A 1 355 ? 15.891 10.058 -13.705 1.00 85.94 355 THR A N 1
ATOM 2543 C CA . THR A 1 355 ? 14.819 9.128 -13.320 1.00 85.94 355 THR A CA 1
ATOM 2544 C C . THR A 1 355 ? 15.396 7.965 -12.538 1.00 85.94 355 THR A C 1
ATOM 2546 O O . THR A 1 355 ? 16.563 7.629 -12.704 1.00 85.94 355 THR A O 1
ATOM 2549 N N . GLY A 1 356 ? 14.581 7.339 -11.701 1.00 84.44 356 GLY A N 1
ATOM 2550 C CA . GLY A 1 356 ? 14.950 6.140 -10.963 1.00 84.44 356 GLY A CA 1
ATOM 2551 C C . GLY A 1 356 ? 13.772 5.646 -10.135 1.00 84.44 356 GLY A C 1
ATOM 2552 O O . GLY A 1 356 ? 12.675 6.204 -10.201 1.00 84.44 356 GLY A O 1
ATOM 2553 N N . THR A 1 357 ? 14.000 4.621 -9.323 1.00 79.94 357 THR A N 1
ATOM 2554 C CA . THR A 1 357 ? 12.995 4.078 -8.399 1.00 79.94 357 THR A CA 1
ATOM 2555 C C . THR A 1 357 ? 13.581 4.025 -6.996 1.00 79.94 357 THR A C 1
ATOM 2557 O O . THR A 1 357 ? 14.685 3.516 -6.817 1.00 79.94 357 THR A O 1
ATOM 2560 N N . GLY A 1 358 ? 12.859 4.543 -6.001 1.00 83.50 358 GLY A N 1
ATOM 2561 C CA . GLY A 1 358 ? 13.412 4.706 -4.663 1.00 83.50 358 GLY A CA 1
ATOM 2562 C C . GLY A 1 358 ? 12.513 5.473 -3.700 1.00 83.50 358 GLY A C 1
ATOM 2563 O O . GLY A 1 358 ? 11.430 5.927 -4.070 1.00 83.50 358 GLY A O 1
ATOM 2564 N N . ARG A 1 359 ? 12.987 5.641 -2.463 1.00 87.62 359 ARG A N 1
ATOM 2565 C CA . ARG A 1 359 ? 12.404 6.583 -1.500 1.00 87.62 359 ARG A CA 1
ATOM 2566 C C . ARG A 1 359 ? 12.935 7.980 -1.791 1.00 87.62 359 ARG A C 1
ATOM 2568 O O . ARG A 1 359 ? 14.144 8.161 -1.916 1.00 87.62 359 ARG A O 1
ATOM 2575 N N . VAL A 1 360 ? 12.052 8.970 -1.839 1.00 94.19 360 VAL A N 1
ATOM 2576 C CA . VAL A 1 360 ? 12.472 10.368 -1.972 1.00 94.19 360 VAL A CA 1
ATOM 2577 C C . VAL A 1 360 ? 12.810 10.916 -0.590 1.00 94.19 360 VAL A C 1
ATOM 2579 O O . VAL A 1 360 ? 11.947 10.969 0.282 1.00 94.19 360 VAL A O 1
ATOM 2582 N N . ALA A 1 361 ? 14.054 11.344 -0.396 1.00 93.25 361 ALA A N 1
ATOM 2583 C CA . ALA A 1 361 ? 14.409 12.247 0.688 1.00 93.25 361 ALA A CA 1
ATOM 2584 C C . ALA A 1 361 ? 14.343 13.683 0.166 1.00 93.25 361 ALA A C 1
ATOM 2586 O O . ALA A 1 361 ? 15.003 14.025 -0.818 1.00 93.25 361 ALA A O 1
ATOM 2587 N N . ALA A 1 362 ? 13.546 14.515 0.834 1.00 97.44 362 ALA A N 1
ATOM 2588 C CA . ALA A 1 362 ? 13.546 15.957 0.635 1.00 97.44 362 ALA A CA 1
ATOM 2589 C C . ALA A 1 362 ? 14.482 16.593 1.667 1.00 97.44 362 ALA A C 1
ATOM 2591 O O . ALA A 1 362 ? 14.242 16.498 2.871 1.00 97.44 362 ALA A O 1
ATOM 2592 N N . ILE A 1 363 ? 15.563 17.211 1.198 1.00 97.12 363 ILE A N 1
ATOM 2593 C CA . ILE A 1 363 ? 16.569 17.851 2.040 1.00 97.12 363 ILE A CA 1
ATOM 2594 C C . ILE A 1 363 ? 16.275 19.348 2.053 1.00 97.12 363 ILE A C 1
ATOM 2596 O O . ILE A 1 363 ? 16.283 19.994 1.006 1.00 97.12 363 ILE A O 1
ATOM 2600 N N . ALA A 1 364 ? 16.014 19.891 3.244 1.00 97.00 364 ALA A N 1
ATOM 2601 C CA . ALA A 1 364 ? 15.796 21.321 3.438 1.00 97.00 364 ALA A CA 1
ATOM 2602 C C . ALA A 1 364 ? 17.000 22.146 2.957 1.00 97.00 364 ALA A C 1
ATOM 2604 O O . ALA A 1 364 ? 18.133 21.653 2.945 1.00 97.00 364 ALA A O 1
ATOM 2605 N N . GLY A 1 365 ? 16.756 23.410 2.611 1.00 96.94 365 GLY A N 1
ATOM 2606 C CA . GLY A 1 365 ? 17.794 24.323 2.154 1.00 96.94 365 GLY A CA 1
ATOM 2607 C C . GLY A 1 365 ? 18.940 24.442 3.157 1.00 96.94 365 GLY A C 1
ATOM 2608 O O . GLY A 1 365 ? 18.755 24.798 4.322 1.00 96.94 365 GLY A O 1
ATOM 2609 N N . GLN A 1 366 ? 20.140 24.090 2.706 1.00 98.50 366 GLN A N 1
ATOM 2610 C CA . GLN A 1 366 ? 21.358 24.179 3.494 1.00 98.50 366 GLN A CA 1
ATOM 2611 C C . GLN A 1 366 ? 22.010 25.541 3.293 1.00 98.50 366 GLN A C 1
ATOM 2613 O O . GLN A 1 366 ? 22.078 26.070 2.182 1.00 98.50 366 GLN A O 1
ATOM 2618 N N . MET A 1 367 ? 22.523 26.085 4.392 1.00 97.31 367 MET A N 1
ATOM 2619 C CA . MET A 1 367 ? 23.137 27.407 4.476 1.00 97.31 367 MET A CA 1
ATOM 2620 C C . MET A 1 367 ? 24.556 27.310 5.050 1.00 97.31 367 MET A C 1
ATOM 2622 O O . MET A 1 367 ? 24.894 26.293 5.665 1.00 97.31 367 MET A O 1
ATOM 2626 N N . PRO A 1 368 ? 25.409 28.331 4.855 1.00 97.81 368 PRO A N 1
ATOM 2627 C CA . PRO A 1 368 ? 26.834 28.277 5.188 1.00 97.81 368 PRO A CA 1
ATOM 2628 C C . PRO A 1 368 ? 27.139 28.474 6.681 1.00 97.81 368 PRO A C 1
ATOM 2630 O O . PRO A 1 368 ? 28.014 29.256 7.045 1.00 97.81 368 PRO A O 1
ATOM 2633 N N . PHE A 1 369 ? 26.435 27.764 7.557 1.00 96.62 369 PHE A N 1
ATOM 2634 C CA . PHE A 1 369 ? 26.731 27.747 8.989 1.00 96.62 369 PHE A CA 1
ATOM 2635 C C . PHE A 1 369 ? 27.578 26.534 9.363 1.00 96.62 369 PHE A C 1
ATOM 2637 O O . PHE A 1 369 ? 27.410 25.457 8.790 1.00 96.62 369 PHE A O 1
ATOM 2644 N N . ASP A 1 370 ? 28.486 26.688 10.321 1.00 91.12 370 ASP A N 1
ATOM 2645 C CA . ASP A 1 370 ? 29.162 25.550 10.937 1.00 91.12 370 ASP A CA 1
ATOM 2646 C C . ASP A 1 370 ? 28.281 24.870 12.006 1.00 91.12 370 ASP A C 1
ATOM 2648 O O . ASP A 1 370 ? 27.121 25.223 12.221 1.00 91.12 370 ASP A O 1
ATOM 2652 N N . ALA A 1 371 ? 28.832 23.865 12.694 1.00 90.56 371 ALA A N 1
ATOM 2653 C CA . ALA A 1 371 ? 28.111 23.128 13.733 1.00 90.56 371 ALA A CA 1
ATOM 2654 C C . ALA A 1 371 ? 27.774 23.972 14.981 1.00 90.56 371 ALA A C 1
ATOM 2656 O O . ALA A 1 371 ? 26.924 23.561 15.768 1.00 90.56 371 ALA A O 1
ATOM 2657 N N . ALA A 1 372 ? 28.426 25.124 15.172 1.00 92.44 372 ALA A N 1
ATOM 2658 C CA . ALA A 1 372 ? 28.115 26.076 16.236 1.00 92.44 372 ALA A CA 1
ATOM 2659 C C . ALA A 1 372 ? 27.052 27.107 15.808 1.00 92.44 372 ALA A C 1
ATOM 2661 O O . ALA A 1 372 ? 26.611 27.902 16.635 1.00 92.44 372 ALA A O 1
ATOM 2662 N N . GLY A 1 373 ? 26.611 27.077 14.544 1.00 92.00 373 GLY A N 1
ATOM 2663 C CA . GLY A 1 373 ? 25.686 28.058 13.975 1.00 92.00 373 GLY A CA 1
ATOM 2664 C C . GLY A 1 373 ? 26.375 29.339 13.496 1.00 92.00 373 GLY A C 1
ATOM 2665 O O . GLY A 1 373 ? 25.692 30.314 13.172 1.00 92.00 373 GLY A O 1
ATOM 2666 N N . GLU A 1 374 ? 27.708 29.352 13.435 1.00 97.31 374 GLU A N 1
ATOM 2667 C CA . GLU A 1 374 ? 28.483 30.513 13.008 1.00 97.31 374 GLU A CA 1
ATOM 2668 C C . GLU A 1 374 ? 28.627 30.547 11.487 1.00 97.31 374 GLU A C 1
ATOM 2670 O O . GLU A 1 374 ? 28.778 29.517 10.829 1.00 97.31 374 GLU A O 1
ATOM 2675 N N . LEU A 1 375 ? 28.568 31.751 10.909 1.00 97.88 375 LEU A N 1
ATOM 2676 C CA . LEU A 1 375 ? 28.703 31.929 9.465 1.00 97.88 375 LEU A CA 1
ATOM 2677 C C . LEU A 1 375 ? 30.131 31.597 9.017 1.00 97.88 375 LEU A C 1
ATOM 2679 O O . LEU A 1 375 ? 31.093 32.257 9.412 1.00 97.88 375 LEU A O 1
ATOM 2683 N N . VAL A 1 376 ? 30.255 30.646 8.097 1.00 97.62 376 VAL A N 1
ATOM 2684 C CA . VAL A 1 376 ? 31.510 30.307 7.428 1.00 97.62 376 VAL A CA 1
ATOM 2685 C C . VAL A 1 376 ? 31.633 31.110 6.139 1.00 97.62 376 VAL A C 1
ATOM 2687 O O . VAL A 1 376 ? 30.732 31.112 5.310 1.00 97.62 376 VAL A O 1
ATOM 2690 N N . GLY A 1 377 ? 32.771 31.774 5.936 1.00 96.94 377 GLY A N 1
ATOM 2691 C CA . GLY A 1 377 ? 33.049 32.510 4.698 1.00 96.94 377 GLY A CA 1
ATOM 2692 C C . GLY A 1 377 ? 32.232 33.799 4.516 1.00 96.94 377 GLY A C 1
ATOM 2693 O O . GLY A 1 377 ? 31.601 33.968 3.472 1.00 96.94 377 GLY A O 1
ATOM 2694 N N . PRO A 1 378 ? 32.206 34.736 5.482 1.00 97.00 378 PRO A N 1
ATOM 2695 C CA . PRO A 1 378 ? 31.514 36.013 5.300 1.00 97.00 378 PRO A CA 1
ATOM 2696 C C . PRO A 1 378 ? 32.034 36.748 4.052 1.00 97.00 378 PRO A C 1
ATOM 2698 O O . PRO A 1 378 ? 33.227 37.023 3.935 1.00 97.00 378 PRO A O 1
ATOM 2701 N N . GLY A 1 379 ? 31.138 37.040 3.103 1.00 94.25 379 GLY A N 1
ATOM 2702 C CA . GLY A 1 379 ? 31.483 37.683 1.827 1.00 94.25 379 GLY A CA 1
ATOM 2703 C C . GLY A 1 379 ? 32.229 36.797 0.816 1.00 94.25 379 GLY A C 1
ATOM 2704 O O . GLY A 1 379 ? 32.586 37.283 -0.257 1.00 94.25 379 GLY A O 1
ATOM 2705 N N . ASP A 1 380 ? 32.457 35.514 1.115 1.00 97.50 380 ASP A N 1
ATOM 2706 C CA . ASP A 1 380 ? 33.142 34.574 0.226 1.00 97.50 380 ASP A CA 1
ATOM 2707 C C . ASP A 1 380 ? 32.188 33.470 -0.272 1.00 97.50 380 ASP A C 1
ATOM 2709 O O . ASP A 1 380 ? 31.973 32.475 0.425 1.00 97.50 380 ASP A O 1
ATOM 2713 N N . PRO A 1 381 ? 31.652 33.574 -1.505 1.00 95.62 381 PRO A N 1
ATOM 2714 C CA . PRO A 1 381 ? 30.712 32.588 -2.035 1.00 95.62 381 PRO A CA 1
ATOM 2715 C C . PRO A 1 381 ? 31.330 31.199 -2.242 1.00 95.62 381 PRO A C 1
ATOM 2717 O O . PRO A 1 381 ? 30.600 30.215 -2.204 1.00 95.62 381 PRO A O 1
ATOM 2720 N N . THR A 1 382 ? 32.652 31.076 -2.437 1.00 95.00 382 THR A N 1
ATOM 2721 C CA . THR A 1 382 ? 33.298 29.754 -2.552 1.00 95.00 382 THR A CA 1
ATOM 2722 C C . THR A 1 382 ? 33.337 29.063 -1.192 1.00 95.00 382 THR A C 1
ATOM 2724 O O . THR A 1 382 ? 32.977 27.892 -1.089 1.00 95.00 382 THR A O 1
ATOM 2727 N N . ALA A 1 383 ? 33.750 29.784 -0.146 1.00 95.38 383 ALA A N 1
ATOM 2728 C CA . ALA A 1 383 ? 33.781 29.247 1.211 1.00 95.38 383 ALA A CA 1
ATOM 2729 C C . ALA A 1 383 ? 32.368 28.921 1.724 1.00 95.38 383 ALA A C 1
ATOM 2731 O O . ALA A 1 383 ? 32.164 27.847 2.289 1.00 95.38 383 ALA A O 1
ATOM 2732 N N . GLN A 1 384 ? 31.384 29.785 1.446 1.00 98.31 384 GLN A N 1
ATOM 2733 C CA . GLN A 1 384 ? 29.983 29.509 1.771 1.00 98.31 384 GLN A CA 1
ATOM 2734 C C . GLN A 1 384 ? 29.460 28.277 1.026 1.00 98.31 384 GLN A C 1
ATOM 2736 O O . GLN A 1 384 ? 28.854 27.408 1.645 1.00 98.31 384 GLN A O 1
ATOM 2741 N N . ALA A 1 385 ? 29.735 28.148 -0.277 1.00 98.06 385 ALA A N 1
ATOM 2742 C CA . ALA A 1 385 ? 29.298 26.986 -1.047 1.00 98.06 385 ALA A CA 1
ATOM 2743 C C . ALA A 1 385 ? 29.884 25.675 -0.509 1.00 98.06 385 ALA A C 1
ATOM 2745 O O . ALA A 1 385 ? 29.141 24.714 -0.319 1.00 98.06 385 ALA A O 1
ATOM 2746 N N . ARG A 1 386 ? 31.183 25.639 -0.181 1.00 97.19 386 ARG A N 1
ATOM 2747 C CA . ARG A 1 386 ? 31.792 24.457 0.451 1.00 97.19 386 ARG A CA 1
ATOM 2748 C C . ARG A 1 386 ? 31.118 24.103 1.771 1.00 97.19 386 ARG A C 1
ATOM 2750 O O . ARG A 1 386 ? 30.865 22.926 2.017 1.00 97.19 386 ARG A O 1
ATOM 2757 N N . GLN A 1 387 ? 30.792 25.096 2.600 1.00 98.38 387 GLN A N 1
ATOM 2758 C CA . GLN A 1 387 ? 30.084 24.841 3.853 1.00 98.38 387 GLN A CA 1
ATOM 2759 C C . GLN A 1 387 ? 28.665 24.307 3.608 1.00 98.38 387 GLN A C 1
ATOM 2761 O O . GLN A 1 387 ? 28.260 23.347 4.260 1.00 98.38 387 GLN A O 1
ATOM 2766 N N . VAL A 1 388 ? 27.933 24.868 2.642 1.00 98.62 388 VAL A N 1
ATOM 2767 C CA . VAL A 1 388 ? 26.593 24.402 2.244 1.00 98.62 388 VAL A CA 1
ATOM 2768 C C . VAL A 1 388 ? 26.620 22.937 1.808 1.00 98.62 388 VAL A C 1
ATOM 2770 O O . VAL A 1 388 ? 25.834 22.140 2.317 1.00 98.62 388 VAL A O 1
ATOM 2773 N N . PHE A 1 389 ? 27.548 22.549 0.928 1.00 98.12 389 PHE A N 1
ATOM 2774 C CA . PHE A 1 389 ? 27.664 21.159 0.476 1.00 98.12 389 PHE A CA 1
ATOM 2775 C C . PHE A 1 389 ? 28.197 20.217 1.564 1.00 98.12 389 PHE A C 1
ATOM 2777 O O . PHE A 1 389 ? 27.746 19.078 1.645 1.00 98.12 389 PHE A O 1
ATOM 2784 N N . THR A 1 390 ? 29.048 20.701 2.473 1.00 96.50 390 THR A N 1
ATOM 2785 C CA . THR A 1 390 ? 29.457 19.948 3.675 1.00 96.50 390 THR A CA 1
ATOM 2786 C C . THR A 1 390 ? 28.264 19.670 4.595 1.00 96.50 390 THR A C 1
ATOM 2788 O O . THR A 1 390 ? 28.119 18.571 5.127 1.00 96.50 390 THR A O 1
ATOM 2791 N N . ASN A 1 391 ? 27.380 20.650 4.793 1.00 96.50 391 ASN A N 1
ATOM 2792 C CA . ASN A 1 391 ? 26.161 20.462 5.579 1.00 96.50 391 ASN A CA 1
ATOM 2793 C C . ASN A 1 391 ? 25.193 19.506 4.875 1.00 96.50 391 ASN A C 1
ATOM 2795 O O . ASN A 1 391 ? 24.625 18.620 5.511 1.00 96.50 391 ASN A O 1
ATOM 2799 N N . MET A 1 392 ? 25.076 19.618 3.553 1.00 98.25 392 MET A N 1
ATOM 2800 C CA . MET A 1 392 ? 24.252 18.722 2.751 1.00 98.25 392 MET A CA 1
ATOM 2801 C C . MET A 1 392 ? 24.741 17.275 2.786 1.00 98.25 392 MET A C 1
ATOM 2803 O O . MET A 1 392 ? 23.917 16.379 2.928 1.00 98.25 392 MET A O 1
ATOM 2807 N N . GLU A 1 393 ? 26.054 17.038 2.744 1.00 95.00 393 GLU A N 1
ATOM 2808 C CA . GLU A 1 393 ? 26.640 15.705 2.928 1.00 95.00 393 GLU A CA 1
ATOM 2809 C C . GLU A 1 393 ? 26.185 15.075 4.250 1.00 95.00 393 GLU A C 1
ATOM 2811 O O . GLU A 1 393 ? 25.795 13.910 4.285 1.00 95.00 393 GLU A O 1
ATOM 2816 N N . ARG A 1 394 ? 26.163 15.860 5.335 1.00 94.25 394 ARG A N 1
ATOM 2817 C CA . ARG A 1 394 ? 25.708 15.400 6.655 1.00 94.25 394 ARG A CA 1
ATOM 2818 C C . ARG A 1 394 ? 24.214 15.074 6.662 1.00 94.25 394 ARG A C 1
ATOM 2820 O O . ARG A 1 394 ? 23.828 14.060 7.237 1.00 94.25 394 ARG A O 1
ATOM 2827 N N . CYS A 1 395 ? 23.381 15.892 6.017 1.00 93.44 395 CYS A N 1
ATOM 2828 C CA . CYS A 1 395 ? 21.947 15.618 5.878 1.00 93.44 395 CYS A CA 1
ATOM 2829 C C . CYS A 1 395 ? 21.678 14.365 5.037 1.00 93.44 395 CYS A C 1
ATOM 2831 O O . CYS A 1 395 ? 20.849 13.541 5.418 1.00 93.44 395 CYS A O 1
ATOM 2833 N N . LEU A 1 396 ? 22.395 14.200 3.923 1.00 89.69 396 LEU A N 1
ATOM 2834 C CA . LEU A 1 396 ? 22.321 13.006 3.084 1.00 89.69 396 LEU A CA 1
ATOM 2835 C C . LEU A 1 396 ? 22.739 11.769 3.884 1.00 89.69 396 LEU A C 1
ATOM 2837 O O . LEU A 1 396 ? 21.981 10.805 3.937 1.00 89.69 396 LEU A O 1
ATOM 2841 N N . ALA A 1 397 ? 23.866 11.828 4.597 1.00 87.62 397 ALA A N 1
ATOM 2842 C CA . ALA A 1 397 ? 24.334 10.731 5.438 1.00 87.62 397 ALA A CA 1
ATOM 2843 C C . ALA A 1 397 ? 23.316 10.356 6.530 1.00 87.62 397 ALA A C 1
ATOM 2845 O O . ALA A 1 397 ? 23.076 9.171 6.755 1.00 87.62 397 ALA A O 1
ATOM 2846 N N . ALA A 1 398 ? 22.667 11.342 7.161 1.00 83.38 398 ALA A N 1
ATOM 2847 C CA . ALA A 1 398 ? 21.604 11.106 8.141 1.00 83.38 398 ALA A CA 1
ATOM 2848 C C . ALA A 1 398 ? 20.367 10.420 7.532 1.00 83.38 398 ALA A C 1
ATOM 2850 O O . ALA A 1 398 ? 19.685 9.664 8.217 1.00 83.38 398 ALA A O 1
ATOM 2851 N N . ALA A 1 399 ? 20.099 10.646 6.243 1.00 79.81 399 ALA A N 1
ATOM 2852 C CA . ALA A 1 399 ? 19.054 9.950 5.500 1.00 79.81 399 ALA A CA 1
ATOM 2853 C C . ALA A 1 399 ? 19.493 8.567 4.979 1.00 79.81 399 ALA A C 1
ATOM 2855 O O . ALA A 1 399 ? 18.657 7.839 4.448 1.00 79.81 399 ALA A O 1
ATOM 2856 N N . GLY A 1 400 ? 20.771 8.194 5.114 1.00 83.06 400 GLY A N 1
ATOM 2857 C CA . GLY A 1 400 ? 21.343 6.986 4.509 1.00 83.06 400 GLY A CA 1
ATOM 2858 C C . GLY A 1 400 ? 21.691 7.136 3.021 1.00 83.06 400 GLY A C 1
ATOM 2859 O O . GLY A 1 400 ? 21.757 6.136 2.310 1.00 83.06 400 GLY A O 1
ATOM 2860 N N . ALA A 1 401 ? 21.889 8.369 2.550 1.00 87.88 401 ALA A N 1
ATOM 2861 C CA . ALA A 1 401 ? 22.217 8.730 1.172 1.00 87.88 401 ALA A CA 1
ATOM 2862 C C . ALA A 1 401 ? 23.651 9.268 1.028 1.00 87.88 401 ALA A C 1
ATOM 2864 O O . ALA A 1 401 ? 24.277 9.717 1.989 1.00 87.88 401 ALA A O 1
ATOM 2865 N N . THR A 1 402 ? 24.141 9.300 -0.210 1.00 90.19 402 THR A N 1
ATOM 2866 C CA . THR A 1 402 ? 25.323 10.064 -0.634 1.00 90.19 402 THR A CA 1
ATOM 2867 C C . THR A 1 402 ? 24.960 11.006 -1.790 1.00 90.19 402 THR A C 1
ATOM 2869 O O . THR A 1 402 ? 23.837 10.984 -2.291 1.00 90.19 402 THR A O 1
ATOM 2872 N N . PHE A 1 403 ? 25.895 11.848 -2.248 1.00 94.25 403 PHE A N 1
ATOM 2873 C CA . PHE A 1 403 ? 25.644 12.749 -3.388 1.00 94.25 403 PHE A CA 1
ATOM 2874 C C . PHE A 1 403 ? 25.284 12.025 -4.692 1.00 94.25 403 PHE A C 1
ATOM 2876 O O . PHE A 1 403 ? 24.540 12.569 -5.502 1.00 94.25 403 PHE A O 1
ATOM 2883 N N . ASP A 1 404 ? 25.737 10.785 -4.860 1.00 92.50 404 ASP A N 1
ATOM 2884 C CA . ASP A 1 404 ? 25.352 9.912 -5.975 1.00 92.50 404 ASP A CA 1
ATOM 2885 C C . ASP A 1 404 ? 23.845 9.586 -6.009 1.00 92.50 404 ASP A C 1
ATOM 2887 O O . ASP A 1 404 ? 23.350 9.143 -7.040 1.00 92.50 404 ASP A O 1
ATOM 2891 N N . ASP A 1 405 ? 23.118 9.767 -4.899 1.00 94.12 405 ASP A N 1
ATOM 2892 C CA . ASP A 1 405 ? 21.667 9.546 -4.828 1.00 94.12 405 ASP A CA 1
ATOM 2893 C C . ASP A 1 405 ? 20.875 10.832 -5.127 1.00 94.12 405 ASP A C 1
ATOM 2895 O O . ASP A 1 405 ? 19.646 10.810 -5.210 1.00 94.12 405 ASP A O 1
ATOM 2899 N N . VAL A 1 406 ? 21.547 11.978 -5.275 1.00 97.25 406 VAL A N 1
ATOM 2900 C CA . VAL A 1 406 ? 20.892 13.269 -5.502 1.00 97.25 406 VAL A CA 1
ATOM 2901 C C . VAL A 1 406 ? 20.375 13.348 -6.934 1.00 97.25 406 VAL A C 1
ATOM 2903 O O . VAL A 1 406 ? 21.132 13.350 -7.901 1.00 97.25 406 VAL A O 1
ATOM 2906 N N . ILE A 1 407 ? 19.058 13.484 -7.076 1.00 97.38 407 ILE A N 1
ATOM 2907 C CA . ILE A 1 407 ? 18.392 13.588 -8.379 1.00 97.38 407 ILE A CA 1
ATOM 2908 C C . ILE A 1 407 ? 18.154 15.040 -8.803 1.00 97.38 407 ILE A C 1
ATOM 2910 O O . ILE A 1 407 ? 18.075 15.326 -9.999 1.00 97.38 407 ILE A O 1
ATOM 2914 N N . LYS A 1 408 ? 18.057 15.971 -7.844 1.00 98.25 408 LYS A N 1
ATOM 2915 C CA . LYS A 1 408 ? 17.764 17.388 -8.092 1.00 98.25 408 LYS A CA 1
ATOM 2916 C C . LYS A 1 408 ? 18.473 18.276 -7.072 1.00 98.25 408 LYS A C 1
ATOM 2918 O O . LYS A 1 408 ? 18.421 17.987 -5.882 1.00 98.25 408 LYS A O 1
ATOM 2923 N N . LEU A 1 409 ? 19.047 19.379 -7.547 1.00 98.62 409 LEU A N 1
ATOM 2924 C CA . LEU A 1 409 ? 19.534 20.499 -6.741 1.00 98.62 409 LEU A CA 1
ATOM 2925 C C . LEU A 1 409 ? 18.809 21.794 -7.135 1.00 98.62 409 LEU A C 1
ATOM 2927 O O . LEU A 1 409 ? 18.668 22.088 -8.330 1.00 98.62 409 LEU A O 1
ATOM 2931 N N . THR A 1 410 ? 18.392 22.591 -6.154 1.00 98.44 410 THR A N 1
ATOM 2932 C CA . THR A 1 410 ? 17.872 23.948 -6.387 1.00 98.44 410 THR A CA 1
ATOM 2933 C C . THR A 1 410 ? 18.753 24.953 -5.673 1.00 98.44 410 THR A C 1
ATOM 2935 O O . THR A 1 410 ? 18.976 24.852 -4.473 1.00 98.44 410 THR A O 1
ATOM 2938 N N . TYR A 1 411 ? 19.260 25.930 -6.419 1.00 98.19 411 TYR A N 1
ATOM 2939 C CA . TYR A 1 411 ? 20.157 26.958 -5.912 1.00 98.19 411 TYR A CA 1
ATOM 2940 C C . TYR A 1 411 ? 19.408 28.277 -5.821 1.00 98.19 411 TYR A C 1
ATOM 2942 O O . TYR A 1 411 ? 18.902 28.772 -6.831 1.00 98.19 411 TYR A O 1
ATOM 2950 N N . PHE A 1 412 ? 19.427 28.881 -4.643 1.00 98.12 412 PHE A N 1
ATOM 2951 C CA . PHE A 1 412 ? 19.009 30.253 -4.423 1.00 98.12 412 PHE A CA 1
ATOM 2952 C C . PHE A 1 412 ? 20.255 31.086 -4.155 1.00 98.12 412 PHE A C 1
ATOM 2954 O O . PHE A 1 412 ? 20.976 30.833 -3.194 1.00 98.12 412 PHE A O 1
ATOM 2961 N N . VAL A 1 413 ? 20.542 32.052 -5.024 1.00 97.25 413 VAL A N 1
ATOM 2962 C CA . VAL A 1 413 ? 21.749 32.889 -4.932 1.00 97.25 413 VAL A CA 1
ATOM 2963 C C . VAL A 1 413 ? 21.372 34.360 -4.885 1.00 97.25 413 VAL A C 1
ATOM 2965 O O . VAL A 1 413 ? 20.441 34.781 -5.567 1.00 97.25 413 VAL A O 1
ATOM 2968 N N . THR A 1 414 ? 22.087 35.162 -4.103 1.00 96.25 414 THR A N 1
ATOM 2969 C CA . THR A 1 414 ? 21.826 36.611 -4.038 1.00 96.25 414 THR A CA 1
ATOM 2970 C C . THR A 1 414 ? 22.395 37.369 -5.240 1.00 96.25 414 THR A C 1
ATOM 2972 O O . THR A 1 414 ? 21.871 38.415 -5.618 1.00 96.25 414 THR A O 1
ATOM 2975 N N . ASP A 1 415 ? 23.420 36.813 -5.892 1.00 93.31 415 ASP A N 1
ATOM 2976 C CA . ASP A 1 415 ? 24.004 37.329 -7.131 1.00 93.31 415 ASP A CA 1
ATOM 2977 C C . ASP A 1 415 ? 24.388 36.165 -8.058 1.00 93.31 415 ASP A C 1
ATOM 2979 O O . ASP A 1 415 ? 25.162 35.273 -7.692 1.00 93.31 415 ASP A O 1
ATOM 2983 N N . ILE A 1 416 ? 23.859 36.167 -9.284 1.00 93.94 416 ILE A N 1
ATOM 2984 C CA . ILE A 1 416 ? 24.154 35.150 -10.297 1.00 93.94 416 ILE A CA 1
ATOM 2985 C C . ILE A 1 416 ? 25.642 35.126 -10.683 1.00 93.94 416 ILE A C 1
ATOM 2987 O O . ILE A 1 416 ? 26.145 34.094 -11.131 1.00 93.94 416 ILE A O 1
ATOM 2991 N N . ALA A 1 417 ? 26.382 36.218 -10.459 1.00 93.12 417 ALA A N 1
ATOM 2992 C CA . ALA A 1 417 ? 27.824 36.277 -10.679 1.00 93.12 417 ALA A CA 1
ATOM 2993 C C . ALA A 1 417 ? 28.605 35.297 -9.784 1.00 93.12 417 ALA A C 1
ATOM 2995 O O . ALA A 1 417 ? 29.739 34.934 -10.105 1.00 93.12 417 ALA A O 1
ATOM 2996 N N . PHE A 1 418 ? 28.012 34.824 -8.682 1.00 94.56 418 PHE A N 1
ATOM 2997 C CA . PHE A 1 418 ? 28.631 33.829 -7.807 1.00 94.56 418 PHE A CA 1
ATOM 2998 C C . PHE A 1 418 ? 28.536 32.400 -8.345 1.00 94.56 418 PHE A C 1
ATOM 3000 O O . PHE A 1 418 ? 29.340 31.556 -7.948 1.00 94.56 418 PHE A O 1
ATOM 3007 N N . VAL A 1 419 ? 27.615 32.116 -9.272 1.00 91.62 419 VAL A N 1
ATOM 3008 C CA . VAL A 1 419 ? 27.315 30.751 -9.737 1.00 91.62 419 VAL A CA 1
ATOM 3009 C C . VAL A 1 419 ? 28.554 29.981 -10.205 1.00 91.62 419 VAL A C 1
ATOM 3011 O O . VAL A 1 419 ? 28.725 28.861 -9.734 1.00 91.62 419 VAL A O 1
ATOM 3014 N N . PRO A 1 420 ? 29.481 30.525 -11.022 1.00 88.81 420 PRO A N 1
ATOM 3015 C CA . PRO A 1 420 ? 30.677 29.777 -11.424 1.00 88.81 420 PRO A CA 1
ATOM 3016 C C . PRO A 1 420 ? 31.529 29.309 -10.235 1.00 88.81 420 PRO A C 1
ATOM 3018 O O . PRO A 1 420 ? 32.048 28.195 -10.230 1.00 88.81 420 PRO A O 1
ATOM 3021 N N . ARG A 1 421 ? 31.634 30.142 -9.193 1.00 92.06 421 ARG A N 1
ATOM 3022 C CA . ARG A 1 421 ? 32.376 29.826 -7.966 1.00 92.06 421 ARG A CA 1
ATOM 3023 C C . ARG A 1 421 ? 31.652 28.784 -7.115 1.00 92.06 421 ARG A C 1
ATOM 3025 O O . ARG A 1 421 ? 32.308 27.939 -6.515 1.00 92.06 421 ARG A O 1
ATOM 3032 N N . ILE A 1 422 ? 30.322 28.846 -7.081 1.00 95.88 422 ILE A N 1
ATOM 3033 C CA . ILE A 1 422 ? 29.462 27.896 -6.365 1.00 95.88 422 ILE A CA 1
ATOM 3034 C C . ILE A 1 422 ? 29.503 26.522 -7.042 1.00 95.88 422 ILE A C 1
ATOM 3036 O O . ILE A 1 422 ? 29.685 25.516 -6.363 1.00 95.88 422 ILE A O 1
ATOM 3040 N N . LEU A 1 423 ? 29.388 26.468 -8.373 1.00 89.88 423 LEU A N 1
ATOM 3041 C CA . LEU A 1 423 ? 29.449 25.214 -9.127 1.00 89.88 423 LEU A CA 1
ATOM 3042 C C . LEU A 1 423 ? 30.839 24.576 -9.051 1.00 89.88 423 LEU A C 1
ATOM 3044 O O . LEU A 1 423 ? 30.933 23.376 -8.835 1.00 89.88 423 LEU A O 1
ATOM 3048 N N . SER A 1 424 ? 31.912 25.372 -9.103 1.00 85.25 424 SER A N 1
ATOM 3049 C CA . SER A 1 424 ? 33.264 24.846 -8.880 1.00 85.25 424 SER A CA 1
ATOM 3050 C C . SER A 1 424 ? 33.433 24.220 -7.493 1.00 85.25 424 SER A C 1
ATOM 3052 O O . SER A 1 424 ? 34.167 23.247 -7.373 1.00 85.25 424 SER A O 1
ATOM 3054 N N . ALA A 1 425 ? 32.787 24.765 -6.456 1.00 91.12 425 ALA A N 1
ATOM 3055 C CA . ALA A 1 425 ? 32.806 24.173 -5.119 1.00 91.12 425 ALA A CA 1
ATOM 3056 C C . ALA A 1 425 ? 31.932 22.910 -5.039 1.00 91.12 425 ALA A C 1
ATOM 3058 O O . ALA A 1 425 ? 32.323 21.944 -4.399 1.00 91.12 425 ALA A O 1
ATOM 3059 N N . ARG A 1 426 ? 30.772 22.891 -5.708 1.00 96.31 426 ARG A N 1
ATOM 3060 C CA . ARG A 1 426 ? 29.898 21.709 -5.823 1.00 96.31 426 ARG A CA 1
ATOM 3061 C C . ARG A 1 426 ? 30.613 20.526 -6.469 1.00 96.31 426 ARG A C 1
ATOM 3063 O O . ARG A 1 426 ? 30.408 19.395 -6.044 1.00 96.31 426 ARG A O 1
ATOM 3070 N N . ASP A 1 427 ? 31.417 20.780 -7.497 1.00 90.81 427 ASP A N 1
ATOM 3071 C CA . ASP A 1 427 ? 32.125 19.737 -8.248 1.00 90.81 427 ASP A CA 1
ATOM 3072 C C . ASP A 1 427 ? 33.137 18.966 -7.376 1.00 90.81 427 ASP A C 1
ATOM 3074 O O . ASP A 1 427 ? 33.575 17.887 -7.758 1.00 90.81 427 ASP A O 1
ATOM 3078 N N . GLU A 1 428 ? 33.462 19.468 -6.176 1.00 90.81 428 GLU A N 1
ATOM 3079 C CA . GLU A 1 428 ? 34.234 18.742 -5.157 1.00 90.81 428 GLU A CA 1
ATOM 3080 C C . GLU A 1 428 ? 33.428 17.600 -4.492 1.00 90.81 428 GLU A C 1
ATOM 3082 O O . GLU A 1 428 ? 34.026 16.731 -3.861 1.00 90.81 428 GLU A O 1
ATOM 3087 N N . PHE A 1 429 ? 32.093 17.588 -4.628 1.00 92.50 429 PHE A N 1
ATOM 3088 C CA . PHE A 1 429 ? 31.174 16.687 -3.914 1.00 92.50 429 PHE A CA 1
ATOM 3089 C C . PHE A 1 429 ? 30.383 15.724 -4.813 1.00 92.50 429 PHE A C 1
ATOM 3091 O O . PHE A 1 429 ? 29.945 14.680 -4.332 1.00 92.50 429 PHE A O 1
ATOM 3098 N N . ILE A 1 430 ? 30.150 16.065 -6.086 1.00 91.50 430 ILE A N 1
ATOM 3099 C CA . ILE A 1 430 ? 29.274 15.294 -6.989 1.00 91.50 430 ILE A CA 1
ATOM 3100 C C . ILE A 1 430 ? 30.051 14.551 -8.086 1.00 91.50 430 ILE A C 1
ATOM 3102 O O . ILE A 1 430 ? 31.153 14.946 -8.457 1.00 91.50 430 ILE A O 1
ATOM 3106 N N . ASP A 1 431 ? 29.427 13.529 -8.682 1.00 87.50 431 ASP A N 1
ATOM 3107 C CA . ASP A 1 431 ? 29.864 12.940 -9.955 1.00 87.50 431 ASP A CA 1
ATOM 3108 C C . ASP A 1 431 ? 29.589 13.928 -11.106 1.00 87.50 431 ASP A C 1
ATOM 3110 O O . ASP A 1 431 ? 28.443 14.140 -11.512 1.00 87.50 431 ASP A O 1
ATOM 3114 N N . THR A 1 432 ? 30.638 14.563 -11.632 1.00 86.50 432 THR A N 1
ATOM 3115 C CA . THR A 1 432 ? 30.528 15.560 -12.709 1.00 86.50 432 THR A CA 1
ATOM 3116 C C . THR A 1 432 ? 30.208 14.955 -14.076 1.00 86.50 432 THR A C 1
ATOM 3118 O O . THR A 1 432 ? 29.732 15.680 -14.951 1.00 86.50 432 THR A O 1
ATOM 3121 N N . GLU A 1 433 ? 30.399 13.644 -14.257 1.00 84.44 433 GLU A N 1
ATOM 3122 C CA . GLU A 1 433 ? 30.007 12.922 -15.473 1.00 84.44 433 GLU A CA 1
ATOM 3123 C C . GLU A 1 433 ? 28.510 12.577 -15.459 1.00 84.44 433 GLU A C 1
ATOM 3125 O O . GLU A 1 433 ? 27.875 12.453 -16.510 1.00 84.44 433 GLU A O 1
ATOM 3130 N N . ARG A 1 434 ? 27.914 12.464 -14.266 1.00 86.50 434 ARG A N 1
ATOM 3131 C CA . ARG A 1 434 ? 26.475 12.225 -14.061 1.00 86.50 434 ARG A CA 1
ATOM 3132 C C . ARG A 1 434 ? 25.890 13.210 -13.044 1.00 86.50 434 ARG A C 1
ATOM 3134 O O . ARG A 1 434 ? 25.383 12.800 -12.001 1.00 86.50 434 ARG A O 1
ATOM 3141 N N . PRO A 1 435 ? 25.907 14.521 -13.339 1.00 93.38 435 PRO A N 1
ATOM 3142 C CA . PRO A 1 435 ? 25.453 15.515 -12.381 1.00 93.38 435 PRO A CA 1
ATOM 3143 C C . PRO A 1 435 ? 23.930 15.417 -12.174 1.00 93.38 435 PRO A C 1
ATOM 3145 O O . PRO A 1 435 ? 23.209 15.025 -13.102 1.00 93.38 435 PRO A O 1
ATOM 3148 N N . PRO A 1 436 ? 23.398 15.836 -11.014 1.00 96.31 436 PRO A N 1
ATOM 3149 C CA . PRO A 1 436 ? 21.957 15.917 -10.788 1.00 96.31 436 PRO A CA 1
ATOM 3150 C C . PRO A 1 436 ? 21.251 16.850 -11.780 1.00 96.31 436 PRO A C 1
ATOM 3152 O O . PRO A 1 436 ? 21.872 17.697 -12.439 1.00 96.31 436 PRO A O 1
ATOM 3155 N N . ALA A 1 437 ? 19.920 16.769 -11.843 1.00 97.06 437 ALA A N 1
ATOM 3156 C CA . ALA A 1 437 ? 19.151 17.868 -12.411 1.00 97.06 437 ALA A CA 1
ATOM 3157 C C . ALA A 1 437 ? 19.341 19.127 -11.558 1.00 97.06 437 ALA A C 1
ATOM 3159 O O . ALA A 1 437 ? 19.545 19.047 -10.348 1.00 97.06 437 ALA A O 1
ATOM 3160 N N . SER A 1 438 ? 19.298 20.313 -12.163 1.00 95.56 438 SER A N 1
ATOM 3161 C CA . SER A 1 438 ? 19.578 21.554 -11.431 1.00 95.56 438 SER A CA 1
ATOM 3162 C C . SER A 1 438 ? 18.688 22.707 -11.869 1.00 95.56 438 SER A C 1
ATOM 3164 O O . SER A 1 438 ? 18.327 22.810 -13.038 1.00 95.56 438 SER A O 1
ATOM 3166 N N . THR A 1 439 ? 18.343 23.577 -10.923 1.00 95.06 439 THR A N 1
ATOM 3167 C CA . THR A 1 439 ? 17.709 24.875 -11.182 1.00 95.06 439 THR A CA 1
ATOM 3168 C C . THR A 1 439 ? 18.442 25.944 -10.386 1.00 95.06 439 THR A C 1
ATOM 3170 O O . THR A 1 439 ? 18.612 25.786 -9.184 1.00 95.06 439 THR A O 1
ATOM 3173 N N . VAL A 1 440 ? 18.835 27.045 -11.025 1.00 94.19 440 VAL A N 1
ATOM 3174 C CA . VAL A 1 440 ? 19.436 28.198 -10.340 1.00 94.19 440 VAL A CA 1
ATOM 3175 C C . VAL A 1 440 ? 18.480 29.381 -10.414 1.00 94.19 440 VAL A C 1
ATOM 3177 O O . VAL A 1 440 ? 18.002 29.722 -11.495 1.00 94.19 440 VAL A O 1
ATOM 3180 N N . VAL A 1 441 ? 18.221 30.011 -9.271 1.00 95.94 441 VAL A N 1
ATOM 3181 C CA . VAL A 1 441 ? 17.350 31.178 -9.137 1.00 95.94 441 VAL A CA 1
ATOM 3182 C C . VAL A 1 441 ? 18.112 32.277 -8.407 1.00 95.94 441 VAL A C 1
ATOM 3184 O O . VAL A 1 441 ? 18.590 32.077 -7.290 1.00 95.94 441 VAL A O 1
ATOM 3187 N N . GLN A 1 442 ? 18.208 33.456 -9.023 1.00 97.62 442 GLN A N 1
ATOM 3188 C CA . GLN A 1 442 ? 18.656 34.639 -8.295 1.00 97.62 442 GLN A CA 1
ATOM 3189 C C . GLN A 1 442 ? 17.497 35.194 -7.461 1.00 97.62 442 GLN A C 1
ATOM 3191 O O . GLN A 1 442 ? 16.409 35.434 -7.986 1.00 97.62 442 GLN A O 1
ATOM 3196 N N . ILE A 1 443 ? 17.745 35.424 -6.177 1.00 96.44 443 ILE A N 1
ATOM 3197 C CA . ILE A 1 443 ? 16.794 35.975 -5.210 1.00 96.44 443 ILE A CA 1
ATOM 3198 C C . ILE A 1 443 ? 17.297 37.308 -4.658 1.00 96.44 443 ILE A C 1
ATOM 3200 O O . ILE A 1 443 ? 18.485 37.609 -4.704 1.00 96.44 443 ILE A O 1
ATOM 3204 N N . VAL A 1 444 ? 16.381 38.122 -4.129 1.00 95.25 444 VAL A N 1
ATOM 3205 C CA . VAL A 1 444 ? 16.725 39.455 -3.606 1.00 95.25 444 VAL A CA 1
ATOM 3206 C C . VAL A 1 444 ? 17.439 39.405 -2.253 1.00 95.25 444 VAL A C 1
ATOM 3208 O O . VAL A 1 444 ? 18.255 40.277 -1.975 1.00 95.25 444 VAL A O 1
ATOM 3211 N N . ALA A 1 445 ? 17.123 38.417 -1.410 1.00 91.19 445 ALA A N 1
ATOM 3212 C CA . ALA A 1 445 ? 17.723 38.229 -0.092 1.00 91.19 445 ALA A CA 1
ATOM 3213 C C . ALA A 1 445 ? 17.373 36.848 0.484 1.00 91.19 445 ALA A C 1
ATOM 3215 O O . ALA A 1 445 ? 16.310 36.304 0.185 1.00 91.19 445 ALA A O 1
ATOM 3216 N N . LEU A 1 446 ? 18.245 36.340 1.357 1.00 94.81 446 LEU A N 1
ATOM 3217 C CA . LEU A 1 446 ? 17.972 35.243 2.291 1.00 94.81 446 LEU A CA 1
ATOM 3218 C C . LEU A 1 446 ? 17.541 35.817 3.652 1.00 94.81 446 LEU A C 1
ATOM 3220 O O . LEU A 1 446 ? 17.543 37.034 3.846 1.00 94.81 446 LEU A O 1
ATOM 3224 N N . TYR A 1 447 ? 17.192 34.968 4.625 1.00 92.50 447 TYR A N 1
ATOM 3225 C CA . TYR A 1 447 ? 16.724 35.444 5.940 1.00 92.50 447 TYR A CA 1
ATOM 3226 C C . TYR A 1 447 ? 17.772 36.274 6.707 1.00 92.50 447 TYR A C 1
ATOM 3228 O O . TYR A 1 447 ? 17.432 37.018 7.629 1.00 92.50 447 TYR A O 1
ATOM 3236 N N . ARG A 1 448 ? 19.047 36.146 6.323 1.00 93.12 448 ARG A N 1
ATOM 3237 C CA . ARG A 1 448 ? 20.186 36.900 6.841 1.00 93.12 448 ARG A CA 1
ATOM 3238 C C . ARG A 1 448 ? 20.949 37.561 5.684 1.00 93.12 448 ARG A C 1
ATOM 3240 O O . ARG A 1 448 ? 21.185 36.904 4.671 1.00 93.12 448 ARG A O 1
ATOM 3247 N N . PRO A 1 449 ? 21.349 38.839 5.817 1.00 92.25 449 PRO A N 1
ATOM 3248 C CA . PRO A 1 449 ? 21.941 39.610 4.719 1.00 92.25 449 PRO A CA 1
ATOM 3249 C C . PRO A 1 449 ? 23.368 39.179 4.351 1.00 92.25 449 PRO A C 1
ATOM 3251 O O . PRO A 1 449 ? 23.853 39.517 3.278 1.00 92.25 449 PRO A O 1
ATOM 3254 N N . ASP A 1 450 ? 24.054 38.467 5.242 1.00 94.56 450 ASP A N 1
ATOM 3255 C CA . ASP A 1 450 ? 25.420 37.970 5.071 1.00 94.56 450 ASP A CA 1
ATOM 3256 C C . ASP A 1 450 ? 25.496 36.584 4.396 1.00 94.56 450 ASP A C 1
ATOM 3258 O O . ASP A 1 450 ? 26.592 36.089 4.108 1.00 94.56 450 ASP A O 1
ATOM 3262 N N . LEU A 1 451 ? 24.342 35.982 4.088 1.00 97.50 451 LEU A N 1
ATOM 3263 C CA . LEU A 1 451 ? 24.225 34.737 3.331 1.00 97.50 451 LEU A CA 1
ATOM 3264 C C . LEU A 1 451 ? 24.149 35.021 1.829 1.00 97.50 451 LEU A C 1
ATOM 3266 O O . LEU A 1 451 ? 23.355 35.845 1.375 1.00 97.50 451 LEU A O 1
ATOM 3270 N N . LEU A 1 452 ? 24.964 34.313 1.051 1.00 98.19 452 LEU A N 1
ATOM 3271 C CA . LEU A 1 452 ? 25.074 34.495 -0.399 1.00 98.19 452 LEU A CA 1
ATOM 3272 C C . LEU A 1 452 ? 24.368 33.396 -1.195 1.00 98.19 452 LEU A C 1
ATOM 3274 O O . LEU A 1 452 ? 24.026 33.608 -2.361 1.00 98.19 452 LEU A O 1
ATOM 3278 N N . LEU A 1 453 ? 24.162 32.231 -0.578 1.00 98.50 453 LEU A N 1
ATOM 3279 C CA . LEU A 1 453 ? 23.454 31.114 -1.182 1.00 98.50 453 LEU A CA 1
ATOM 3280 C C . LEU A 1 453 ? 22.725 30.239 -0.155 1.00 98.50 453 LEU A C 1
ATOM 3282 O O . LEU A 1 453 ? 23.150 30.114 0.994 1.00 98.50 453 LEU A O 1
ATOM 3286 N N . GLU A 1 454 ? 21.685 29.576 -0.641 1.00 98.38 454 GLU A N 1
ATOM 3287 C CA . GLU A 1 454 ? 21.001 28.445 -0.021 1.00 98.38 454 GLU A CA 1
ATOM 3288 C C . GLU A 1 454 ? 20.775 27.383 -1.103 1.00 98.38 454 GLU A C 1
ATOM 3290 O O . GLU A 1 454 ? 20.468 27.721 -2.252 1.00 98.38 454 GLU A O 1
ATOM 3295 N N . VAL A 1 455 ? 20.965 26.107 -0.768 1.00 98.62 455 VAL A N 1
ATOM 3296 C CA . VAL A 1 455 ? 20.771 25.003 -1.721 1.00 98.62 455 VAL A CA 1
ATOM 3297 C C . VAL A 1 455 ? 19.903 23.927 -1.091 1.00 98.62 455 VAL A C 1
ATOM 3299 O O . VAL A 1 455 ? 20.241 23.431 -0.018 1.00 98.62 455 VAL A O 1
ATOM 3302 N N . ASP A 1 456 ? 18.817 23.548 -1.761 1.00 98.00 456 ASP A N 1
ATOM 3303 C CA . ASP A 1 456 ? 18.014 22.371 -1.414 1.00 98.00 456 ASP A CA 1
ATOM 3304 C C . ASP A 1 456 ? 18.322 21.191 -2.342 1.00 98.00 456 ASP A C 1
ATOM 3306 O O . ASP A 1 456 ? 18.941 21.347 -3.405 1.00 98.00 456 ASP A O 1
ATOM 3310 N N . ALA A 1 457 ? 17.904 19.998 -1.919 1.00 98.50 457 ALA A N 1
ATOM 3311 C CA . ALA A 1 457 ? 18.096 18.794 -2.708 1.00 98.50 457 ALA A CA 1
ATOM 3312 C C . ALA A 1 457 ? 16.920 17.824 -2.602 1.00 98.50 457 ALA A C 1
ATOM 3314 O O . ALA A 1 457 ? 16.295 17.671 -1.551 1.00 98.50 457 ALA A O 1
ATOM 3315 N N . LEU A 1 458 ? 16.687 17.096 -3.692 1.00 98.06 458 LEU A N 1
ATOM 3316 C CA . LEU A 1 458 ? 15.962 15.831 -3.661 1.00 98.06 458 LEU A CA 1
ATOM 3317 C C . LEU A 1 458 ? 16.960 14.711 -3.918 1.00 98.06 458 LEU A C 1
ATOM 3319 O O . LEU A 1 458 ? 17.666 14.728 -4.931 1.00 98.06 458 LEU A O 1
ATOM 3323 N N . ALA A 1 459 ? 16.977 13.727 -3.028 1.00 96.56 459 ALA A N 1
ATOM 3324 C CA . ALA A 1 459 ? 17.700 12.484 -3.228 1.00 96.56 459 ALA A CA 1
ATOM 3325 C C . ALA A 1 459 ? 16.713 11.336 -3.408 1.00 96.56 459 ALA A C 1
ATOM 3327 O O . ALA A 1 459 ? 15.688 11.265 -2.729 1.00 96.56 459 ALA A O 1
ATOM 3328 N N . LEU A 1 460 ? 17.026 10.441 -4.335 1.00 92.56 460 LEU A N 1
ATOM 3329 C CA . LEU A 1 460 ? 16.295 9.210 -4.541 1.00 92.56 460 LEU A CA 1
ATOM 3330 C C . LEU A 1 460 ? 17.142 8.076 -3.994 1.00 92.56 460 LEU A C 1
ATOM 3332 O O . LEU A 1 460 ? 18.040 7.563 -4.657 1.00 92.56 460 LEU A O 1
ATOM 3336 N N . LEU A 1 461 ? 16.855 7.711 -2.755 1.00 85.38 461 LEU A N 1
ATOM 3337 C CA . LEU A 1 461 ? 17.552 6.622 -2.113 1.00 85.38 461 LEU A CA 1
ATOM 3338 C C . LEU A 1 461 ? 17.074 5.318 -2.732 1.00 85.38 461 LEU A C 1
ATOM 3340 O O . LEU A 1 461 ? 15.870 5.181 -2.994 1.00 85.38 461 LEU A O 1
ATOM 3344 N N . PRO A 1 462 ? 17.966 4.323 -2.876 1.00 65.00 462 PRO A N 1
ATOM 3345 C CA . PRO A 1 462 ? 17.520 2.960 -3.091 1.00 65.00 462 PRO A CA 1
ATOM 3346 C C . PRO A 1 462 ? 16.439 2.650 -2.059 1.00 65.00 462 PRO A C 1
ATOM 3348 O O . PRO A 1 462 ? 16.477 3.172 -0.941 1.00 65.00 462 PRO A O 1
ATOM 3351 N N . VAL A 1 463 ? 15.469 1.812 -2.408 1.00 48.28 463 VAL A N 1
ATOM 3352 C CA . VAL A 1 463 ? 14.550 1.281 -1.400 1.00 48.28 463 VAL A CA 1
ATOM 3353 C C . VAL A 1 463 ? 15.389 0.435 -0.431 1.00 48.28 463 VAL A C 1
ATOM 3355 O O . VAL A 1 463 ? 15.630 -0.745 -0.660 1.00 48.28 463 VAL A O 1
ATOM 3358 N N . VAL A 1 464 ? 15.936 1.088 0.597 1.00 43.69 464 VAL A N 1
ATOM 3359 C CA . VAL A 1 464 ? 16.549 0.491 1.775 1.00 43.69 464 VAL A CA 1
ATOM 3360 C C . VAL A 1 464 ? 15.440 0.434 2.798 1.00 43.69 464 VAL A C 1
ATOM 3362 O O . VAL A 1 464 ? 14.790 1.430 3.114 1.00 43.69 464 VAL A O 1
ATOM 3365 N N . GLN A 1 465 ? 15.193 -0.766 3.263 1.00 32.97 465 GLN A N 1
ATOM 3366 C CA . GLN A 1 465 ? 14.121 -1.076 4.169 1.00 32.97 465 GLN A CA 1
ATOM 3367 C C . GLN A 1 465 ? 14.820 -1.679 5.399 1.00 32.97 465 GLN A C 1
ATOM 3369 O O . GLN A 1 465 ? 15.459 -2.725 5.293 1.00 32.97 465 GLN A O 1
ATOM 3374 N N . GLY A 1 466 ? 14.800 -0.946 6.517 1.00 31.78 466 GLY A N 1
ATOM 3375 C CA . GLY A 1 466 ? 15.363 -1.368 7.804 1.00 31.78 466 GLY A CA 1
ATOM 3376 C C . GLY A 1 466 ? 15.844 -0.211 8.698 1.00 31.78 466 GLY A C 1
ATOM 3377 O O . GLY A 1 466 ? 16.670 0.584 8.257 1.00 31.78 466 GLY A O 1
ATOM 3378 N N . ALA A 1 467 ? 15.364 -0.222 9.953 1.00 24.06 467 ALA A N 1
ATOM 3379 C CA . ALA A 1 467 ? 15.740 0.561 11.150 1.00 24.06 467 ALA A CA 1
ATOM 3380 C C . ALA A 1 467 ? 15.332 2.051 11.197 1.00 24.06 467 ALA A C 1
ATOM 3382 O O . ALA A 1 467 ? 15.691 2.821 10.312 1.00 24.06 467 ALA A O 1
ATOM 3383 N N . SER A 1 468 ? 14.636 2.569 12.215 1.00 29.92 468 SER A N 1
ATOM 3384 C CA . SER A 1 468 ? 13.933 2.031 13.396 1.00 29.92 468 SER A CA 1
ATOM 3385 C C . SER A 1 468 ? 12.889 3.065 13.822 1.00 29.92 468 SER A C 1
ATOM 3387 O O . SER A 1 468 ? 13.113 4.258 13.504 1.00 29.92 468 SER A O 1
#